Protein AF-0000000087549338 (afdb_homodimer)

Sequence (470 aa):
MPHFSLYVLKGLWGPNPLKIGIMLEALGADYEVKFVEFGSSDKETGVKGADYLNLCENGRTPTLVDHKRNDFVIWESGAILDYLCSAYDSENKFHGKTPEERAIVMQWLFFQVTGHSPVQGNLYFAKMYWKTAYGEDPTQVTLNRFKNELDRVFHVYEHRLQRQASLNGEDKAFLALDRPTIADYSALGWLGMLPDVAGKLEIDMQKYGILNKYIERMRNLPEAQAATRRVASGHMPHFSLYVLKGLWGPNPLKIGIMLEALGADYEVKFVEFGSSDKETGVKGADYLNLCENGRTPTLVDHKRNDFVIWESGAILDYLCSAYDSENKFHGKTPEERAIVMQWLFFQVTGHSPVQGNLYFAKMYWKTAYGEDPTQVTLNRFKNELDRVFHVYEHRLQRQASLNGEDKAFLALDRPTIADYSALGWLGMLPDVAGKLEIDMQKYGILNKYIERMRNLPEAQAATRRVASGH

Organism: Malassezia restricta (strain ATCC 96810 / NBRC 103918 / CBS 7877) (NCBI:txid425264)

Structure (mmCIF, N/CA/C/O backbone):
data_AF-0000000087549338-model_v1
#
loop_
_entity.id
_entity.type
_entity.pdbx_description
1 polymer 'Glutathione S-transferase 2'
#
loop_
_atom_site.group_PDB
_atom_site.id
_atom_site.type_symbol
_atom_site.label_atom_id
_atom_site.label_alt_id
_atom_site.label_comp_id
_atom_site.label_asym_id
_atom_site.label_entity_id
_atom_site.label_seq_id
_atom_site.pdbx_PDB_ins_code
_atom_site.Cartn_x
_atom_site.Cartn_y
_atom_site.Cartn_z
_atom_site.occupancy
_atom_site.B_iso_or_equiv
_atom_site.auth_seq_id
_atom_site.auth_comp_id
_atom_site.auth_asym_id
_atom_site.auth_atom_id
_atom_site.pdbx_PDB_model_num
ATOM 1 N N . MET A 1 1 ? 2.111 -2.176 -33.094 1 89.19 1 MET A N 1
ATOM 2 C CA . MET A 1 1 ? 1.679 -1.506 -31.859 1 89.19 1 MET A CA 1
ATOM 3 C C . MET A 1 1 ? 2.473 -2.004 -30.656 1 89.19 1 MET A C 1
ATOM 5 O O . MET A 1 1 ? 2.746 -3.201 -30.547 1 89.19 1 MET A O 1
ATOM 9 N N . PRO A 1 2 ? 2.908 -1.072 -29.906 1 96.25 2 PRO A N 1
ATOM 10 C CA . PRO A 1 2 ? 3.662 -1.532 -28.734 1 96.25 2 PRO A CA 1
ATOM 11 C C . PRO A 1 2 ? 2.85 -2.461 -27.844 1 96.25 2 PRO A C 1
ATOM 13 O O . PRO A 1 2 ? 1.617 -2.402 -27.844 1 96.25 2 PRO A O 1
ATOM 16 N N . HIS A 1 3 ? 3.539 -3.334 -27.234 1 98.25 3 HIS A N 1
ATOM 17 C CA . HIS A 1 3 ? 2.891 -4.289 -26.344 1 98.25 3 HIS A CA 1
ATOM 18 C C . HIS A 1 3 ? 2.141 -3.58 -25.234 1 98.25 3 HIS A C 1
ATOM 20 O O . HIS A 1 3 ? 1.028 -3.977 -24.875 1 98.25 3 HIS A O 1
ATOM 26 N N . PHE A 1 4 ? 2.795 -2.545 -24.641 1 98.69 4 PHE A N 1
ATOM 27 C CA . PHE A 1 4 ? 2.184 -1.841 -23.531 1 98.69 4 PHE A CA 1
ATOM 28 C C . PHE A 1 4 ? 2.111 -0.344 -23.797 1 98.69 4 PHE A C 1
ATOM 30 O O . PHE A 1 4 ? 2.984 0.212 -24.469 1 98.69 4 PHE A O 1
ATOM 37 N N . SER A 1 5 ? 1.046 0.329 -23.297 1 98.25 5 SER A N 1
ATOM 38 C CA . SER A 1 5 ? 1.002 1.774 -23.094 1 98.25 5 SER A CA 1
ATOM 39 C C . SER A 1 5 ? 1.07 2.131 -21.609 1 98.25 5 SER A C 1
ATOM 41 O O . SER A 1 5 ? 0.285 1.623 -20.812 1 98.25 5 SER A O 1
ATOM 43 N N . LEU A 1 6 ? 2.053 2.896 -21.25 1 97.31 6 LEU A N 1
ATOM 44 C CA . LEU A 1 6 ? 2.217 3.381 -19.875 1 97.31 6 LEU A CA 1
ATOM 45 C C . LEU A 1 6 ? 1.853 4.859 -19.781 1 97.31 6 LEU A C 1
ATOM 47 O O . LEU A 1 6 ? 2.541 5.711 -20.344 1 97.31 6 LEU A O 1
ATOM 51 N N . TYR A 1 7 ? 0.786 5.176 -19.047 1 95.44 7 TYR A N 1
ATOM 52 C CA . TYR A 1 7 ? 0.34 6.555 -18.891 1 95.44 7 TYR A CA 1
ATOM 53 C C . TYR A 1 7 ? 1.049 7.219 -17.703 1 95.44 7 TYR A C 1
ATOM 55 O O . TYR A 1 7 ? 1.057 6.684 -16.594 1 95.44 7 TYR A O 1
ATOM 63 N N . VAL A 1 8 ? 1.672 8.352 -17.984 1 94.25 8 V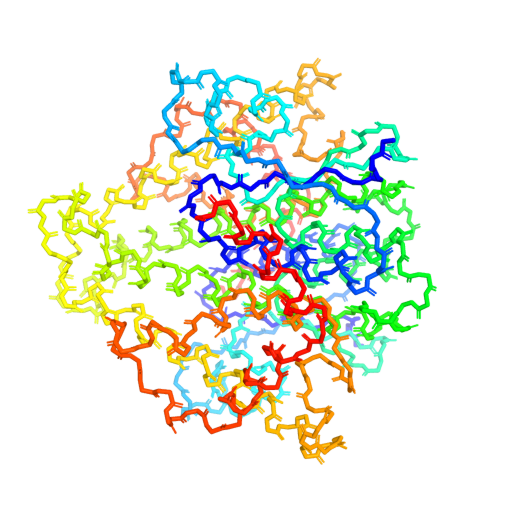AL A N 1
ATOM 64 C CA . VAL A 1 8 ? 2.41 9.141 -17.016 1 94.25 8 VAL A CA 1
ATOM 65 C C . VAL A 1 8 ? 1.973 10.602 -17.094 1 94.25 8 VAL A C 1
ATOM 67 O O . VAL A 1 8 ? 1.414 11.039 -18.094 1 94.25 8 VAL A O 1
ATOM 70 N N . LEU A 1 9 ? 2.156 11.32 -16 1 90.88 9 LEU A N 1
ATOM 71 C CA . LEU A 1 9 ? 1.829 12.742 -16.031 1 90.88 9 LEU A CA 1
ATOM 72 C C . LEU A 1 9 ? 2.84 13.508 -16.891 1 90.88 9 LEU A C 1
ATOM 74 O O . LEU A 1 9 ? 4.043 13.258 -16.797 1 90.88 9 LEU A O 1
ATOM 78 N N . LYS A 1 10 ? 2.275 14.414 -17.594 1 86.19 10 LYS A N 1
ATOM 79 C CA . LYS A 1 10 ? 3.131 15.258 -18.422 1 86.19 10 LYS A CA 1
ATOM 80 C C . LYS A 1 10 ? 3.924 16.234 -17.562 1 86.19 10 LYS A C 1
ATOM 82 O O . LYS A 1 10 ? 3.361 16.906 -16.688 1 86.19 10 LYS A O 1
ATOM 87 N N . GLY A 1 11 ? 5.195 16.328 -17.875 1 74.19 11 GLY A N 1
ATOM 88 C CA . GLY A 1 11 ? 6.043 17.344 -17.266 1 74.19 11 GLY A CA 1
ATOM 89 C C . GLY A 1 11 ? 6.41 17.031 -15.836 1 74.19 11 GLY A C 1
ATOM 90 O O . GLY A 1 11 ? 7.102 17.812 -15.18 1 74.19 11 GLY A O 1
ATOM 91 N N . LEU A 1 12 ? 5.859 16.094 -15.375 1 66.25 12 LEU A N 1
ATOM 92 C CA . LEU A 1 12 ? 6.164 15.758 -13.984 1 66.25 12 LEU A CA 1
ATOM 93 C C . LEU A 1 12 ? 6.727 14.344 -13.891 1 66.25 12 LEU A C 1
ATOM 95 O O . LEU A 1 12 ? 6.148 13.398 -14.438 1 66.25 12 LEU A O 1
ATOM 99 N N . TRP A 1 13 ? 7.965 14.43 -13.547 1 65.81 13 TRP A N 1
ATOM 100 C CA . TRP A 1 13 ? 8.594 13.164 -13.203 1 65.81 13 TRP A CA 1
ATOM 101 C C . TRP A 1 13 ? 7.926 12.539 -11.984 1 65.81 13 TRP A C 1
ATOM 103 O O . TRP A 1 13 ? 7.758 13.195 -10.953 1 65.81 13 TRP A O 1
ATOM 113 N N . GLY A 1 14 ? 7.305 11.266 -12.117 1 84.75 14 GLY A N 1
ATOM 114 C CA . GLY A 1 14 ? 6.68 10.711 -10.93 1 84.75 14 GLY A CA 1
ATOM 115 C C . GLY A 1 14 ? 7.312 9.414 -10.469 1 84.75 14 GLY A C 1
ATOM 116 O O . GLY A 1 14 ? 7.648 8.555 -11.281 1 84.75 14 GLY A O 1
ATOM 117 N N . PRO A 1 15 ? 7.57 9.383 -9.156 1 93.5 15 PRO A N 1
ATOM 118 C CA . PRO A 1 15 ? 8.203 8.195 -8.578 1 93.5 15 PRO A CA 1
ATOM 119 C C . PRO A 1 15 ? 7.43 6.914 -8.883 1 93.5 15 PRO A C 1
ATOM 121 O O . PRO A 1 15 ? 8.039 5.852 -9.047 1 93.5 15 PRO A O 1
ATOM 124 N N . ASN A 1 16 ? 6.129 7.023 -9.047 1 96.5 16 ASN A N 1
ATOM 125 C CA . ASN A 1 16 ? 5.324 5.816 -9.18 1 96.5 16 ASN A CA 1
ATOM 126 C C . ASN A 1 16 ? 5.348 5.277 -10.609 1 96.5 16 ASN A C 1
ATOM 128 O O . ASN A 1 16 ? 5.551 4.078 -10.82 1 96.5 16 ASN A O 1
ATOM 132 N N . PRO A 1 17 ? 5.238 6.109 -11.672 1 96.44 17 PRO A N 1
ATOM 133 C CA . PRO A 1 17 ? 5.363 5.59 -13.039 1 96.44 17 PRO A CA 1
ATOM 134 C C . PRO A 1 17 ? 6.758 5.035 -13.328 1 96.44 17 PRO A C 1
ATOM 136 O O . PRO A 1 17 ? 6.898 4.086 -14.102 1 96.44 17 PRO A O 1
ATOM 139 N N . LEU A 1 18 ? 7.758 5.621 -12.688 1 96.25 18 LEU A N 1
ATOM 140 C CA . LEU A 1 18 ? 9.125 5.156 -12.898 1 96.25 18 LEU A CA 1
ATOM 141 C C . LEU A 1 18 ? 9.266 3.693 -12.484 1 96.25 18 LEU A C 1
ATOM 143 O O . LEU A 1 18 ? 9.961 2.922 -13.156 1 96.25 18 LEU A O 1
ATOM 147 N N . LYS A 1 19 ? 8.602 3.248 -11.383 1 97.75 19 LYS A N 1
ATOM 148 C CA . LYS A 1 19 ? 8.602 1.852 -10.953 1 97.75 19 LYS A CA 1
ATOM 149 C C . LYS A 1 19 ? 8.242 0.92 -12.109 1 97.75 19 LYS A C 1
ATOM 151 O O . LYS A 1 19 ? 8.867 -0.123 -12.297 1 97.75 19 LYS A O 1
ATOM 156 N N . ILE A 1 20 ? 7.223 1.349 -12.844 1 98.38 20 ILE A N 1
ATOM 157 C CA . ILE A 1 20 ? 6.672 0.504 -13.898 1 98.38 20 ILE A CA 1
ATOM 158 C C . ILE A 1 20 ? 7.617 0.493 -15.102 1 98.38 20 ILE A C 1
ATOM 160 O O . ILE A 1 20 ? 7.855 -0.558 -15.695 1 98.38 20 ILE A O 1
ATOM 164 N N . GLY A 1 21 ? 8.156 1.697 -15.391 1 97.69 21 GLY A N 1
ATOM 165 C CA . GLY A 1 21 ? 9.141 1.754 -16.453 1 97.69 21 GLY A CA 1
ATOM 166 C C . GLY A 1 21 ? 10.32 0.827 -16.234 1 97.69 21 GLY A C 1
ATOM 167 O O . GLY A 1 21 ? 10.75 0.122 -17.141 1 97.69 21 GLY A O 1
ATOM 168 N N . ILE A 1 22 ? 10.852 0.806 -15.031 1 98.19 22 ILE A N 1
ATOM 169 C CA . ILE A 1 22 ? 11.992 -0.039 -14.68 1 98.19 22 ILE A CA 1
ATOM 170 C C . ILE A 1 22 ? 11.633 -1.507 -14.898 1 98.19 22 ILE A C 1
ATOM 172 O O . ILE A 1 22 ? 12.406 -2.266 -15.484 1 98.19 22 ILE A O 1
ATOM 176 N N . MET A 1 23 ? 10.469 -1.93 -14.43 1 98.62 23 MET A N 1
ATOM 177 C CA . MET A 1 23 ? 10.023 -3.314 -14.578 1 98.62 23 MET A CA 1
ATOM 178 C C . MET A 1 23 ? 9.883 -3.686 -16.047 1 98.62 23 MET A C 1
ATOM 180 O O . MET A 1 23 ? 10.289 -4.773 -16.469 1 98.62 23 MET A O 1
ATOM 184 N N . LEU A 1 24 ? 9.289 -2.768 -16.844 1 98.62 24 LEU A N 1
ATOM 185 C CA . LEU A 1 24 ? 9.109 -3.025 -18.266 1 98.62 24 LEU A CA 1
ATOM 186 C C . LEU A 1 24 ? 10.461 -3.162 -18.969 1 98.62 24 LEU A C 1
ATOM 188 O O . LEU A 1 24 ? 10.641 -4.043 -19.812 1 98.62 24 LEU A O 1
ATOM 192 N N . GLU A 1 25 ? 11.391 -2.293 -18.609 1 98.44 25 GLU A N 1
ATOM 193 C CA . GLU A 1 25 ? 12.742 -2.398 -19.156 1 98.44 25 GLU A CA 1
ATOM 194 C C . GLU A 1 25 ? 13.391 -3.717 -18.75 1 98.44 25 GLU A C 1
ATOM 196 O O . GLU A 1 25 ? 14.031 -4.375 -19.578 1 98.44 25 GLU A O 1
ATOM 201 N N . ALA A 1 26 ? 13.25 -4.078 -17.531 1 98.44 26 ALA A N 1
ATOM 202 C CA . ALA A 1 26 ? 13.844 -5.312 -17.031 1 98.44 26 ALA A CA 1
ATOM 203 C C . ALA A 1 26 ? 13.289 -6.531 -17.75 1 98.44 26 ALA A C 1
ATOM 205 O O . ALA A 1 26 ? 13.992 -7.523 -17.953 1 98.44 26 ALA A O 1
ATOM 206 N N . LEU A 1 27 ? 12.039 -6.484 -18.141 1 98 27 LEU A N 1
ATOM 207 C CA . LEU A 1 27 ? 11.383 -7.582 -18.844 1 98 27 LEU A CA 1
ATOM 208 C C . LEU A 1 27 ? 11.758 -7.574 -20.328 1 98 27 LEU A C 1
ATOM 210 O O . LEU A 1 27 ? 11.453 -8.523 -21.047 1 98 27 LEU A O 1
ATOM 214 N N . GLY A 1 28 ? 12.375 -6.523 -20.75 1 97.56 28 GLY A N 1
ATOM 215 C CA . GLY A 1 28 ? 12.617 -6.371 -22.188 1 97.56 28 GLY A CA 1
ATOM 216 C C . GLY A 1 28 ? 11.344 -6.156 -22.984 1 97.56 28 GLY A C 1
ATOM 217 O O . GLY A 1 28 ? 11.25 -6.578 -24.141 1 97.56 28 GLY A O 1
ATOM 218 N N . ALA A 1 29 ? 10.406 -5.48 -22.391 1 97.94 29 ALA A N 1
ATOM 219 C CA . ALA A 1 29 ? 9.086 -5.324 -23 1 97.94 29 ALA A CA 1
ATOM 220 C C . ALA A 1 29 ? 9.078 -4.152 -23.984 1 97.94 29 ALA A C 1
ATOM 222 O O . ALA A 1 29 ? 9.789 -3.166 -23.797 1 97.94 29 ALA A O 1
ATOM 223 N N . ASP A 1 30 ? 8.281 -4.309 -24.969 1 98.12 30 ASP A N 1
ATOM 224 C CA . ASP A 1 30 ? 7.973 -3.211 -25.875 1 98.12 30 ASP A CA 1
ATOM 225 C C . ASP A 1 30 ? 6.836 -2.35 -25.344 1 98.12 30 ASP A C 1
ATOM 227 O O . ASP A 1 30 ? 5.707 -2.824 -25.188 1 98.12 30 ASP A O 1
ATOM 231 N N . TYR A 1 31 ? 7.203 -1.054 -25.031 1 98.06 31 TYR A N 1
ATOM 232 C CA . TYR A 1 31 ? 6.156 -0.208 -24.469 1 98.06 31 TYR A CA 1
ATOM 233 C C . TYR A 1 31 ? 6.297 1.229 -24.953 1 98.06 31 TYR A C 1
ATOM 235 O O . TYR A 1 31 ? 7.395 1.67 -25.297 1 98.06 31 TYR A O 1
ATOM 243 N N . GLU A 1 32 ? 5.188 1.916 -25 1 97.12 32 GLU A N 1
ATOM 244 C CA . GLU A 1 32 ? 5.152 3.352 -25.266 1 97.12 32 GLU A CA 1
ATOM 245 C C . GLU A 1 32 ? 4.723 4.129 -24.016 1 97.12 32 GLU A C 1
ATOM 247 O O . GLU A 1 32 ? 3.916 3.641 -23.219 1 97.12 32 GLU A O 1
ATOM 252 N N . VAL A 1 33 ? 5.266 5.32 -23.875 1 95.5 33 VAL A N 1
ATOM 253 C CA . VAL A 1 33 ? 4.867 6.215 -22.797 1 95.5 33 VAL A CA 1
ATOM 254 C C . VAL A 1 33 ? 3.863 7.242 -23.312 1 95.5 33 VAL A C 1
ATOM 256 O O . VAL A 1 33 ? 4.109 7.91 -24.328 1 95.5 33 VAL A O 1
ATOM 259 N N . LYS A 1 34 ? 2.725 7.281 -22.656 1 93.38 34 LYS A N 1
ATOM 260 C CA . LYS A 1 34 ? 1.693 8.266 -22.984 1 93.38 34 LYS A CA 1
ATOM 261 C C . LYS A 1 34 ? 1.596 9.328 -21.891 1 93.38 34 LYS A C 1
ATOM 263 O O . LYS A 1 34 ? 1.382 9 -20.719 1 93.38 34 LYS A O 1
ATOM 268 N N . PHE A 1 35 ? 1.703 10.547 -22.281 1 91.25 35 PHE A N 1
ATOM 269 C CA . PHE A 1 35 ? 1.699 11.656 -21.328 1 91.25 35 PHE A CA 1
ATOM 270 C C . PHE A 1 35 ? 0.301 12.242 -21.203 1 91.25 35 PHE A C 1
ATOM 272 O O . PHE A 1 35 ? -0.346 12.562 -22.203 1 91.25 35 PHE A O 1
ATOM 279 N N . VAL A 1 36 ? -0.168 12.273 -19.938 1 90.19 36 VAL A N 1
ATOM 280 C CA . VAL A 1 36 ? -1.463 12.875 -19.641 1 90.19 36 VAL A CA 1
ATOM 281 C C . VAL A 1 36 ? -1.26 14.195 -18.906 1 90.19 36 VAL A C 1
ATOM 283 O O . VAL A 1 36 ? -0.384 14.305 -18.047 1 90.19 36 VAL A O 1
ATOM 286 N N . GLU A 1 37 ? -2.004 15.188 -19.266 1 86.12 37 GLU A N 1
ATOM 287 C CA . GLU A 1 37 ? -1.852 16.5 -18.656 1 86.12 37 GLU A CA 1
ATOM 288 C C . GLU A 1 37 ? -2.34 16.5 -17.203 1 86.12 37 GLU A C 1
ATOM 290 O O . GLU A 1 37 ? -3.289 15.797 -16.875 1 86.12 37 GLU A O 1
ATOM 295 N N . PHE A 1 38 ? -1.477 17.391 -16.562 1 79.88 38 PHE A N 1
ATOM 296 C CA . PHE A 1 38 ? -1.959 17.641 -15.203 1 79.88 38 PHE A CA 1
ATOM 297 C C . PHE A 1 38 ? -3.164 18.578 -15.227 1 79.88 38 PHE A C 1
ATOM 299 O O . PHE A 1 38 ? -3.258 19.453 -16.078 1 79.88 38 PHE A O 1
ATOM 306 N N . GLY A 1 39 ? -4.055 18.375 -14.352 1 70.38 39 GLY A N 1
ATOM 307 C CA . GLY A 1 39 ? -5.043 19.438 -14.312 1 70.38 39 GLY A CA 1
ATOM 308 C C . GLY A 1 39 ? -6.445 18.938 -14.023 1 70.38 39 GLY A C 1
ATOM 309 O O . GLY A 1 39 ? -6.645 17.75 -13.758 1 70.38 39 GLY A O 1
ATOM 310 N N . SER A 1 40 ? -7.434 19.875 -14.227 1 67.25 40 SER A N 1
ATOM 311 C CA . SER A 1 40 ? -8.805 19.812 -13.727 1 67.25 40 SER A CA 1
ATOM 312 C C . SER A 1 40 ? -9.711 19.031 -14.672 1 67.25 40 SER A C 1
ATOM 314 O O . SER A 1 40 ? -9.359 18.812 -15.836 1 67.25 40 SER A O 1
ATOM 316 N N . SER A 1 41 ? -10.711 18.641 -14.117 1 69.25 41 SER A N 1
ATOM 317 C CA . SER A 1 41 ? -11.758 17.828 -14.734 1 69.25 41 SER A CA 1
ATOM 318 C C . SER A 1 41 ? -12.258 18.453 -16.031 1 69.25 41 SER A C 1
ATOM 320 O O . SER A 1 41 ? -12.852 17.781 -16.859 1 69.25 41 SER A O 1
ATOM 322 N N . ASP A 1 42 ? -11.875 19.641 -16.141 1 68 42 ASP A N 1
ATOM 323 C CA . ASP A 1 42 ? -12.43 20.328 -17.297 1 68 42 ASP A CA 1
ATOM 324 C C . ASP A 1 42 ? -11.547 20.125 -18.531 1 68 42 ASP A C 1
ATOM 326 O O . ASP A 1 42 ? -11.914 20.531 -19.641 1 68 42 ASP A O 1
ATOM 330 N N . LYS A 1 43 ? -10.555 19.531 -18.203 1 69.19 43 LYS A N 1
ATOM 331 C CA . LYS A 1 43 ? -9.68 19.25 -19.328 1 69.19 43 LYS A CA 1
ATOM 332 C C . LYS A 1 43 ? -9.883 17.828 -19.844 1 69.19 43 LYS A C 1
ATOM 334 O O . LYS A 1 43 ? -9.656 16.859 -19.125 1 69.19 43 LYS A O 1
ATOM 339 N N . GLU A 1 44 ? -10.375 17.797 -21.047 1 72.31 44 GLU A N 1
ATOM 340 C CA . GLU A 1 44 ? -10.633 16.5 -21.656 1 72.31 44 GLU A CA 1
ATOM 341 C C . GLU A 1 44 ? -9.391 15.609 -21.625 1 72.31 44 GLU A C 1
ATOM 343 O O . GLU A 1 44 ? -9.477 14.406 -21.391 1 72.31 44 GLU A O 1
ATOM 348 N N . THR A 1 45 ? -8.305 16.297 -21.719 1 75.31 45 THR A N 1
ATOM 349 C CA . THR A 1 45 ? -7.059 15.531 -21.828 1 75.31 45 THR A CA 1
ATOM 350 C C . THR A 1 45 ? -6.395 15.406 -20.453 1 75.31 45 THR A C 1
ATOM 352 O O . THR A 1 45 ? -5.309 14.828 -20.344 1 75.31 45 THR A O 1
ATOM 355 N N . GLY A 1 46 ? -7.02 15.812 -19.516 1 85.88 46 GLY A N 1
ATOM 356 C CA . GLY A 1 46 ? -6.434 15.844 -18.188 1 85.88 46 GLY A CA 1
ATOM 357 C C . GLY A 1 46 ? -6.66 14.562 -17.406 1 85.88 46 GLY A C 1
ATOM 358 O O . GLY A 1 46 ? -7.562 13.781 -17.719 1 85.88 46 GLY A O 1
ATOM 359 N N . VAL A 1 47 ? -5.809 14.398 -16.422 1 89.44 47 VAL A N 1
ATOM 360 C CA . VAL A 1 47 ? -5.832 13.195 -15.586 1 89.44 47 VAL A CA 1
ATOM 361 C C . VAL A 1 47 ? -7.168 13.102 -14.852 1 89.44 47 VAL A C 1
ATOM 363 O O . VAL A 1 47 ? -7.543 12.031 -14.375 1 89.44 47 VAL A O 1
ATOM 366 N N . LYS A 1 48 ? -7.945 14.148 -14.844 1 90.75 48 LYS A N 1
ATOM 367 C CA . LYS A 1 48 ? -9.266 14.156 -14.219 1 90.75 48 LYS A CA 1
ATOM 368 C C . LYS A 1 48 ? -10.367 14.273 -15.273 1 90.75 48 LYS A C 1
ATOM 370 O O . LYS A 1 48 ? -11.547 14.367 -14.93 1 90.75 48 LYS A O 1
ATOM 375 N N . GLY A 1 49 ? -9.984 14.273 -16.5 1 89.75 49 GLY A N 1
ATOM 376 C CA . GLY A 1 49 ? -10.945 14.289 -17.578 1 89.75 49 GLY A CA 1
ATOM 377 C C . GLY A 1 49 ? -11.633 12.953 -17.781 1 89.75 49 GLY A C 1
ATOM 378 O O . GLY A 1 49 ? -11.141 11.922 -17.344 1 89.75 49 GLY A O 1
ATOM 379 N N . ALA A 1 50 ? -12.734 12.961 -18.531 1 88.5 50 ALA A N 1
ATOM 380 C CA . ALA A 1 50 ? -13.578 11.781 -18.703 1 88.5 50 ALA A CA 1
ATOM 381 C C . ALA A 1 50 ? -12.828 10.672 -19.422 1 88.5 50 ALA A C 1
ATOM 383 O O . ALA A 1 50 ? -12.969 9.492 -19.078 1 88.5 50 ALA A O 1
ATOM 384 N N . ASP A 1 51 ? -12.047 11 -20.391 1 89.5 51 ASP A N 1
ATOM 385 C CA . ASP A 1 51 ? -11.328 9.984 -21.172 1 89.5 51 ASP A CA 1
ATOM 386 C C . ASP A 1 51 ? -10.367 9.195 -20.297 1 89.5 51 ASP A C 1
ATOM 388 O O . ASP A 1 51 ? -10.344 7.965 -20.344 1 89.5 51 ASP A O 1
ATOM 392 N N . TYR A 1 52 ? -9.633 9.93 -19.469 1 93.19 52 TYR A N 1
ATOM 393 C CA . TYR A 1 52 ? -8.68 9.234 -18.625 1 93.19 52 TYR A CA 1
ATOM 394 C C . TYR A 1 52 ? -9.383 8.516 -17.484 1 93.19 52 TYR A C 1
ATOM 396 O O . TYR A 1 52 ? -8.992 7.414 -17.094 1 93.19 52 TYR A O 1
ATOM 404 N N . LEU A 1 53 ? -10.438 9.102 -17 1 92.88 53 LEU A N 1
ATOM 405 C CA . LEU A 1 53 ? -11.164 8.492 -15.883 1 92.88 53 LEU A CA 1
ATOM 406 C C . LEU A 1 53 ? -11.859 7.211 -16.328 1 92.88 53 LEU A C 1
ATOM 408 O O . LEU A 1 53 ? -12.109 6.32 -15.508 1 92.88 53 LEU A O 1
ATOM 412 N N . ASN A 1 54 ? -12.117 7.074 -17.594 1 91.38 54 ASN A N 1
ATOM 413 C CA . ASN A 1 54 ? -12.648 5.824 -18.125 1 91.38 54 ASN A CA 1
ATOM 414 C C . ASN A 1 54 ? -11.594 4.727 -18.141 1 91.38 54 ASN A C 1
ATOM 416 O O . ASN A 1 54 ? -11.922 3.537 -18.125 1 91.38 54 ASN A O 1
ATOM 420 N N . LEU A 1 55 ? -10.367 5.156 -18.141 1 93.62 55 LEU A N 1
ATOM 421 C CA . LEU A 1 55 ? -9.242 4.23 -18.109 1 93.62 55 LEU A CA 1
ATOM 422 C C . LEU A 1 55 ? -8.852 3.912 -16.672 1 93.62 55 LEU A C 1
ATOM 424 O O . LEU A 1 55 ? -8.602 2.754 -16.328 1 93.62 55 LEU A O 1
ATOM 428 N N . CYS A 1 56 ? -8.836 4.93 -15.859 1 96.06 56 CYS A N 1
ATOM 429 C CA . CYS A 1 56 ? -8.438 4.832 -14.461 1 96.06 56 CYS A CA 1
ATOM 430 C C . CYS A 1 56 ? -9.391 5.609 -13.562 1 96.06 56 CYS A C 1
ATOM 432 O O . CYS A 1 56 ? -9.258 6.824 -13.406 1 96.06 56 CYS A O 1
ATOM 434 N N . GLU A 1 57 ? -10.18 4.895 -12.836 1 95.06 57 GLU A N 1
ATOM 435 C CA . GLU A 1 57 ? -11.227 5.484 -12.008 1 95.06 57 GLU A CA 1
ATOM 436 C C . GLU A 1 57 ? -10.633 6.324 -10.883 1 95.06 57 GLU A C 1
ATOM 438 O O . GLU A 1 57 ? -11.289 7.219 -10.352 1 95.06 57 GLU A O 1
ATOM 443 N N . ASN A 1 58 ? -9.398 6.047 -10.539 1 95.75 58 ASN A N 1
ATOM 444 C CA . ASN A 1 58 ? -8.719 6.785 -9.477 1 95.75 58 ASN A CA 1
ATOM 445 C C . ASN A 1 58 ? -8.25 8.156 -9.953 1 95.75 58 ASN A C 1
ATOM 447 O O . ASN A 1 58 ? -8.031 9.062 -9.148 1 95.75 58 ASN A 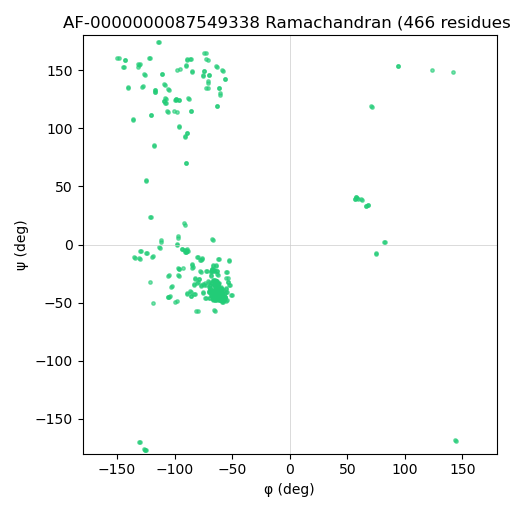O 1
ATOM 451 N N . GLY A 1 59 ? -8.055 8.297 -11.289 1 94.44 59 GLY A N 1
ATOM 452 C CA . GLY A 1 59 ? -7.617 9.562 -11.875 1 94.44 59 GLY A CA 1
ATOM 453 C C . GLY A 1 59 ? -6.207 9.953 -11.461 1 94.44 59 GLY A C 1
ATOM 454 O O . GLY A 1 59 ? -5.93 11.133 -11.234 1 94.44 59 GLY A O 1
ATOM 455 N N . ARG A 1 60 ? -5.379 8.953 -11.266 1 94.25 60 ARG A N 1
ATOM 456 C CA . ARG A 1 60 ? -3.961 9.148 -10.984 1 94.25 60 ARG A CA 1
ATOM 457 C C . ARG A 1 60 ? -3.096 8.25 -11.867 1 94.25 60 ARG A C 1
ATOM 459 O O . ARG A 1 60 ? -3.576 7.258 -12.406 1 94.25 60 ARG A O 1
ATOM 466 N N . THR A 1 61 ? -1.896 8.625 -12.148 1 94.69 61 THR A N 1
ATOM 467 C CA . THR A 1 61 ? -0.932 7.785 -12.852 1 94.69 61 THR A CA 1
ATOM 468 C C . THR A 1 61 ? -0.028 7.051 -11.867 1 94.69 61 THR A C 1
ATOM 470 O O . THR A 1 61 ? 0.159 7.496 -10.734 1 94.69 61 THR A O 1
ATOM 473 N N . PRO A 1 62 ? 0.452 5.875 -12.242 1 97 62 PRO A N 1
ATOM 474 C CA . PRO A 1 62 ? 0.499 5.262 -13.57 1 97 62 PRO A CA 1
ATOM 475 C C . PRO A 1 62 ? -0.741 4.426 -13.883 1 97 62 PRO A C 1
ATOM 477 O O . PRO A 1 62 ? -1.43 3.973 -12.961 1 97 62 PRO A O 1
ATOM 480 N N . THR A 1 63 ? -1.037 4.301 -15.117 1 97.75 63 THR A N 1
ATOM 481 C CA . THR A 1 63 ? -1.959 3.322 -15.68 1 97.75 63 THR A CA 1
ATOM 482 C C . THR A 1 63 ? -1.294 2.543 -16.812 1 97.75 63 THR A C 1
ATOM 484 O O . THR A 1 63 ? -0.576 3.121 -17.625 1 97.75 63 THR A O 1
ATOM 487 N N . LEU A 1 64 ? -1.46 1.261 -16.859 1 98.62 64 LEU A N 1
ATOM 488 C CA . LEU A 1 64 ? -0.886 0.402 -17.891 1 98.62 64 LEU A CA 1
ATOM 489 C C . LEU A 1 64 ? -1.981 -0.272 -18.703 1 98.62 64 LEU A C 1
ATOM 491 O O . LEU A 1 64 ? -2.957 -0.778 -18.141 1 98.62 64 LEU A O 1
ATOM 495 N N . VAL A 1 65 ? -1.863 -0.218 -20 1 98.62 65 VAL A N 1
ATOM 496 C CA . VAL A 1 65 ? -2.721 -0.982 -20.906 1 98.62 65 VAL A CA 1
ATOM 497 C C . VAL A 1 65 ? -1.913 -2.098 -21.562 1 98.62 65 VAL A C 1
ATOM 499 O O . VAL A 1 65 ? -0.86 -1.845 -22.156 1 98.62 65 VAL A O 1
ATOM 502 N N . ASP A 1 66 ? -2.334 -3.297 -21.422 1 98.62 66 ASP A N 1
ATOM 503 C CA . ASP A 1 66 ? -1.729 -4.473 -22.031 1 98.62 66 ASP A CA 1
ATOM 504 C C . ASP A 1 66 ? -2.449 -4.848 -23.328 1 98.62 66 ASP A C 1
ATOM 506 O O . ASP A 1 66 ? -3.48 -5.523 -23.297 1 98.62 66 ASP A O 1
ATOM 510 N N . HIS A 1 67 ? -1.844 -4.504 -24.438 1 98.44 67 HIS A N 1
ATOM 511 C CA . HIS A 1 67 ? -2.506 -4.656 -25.734 1 98.44 67 HIS A CA 1
ATOM 512 C C . HIS A 1 67 ? -2.486 -6.109 -26.203 1 98.44 67 HIS A C 1
ATOM 514 O O . HIS A 1 67 ? -3.223 -6.48 -27.109 1 98.44 67 HIS A O 1
ATOM 520 N N . LYS A 1 68 ? -1.695 -6.949 -25.594 1 97.75 68 LYS A N 1
ATOM 521 C CA . LYS A 1 68 ? -1.643 -8.359 -25.969 1 97.75 68 LYS A CA 1
ATOM 522 C C . LYS A 1 68 ? -2.639 -9.18 -25.156 1 97.75 68 LYS A C 1
ATOM 524 O O . LYS A 1 68 ? -2.805 -10.375 -25.406 1 97.75 68 LYS A O 1
ATOM 529 N N . ARG A 1 69 ? -3.27 -8.625 -24.219 1 96.94 69 ARG A N 1
ATOM 530 C CA . ARG A 1 69 ? -4.309 -9.273 -23.438 1 96.94 69 ARG A CA 1
ATOM 531 C C . ARG A 1 69 ? -5.609 -8.477 -23.469 1 96.94 69 ARG A C 1
ATOM 533 O O . ARG A 1 69 ? -6.152 -8.117 -22.422 1 96.94 69 ARG A O 1
ATOM 540 N N . ASN A 1 70 ? -6.102 -8.211 -24.719 1 97.06 70 ASN A N 1
ATOM 541 C CA . ASN A 1 70 ? -7.375 -7.555 -25 1 97.06 70 ASN A CA 1
ATOM 542 C C . ASN A 1 70 ? -7.438 -6.164 -24.375 1 97.06 70 ASN A C 1
ATOM 544 O O . ASN A 1 70 ? -8.398 -5.832 -23.688 1 97.06 70 ASN A O 1
ATOM 548 N N . ASP A 1 71 ? -6.363 -5.438 -24.422 1 98.12 71 ASP A N 1
ATOM 549 C CA . ASP A 1 71 ? -6.27 -4.078 -23.906 1 98.12 71 ASP A CA 1
ATOM 550 C C . ASP A 1 71 ? -6.637 -4.027 -22.422 1 98.12 71 ASP A C 1
ATOM 552 O O . ASP A 1 71 ? -7.348 -3.119 -21.984 1 98.12 71 ASP A O 1
ATOM 556 N N . PHE A 1 72 ? -6.137 -5.055 -21.734 1 98.19 72 PHE A N 1
ATOM 557 C CA . PHE A 1 72 ? -6.375 -5.086 -20.297 1 98.19 72 PHE A CA 1
ATOM 558 C C . PHE A 1 72 ? -5.766 -3.861 -19.625 1 98.19 72 PHE A C 1
ATOM 560 O O . PHE A 1 72 ? -4.602 -3.533 -19.859 1 98.19 72 PHE A O 1
ATOM 567 N N . VAL A 1 73 ? -6.578 -3.141 -18.797 1 98.62 73 VAL A N 1
ATOM 568 C CA . VAL A 1 73 ? -6.148 -1.93 -18.109 1 98.62 73 VAL A CA 1
ATOM 569 C C . VAL A 1 73 ? -5.895 -2.234 -16.625 1 98.62 73 VAL A C 1
ATOM 571 O O . VAL A 1 73 ? -6.711 -2.891 -15.977 1 98.62 73 VAL A O 1
ATOM 574 N N . ILE A 1 74 ? -4.785 -1.769 -16.141 1 98.62 74 ILE A N 1
ATOM 575 C CA . ILE A 1 74 ? -4.48 -1.92 -14.727 1 98.62 74 ILE A CA 1
ATOM 576 C C . ILE A 1 74 ? -3.818 -0.646 -14.203 1 98.62 74 ILE A C 1
ATOM 578 O O . ILE A 1 74 ? -2.99 -0.042 -14.883 1 98.62 74 ILE A O 1
ATOM 582 N N . TRP A 1 75 ? -4.305 -0.226 -13.016 1 98.19 75 TRP A N 1
ATOM 583 C CA . TRP A 1 75 ? -3.682 0.903 -12.336 1 98.19 75 TRP A CA 1
ATOM 584 C C . TRP A 1 75 ? -3.295 0.53 -10.906 1 98.19 75 TRP A C 1
ATOM 586 O O . TRP A 1 75 ? -3.402 -0.633 -10.516 1 98.19 75 TRP A O 1
ATOM 596 N N . GLU A 1 76 ? -2.773 1.543 -10.133 1 98.38 76 GLU A N 1
ATOM 597 C CA . GLU A 1 76 ? -2.029 1.311 -8.898 1 98.38 76 GLU A CA 1
ATOM 598 C C . GLU A 1 76 ? -0.66 0.702 -9.188 1 98.38 76 GLU A C 1
ATOM 600 O O . GLU A 1 76 ? -0.566 -0.435 -9.656 1 98.38 76 GLU A O 1
ATOM 605 N N . SER A 1 77 ? 0.391 1.379 -8.82 1 98.44 77 SER A N 1
ATOM 606 C CA . SER A 1 77 ? 1.737 0.991 -9.227 1 98.44 77 SER A CA 1
ATOM 607 C C . SER A 1 77 ? 2.111 -0.379 -8.672 1 98.44 77 SER A C 1
ATOM 609 O O . SER A 1 77 ? 2.699 -1.202 -9.383 1 98.44 77 SER A O 1
ATOM 611 N N . GLY A 1 78 ? 1.754 -0.677 -7.375 1 98.75 78 GLY A N 1
ATOM 612 C CA . GLY A 1 78 ? 2.037 -1.988 -6.812 1 98.75 78 GLY A CA 1
ATOM 613 C C . GLY A 1 78 ? 1.312 -3.113 -7.531 1 98.75 78 GLY A C 1
ATOM 614 O O . GLY A 1 78 ? 1.893 -4.172 -7.777 1 98.75 78 GLY A O 1
ATOM 615 N N . ALA A 1 79 ? 0.067 -2.883 -7.887 1 98.81 79 ALA A N 1
ATOM 616 C CA . ALA A 1 79 ? -0.729 -3.875 -8.602 1 98.81 79 ALA A CA 1
ATOM 617 C C . ALA A 1 79 ? -0.167 -4.125 -10 1 98.81 79 ALA A C 1
ATOM 619 O O . ALA A 1 79 ? -0.144 -5.266 -10.469 1 98.81 79 ALA A O 1
ATOM 620 N N . ILE A 1 80 ? 0.275 -3.057 -10.664 1 98.81 80 ILE A N 1
ATOM 621 C CA . ILE A 1 80 ? 0.855 -3.186 -11.992 1 98.81 80 ILE A CA 1
ATOM 622 C C . ILE A 1 80 ? 2.107 -4.059 -11.93 1 98.81 80 ILE A C 1
ATOM 624 O O . ILE A 1 80 ? 2.285 -4.961 -12.75 1 98.81 80 ILE A O 1
ATOM 628 N N . LEU A 1 81 ? 2.953 -3.789 -10.945 1 98.81 81 LEU A N 1
ATOM 629 C CA . LEU A 1 81 ? 4.168 -4.582 -10.781 1 98.81 81 LEU A CA 1
ATOM 630 C C . LEU A 1 81 ? 3.832 -6.051 -10.539 1 98.81 81 LEU A C 1
ATOM 632 O O . LEU A 1 81 ? 4.422 -6.938 -11.156 1 98.81 81 LEU A O 1
ATOM 636 N N . ASP A 1 82 ? 2.9 -6.277 -9.625 1 98.44 82 ASP A N 1
ATOM 637 C CA . ASP A 1 82 ? 2.471 -7.641 -9.328 1 98.44 82 ASP A CA 1
ATOM 638 C C . ASP A 1 82 ? 1.921 -8.328 -10.578 1 98.44 82 ASP A C 1
ATOM 640 O O . ASP A 1 82 ? 2.242 -9.484 -10.852 1 98.44 82 ASP A O 1
ATOM 644 N N . TYR A 1 83 ? 1.15 -7.648 -11.398 1 98.44 83 TYR A N 1
ATOM 645 C CA . TYR A 1 83 ? 0.547 -8.164 -12.625 1 98.44 83 TYR A CA 1
ATOM 646 C C . TYR A 1 83 ? 1.616 -8.523 -13.648 1 98.44 83 TYR A C 1
ATOM 648 O O . TYR A 1 83 ? 1.601 -9.617 -14.211 1 98.44 83 TYR A O 1
ATOM 656 N N . LEU A 1 84 ? 2.553 -7.648 -13.859 1 98.56 84 LEU A N 1
ATOM 657 C CA . LEU A 1 84 ? 3.604 -7.867 -14.852 1 98.56 84 LEU A CA 1
ATOM 658 C C . LEU A 1 84 ? 4.441 -9.086 -14.492 1 98.56 84 LEU A C 1
ATOM 660 O O . LEU A 1 84 ? 4.812 -9.867 -15.367 1 98.56 84 LEU A O 1
ATOM 664 N N . CYS A 1 85 ? 4.699 -9.219 -13.211 1 97.12 85 CYS A N 1
ATOM 665 C CA . CYS A 1 85 ? 5.441 -10.398 -12.773 1 97.12 85 CYS A CA 1
ATOM 666 C C . CYS A 1 85 ? 4.629 -11.664 -12.992 1 97.12 85 CYS A C 1
ATOM 668 O O . CYS A 1 85 ? 5.133 -12.641 -13.555 1 97.12 85 CYS A O 1
ATOM 670 N N . SER A 1 86 ? 3.402 -11.594 -12.578 1 94.69 86 SER A N 1
ATOM 671 C CA . SER A 1 86 ? 2.547 -12.773 -12.656 1 94.69 86 SER A CA 1
ATOM 672 C C . SER A 1 86 ? 2.316 -13.195 -14.102 1 94.69 86 SER A C 1
ATOM 674 O O . SER A 1 86 ? 2.264 -14.391 -14.398 1 94.69 86 SER A O 1
ATOM 676 N N . ALA A 1 87 ? 2.285 -12.305 -14.984 1 95.81 87 ALA A N 1
ATOM 677 C CA . ALA A 1 87 ? 1.886 -12.602 -16.359 1 95.81 87 ALA A CA 1
ATOM 678 C C . ALA A 1 87 ? 3.105 -12.828 -17.25 1 95.81 87 ALA A C 1
ATOM 680 O O . ALA A 1 87 ? 3.041 -13.594 -18.219 1 95.81 87 ALA A O 1
ATOM 681 N N . TYR A 1 88 ? 4.246 -12.219 -16.859 1 97.12 88 TYR A N 1
ATOM 682 C CA . TYR A 1 88 ? 5.266 -12.156 -17.906 1 97.12 88 TYR A CA 1
ATOM 683 C C . TYR A 1 88 ? 6.633 -12.539 -17.344 1 97.12 88 TYR A C 1
ATOM 685 O O . TYR A 1 88 ? 7.586 -12.727 -18.109 1 97.12 88 TYR A O 1
ATOM 693 N N . ASP A 1 89 ? 6.754 -12.641 -16.047 1 96.19 89 ASP A N 1
ATOM 694 C CA . ASP A 1 89 ? 8.016 -13.07 -15.445 1 96.19 89 ASP A CA 1
ATOM 695 C C . ASP A 1 89 ? 8.055 -14.586 -15.289 1 96.19 89 ASP A C 1
ATOM 697 O O . ASP A 1 89 ? 8.102 -15.102 -14.172 1 96.19 89 ASP A O 1
ATOM 701 N N . SER A 1 90 ? 8.156 -15.312 -16.328 1 93.75 90 SER A N 1
ATOM 702 C CA . SER A 1 90 ? 7.996 -16.766 -16.375 1 93.75 90 SER A CA 1
ATOM 703 C C . SER A 1 90 ? 9.055 -17.469 -15.547 1 93.75 90 SER A C 1
ATOM 705 O O . SER A 1 90 ? 8.828 -18.578 -15.055 1 93.75 90 SER A O 1
ATOM 707 N N . GLU A 1 91 ? 10.141 -16.844 -15.305 1 94.88 91 GLU A N 1
ATOM 708 C CA . GLU A 1 91 ? 11.219 -17.469 -14.539 1 94.88 91 GLU A CA 1
ATOM 709 C C . GLU A 1 91 ? 11.172 -17.031 -13.078 1 94.88 91 GLU A C 1
ATOM 711 O O . GLU A 1 91 ? 12.039 -17.422 -12.281 1 94.88 91 GLU A O 1
ATOM 716 N N . ASN A 1 92 ? 10.211 -16.203 -12.758 1 94.88 92 ASN A N 1
ATOM 717 C CA . ASN A 1 92 ? 10.031 -15.695 -11.406 1 94.88 92 ASN A CA 1
ATOM 718 C C . ASN A 1 92 ? 11.289 -14.992 -10.906 1 94.88 92 ASN A C 1
ATOM 720 O O . ASN A 1 92 ? 11.68 -15.164 -9.75 1 94.88 92 ASN A O 1
ATOM 724 N N . LYS A 1 93 ? 11.875 -14.289 -11.789 1 96.31 93 LYS A N 1
ATOM 725 C CA . LYS A 1 93 ? 13.109 -13.562 -11.484 1 96.31 93 LYS A CA 1
ATOM 726 C C . LYS A 1 93 ? 12.828 -12.375 -10.562 1 96.31 93 LYS A C 1
ATOM 728 O O . LYS A 1 93 ? 13.633 -12.062 -9.68 1 96.31 93 LYS A O 1
ATOM 733 N N . PHE A 1 94 ? 11.648 -11.781 -10.68 1 98 94 PHE A N 1
ATOM 734 C CA . PHE A 1 94 ? 11.406 -10.508 -10.023 1 98 94 PHE A CA 1
ATOM 735 C C . PHE A 1 94 ? 10.359 -10.656 -8.922 1 98 94 PHE A C 1
ATOM 737 O O . PHE A 1 94 ? 10.023 -9.688 -8.242 1 98 94 PHE A O 1
ATOM 744 N N . HIS A 1 95 ? 9.742 -11.758 -8.656 1 94.44 95 HIS A N 1
ATOM 745 C CA . HIS A 1 95 ? 8.633 -11.969 -7.73 1 94.44 95 HIS A CA 1
ATOM 746 C C . HIS A 1 95 ? 8.992 -13 -6.668 1 94.44 95 HIS A C 1
ATOM 748 O O . HIS A 1 95 ? 8.477 -12.953 -5.551 1 94.44 95 HIS A O 1
ATOM 754 N N . GLY A 1 96 ? 9.797 -14.008 -6.902 1 94.31 96 GLY A N 1
ATOM 755 C CA . GLY A 1 96 ? 10.172 -15.125 -6.051 1 94.31 96 GLY A CA 1
ATOM 756 C C . GLY A 1 96 ? 9.891 -16.469 -6.676 1 94.31 96 GLY A C 1
ATOM 757 O O . GLY A 1 96 ? 8.898 -16.641 -7.398 1 94.31 96 GLY A O 1
ATOM 758 N N . LYS A 1 97 ? 10.664 -17.469 -6.336 1 94.75 97 LYS A N 1
ATOM 759 C CA . LYS A 1 97 ? 10.594 -18.797 -6.953 1 94.75 97 LYS A CA 1
ATOM 760 C C . LYS A 1 97 ? 9.742 -19.75 -6.113 1 94.75 97 LYS A C 1
ATOM 762 O O . LYS A 1 97 ? 9.336 -20.812 -6.59 1 94.75 97 LYS A O 1
ATOM 767 N N . THR A 1 98 ? 9.578 -19.406 -4.863 1 94.19 98 THR A N 1
ATOM 768 C CA . THR A 1 98 ? 8.734 -20.172 -3.945 1 94.19 98 THR A CA 1
ATOM 769 C C . THR A 1 98 ? 7.637 -19.281 -3.357 1 94.19 98 THR A C 1
ATOM 771 O O . THR A 1 98 ? 7.723 -18.062 -3.422 1 94.19 98 THR A O 1
ATOM 774 N N . PRO A 1 99 ? 6.625 -19.906 -2.863 1 93.19 99 PRO A N 1
ATOM 775 C CA . PRO A 1 99 ? 5.578 -19.109 -2.213 1 93.19 99 PRO A CA 1
ATOM 776 C C . PRO A 1 99 ? 6.125 -18.219 -1.106 1 93.19 99 PRO A C 1
ATOM 778 O O . PRO A 1 99 ? 5.664 -17.078 -0.945 1 93.19 99 PRO A O 1
ATOM 781 N N . GLU A 1 100 ? 7.055 -18.719 -0.381 1 95.56 100 GLU A N 1
ATOM 782 C CA . GLU A 1 100 ? 7.645 -17.938 0.706 1 95.56 100 GLU A CA 1
ATOM 783 C C . GLU A 1 100 ? 8.445 -16.766 0.169 1 95.56 100 GLU A C 1
ATOM 785 O O . GLU A 1 100 ? 8.367 -15.656 0.701 1 95.56 100 GLU A O 1
ATOM 790 N N . GLU A 1 101 ? 9.25 -17.031 -0.889 1 97.25 101 GLU A N 1
ATOM 791 C CA . GLU A 1 101 ? 9.984 -15.938 -1.513 1 97.25 101 GLU A CA 1
ATOM 792 C C . GLU A 1 101 ? 9.039 -14.859 -2.025 1 97.25 101 GLU A C 1
ATOM 794 O O . GLU A 1 101 ? 9.273 -13.664 -1.81 1 97.25 101 GLU A O 1
ATOM 799 N N . ARG A 1 102 ? 7.992 -15.32 -2.686 1 97.44 102 ARG A N 1
ATOM 800 C CA . ARG A 1 102 ? 7.008 -14.383 -3.209 1 97.44 102 ARG A CA 1
ATOM 801 C C . ARG A 1 102 ? 6.387 -13.555 -2.086 1 97.44 102 ARG A C 1
ATOM 803 O O . ARG A 1 102 ? 6.219 -12.344 -2.219 1 97.44 102 ARG A O 1
ATOM 810 N N . ALA A 1 103 ? 6.109 -14.203 -0.992 1 98.25 103 ALA A N 1
ATOM 811 C CA . ALA A 1 103 ? 5.516 -13.523 0.153 1 98.25 103 ALA A CA 1
ATOM 812 C C . ALA A 1 103 ? 6.453 -12.445 0.701 1 98.25 103 ALA A C 1
ATOM 814 O O . ALA A 1 103 ? 6.016 -11.344 1.036 1 98.25 103 ALA A O 1
ATOM 815 N N . ILE A 1 104 ? 7.715 -12.758 0.75 1 98.5 104 ILE A N 1
ATOM 816 C CA . ILE A 1 104 ? 8.695 -11.812 1.28 1 98.5 104 ILE A CA 1
ATOM 817 C C . ILE A 1 104 ? 8.852 -10.633 0.322 1 98.5 104 ILE A C 1
ATOM 819 O O . ILE A 1 104 ? 8.961 -9.484 0.755 1 98.5 104 ILE A O 1
ATOM 823 N N . VAL A 1 105 ? 8.836 -10.914 -0.964 1 98.81 105 VAL A N 1
ATOM 824 C CA . VAL A 1 105 ? 8.898 -9.852 -1.962 1 98.81 105 VAL A CA 1
ATOM 825 C C . VAL A 1 105 ? 7.688 -8.93 -1.815 1 98.81 105 VAL A C 1
ATOM 827 O O . VAL A 1 105 ? 7.832 -7.707 -1.77 1 98.81 105 VAL A O 1
ATOM 830 N N . MET A 1 106 ? 6.527 -9.523 -1.677 1 98.75 106 MET A N 1
ATOM 831 C CA . MET A 1 106 ? 5.297 -8.75 -1.541 1 98.75 106 MET A CA 1
ATOM 832 C C . MET A 1 106 ? 5.289 -7.961 -0.233 1 98.75 106 MET A C 1
ATOM 834 O O . MET A 1 106 ? 4.793 -6.836 -0.183 1 98.75 106 MET A O 1
ATOM 838 N N . GLN A 1 107 ? 5.859 -8.531 0.777 1 98.88 107 GLN A N 1
ATOM 839 C CA . GLN A 1 107 ? 5.969 -7.859 2.066 1 98.88 107 GLN A CA 1
ATOM 840 C C . GLN A 1 107 ? 6.734 -6.543 1.937 1 98.88 107 GLN A C 1
ATOM 842 O O . GLN A 1 107 ? 6.27 -5.5 2.398 1 98.88 107 GLN A O 1
ATOM 847 N N . TRP A 1 108 ? 7.773 -6.555 1.286 1 98.94 108 TRP A N 1
ATOM 848 C CA . TRP A 1 108 ? 8.602 -5.363 1.16 1 98.94 108 TRP A CA 1
ATOM 849 C C . TRP A 1 108 ? 8.023 -4.402 0.126 1 98.94 108 TRP A C 1
ATOM 851 O O . TRP A 1 108 ? 8.18 -3.186 0.241 1 98.94 108 TRP A O 1
ATOM 861 N N . LEU A 1 109 ? 7.316 -4.961 -0.909 1 98.94 109 LEU A N 1
ATOM 862 C CA . LEU A 1 109 ? 6.57 -4.098 -1.817 1 98.94 109 LEU A CA 1
ATOM 863 C C . LEU A 1 109 ? 5.492 -3.318 -1.067 1 98.94 109 LEU A C 1
ATOM 865 O O . LEU A 1 109 ? 5.375 -2.102 -1.225 1 98.94 109 LEU A O 1
ATOM 869 N N . PHE A 1 110 ? 4.758 -4.008 -0.231 1 98.94 110 PHE A N 1
ATOM 870 C CA . PHE A 1 110 ? 3.701 -3.354 0.534 1 98.94 110 PHE A CA 1
ATOM 871 C C . PHE A 1 110 ? 4.289 -2.365 1.533 1 98.94 110 PHE A C 1
ATOM 873 O O . PHE A 1 110 ? 3.76 -1.268 1.715 1 98.94 110 PHE A O 1
ATOM 880 N N . PHE A 1 111 ? 5.445 -2.719 2.205 1 98.88 111 PHE A N 1
ATOM 881 C CA . PHE A 1 111 ? 6.113 -1.782 3.102 1 98.88 111 PHE A CA 1
ATOM 882 C C . PHE A 1 111 ? 6.426 -0.473 2.385 1 98.88 111 PHE A C 1
ATOM 884 O O . PHE A 1 111 ? 6.23 0.608 2.943 1 98.88 111 PHE A O 1
ATOM 891 N N . GLN A 1 112 ? 6.855 -0.653 1.181 1 98.81 112 GLN A N 1
ATOM 892 C CA . GLN A 1 112 ? 7.23 0.507 0.378 1 98.81 112 GLN A CA 1
ATOM 893 C C . GLN A 1 112 ? 6.012 1.367 0.056 1 98.81 112 GLN A C 1
ATOM 895 O O . GLN A 1 112 ? 6.047 2.588 0.218 1 98.81 112 GLN A O 1
ATOM 900 N N . VAL A 1 113 ? 4.906 0.781 -0.386 1 98.44 113 VAL A N 1
ATOM 901 C CA . VAL A 1 113 ? 3.814 1.572 -0.948 1 98.44 113 VAL A CA 1
ATOM 902 C C . VAL A 1 113 ? 2.916 2.084 0.175 1 98.44 113 VAL A C 1
ATOM 904 O O . VAL A 1 113 ? 2.15 3.031 -0.018 1 98.44 113 VAL A O 1
ATOM 907 N N . THR A 1 114 ? 2.973 1.447 1.355 1 97.81 114 THR A N 1
ATOM 908 C CA . THR A 1 114 ? 2.068 1.855 2.426 1 97.81 114 THR A CA 1
ATOM 909 C C . THR A 1 114 ? 2.801 2.709 3.455 1 97.81 114 THR A C 1
ATOM 911 O O . THR A 1 114 ? 2.203 3.59 4.078 1 97.81 114 THR A O 1
ATOM 914 N N . GLY A 1 115 ? 4.027 2.41 3.703 1 96.56 115 GLY A N 1
ATOM 915 C CA . GLY A 1 115 ? 4.809 3.057 4.746 1 96.56 115 GLY A CA 1
ATOM 916 C C . GLY A 1 115 ? 5.734 4.133 4.215 1 96.56 115 GLY A C 1
ATOM 917 O O . GLY A 1 115 ? 5.656 5.289 4.637 1 96.56 115 GLY A O 1
ATOM 918 N N . HIS A 1 116 ? 6.469 3.824 3.234 1 98.31 116 HIS A N 1
ATOM 919 C CA . HIS A 1 116 ? 7.52 4.699 2.725 1 98.31 116 HIS A CA 1
ATOM 920 C C . HIS A 1 116 ? 6.941 5.797 1.838 1 98.31 116 HIS A C 1
ATOM 922 O O . HIS A 1 116 ? 7.02 6.98 2.176 1 98.31 116 HIS A O 1
ATOM 928 N N . SER A 1 117 ? 6.242 5.457 0.799 1 97.44 117 SER A N 1
ATOM 929 C CA . SER A 1 117 ? 5.855 6.387 -0.257 1 97.44 117 SER A CA 1
ATOM 930 C C . SER A 1 117 ? 4.941 7.484 0.278 1 97.44 117 SER A C 1
ATOM 932 O O . SER A 1 117 ? 5.16 8.664 0.014 1 97.44 117 SER A O 1
ATOM 934 N N . PRO A 1 118 ? 3.906 7.16 1.058 1 96.75 118 PRO A N 1
ATOM 935 C CA . PRO A 1 118 ? 3.021 8.227 1.518 1 96.75 118 PRO A CA 1
ATOM 936 C C . PRO A 1 118 ? 3.734 9.242 2.412 1 96.75 118 PRO A C 1
ATOM 938 O O . PRO A 1 118 ? 3.467 10.445 2.326 1 96.75 118 PRO A O 1
ATOM 941 N N . VAL A 1 119 ? 4.668 8.797 3.223 1 97.19 119 VAL A N 1
ATOM 942 C CA . VAL A 1 119 ? 5.348 9.688 4.168 1 97.19 119 VAL A CA 1
ATOM 943 C C . VAL A 1 119 ? 6.309 10.602 3.416 1 97.19 119 VAL A C 1
ATOM 945 O O . VAL A 1 119 ? 6.34 11.812 3.66 1 97.19 119 VAL A O 1
ATOM 948 N N . GLN A 1 120 ? 7.059 10.031 2.541 1 97.25 120 GLN A N 1
ATOM 949 C CA . GLN A 1 120 ? 7.965 10.852 1.744 1 97.25 120 GLN A CA 1
ATOM 950 C C . GLN A 1 120 ? 7.195 11.812 0.845 1 97.25 120 GLN A C 1
ATOM 952 O O . GLN A 1 120 ? 7.625 12.945 0.626 1 97.25 120 GLN A O 1
ATOM 957 N N . GLY A 1 121 ? 6.066 11.328 0.29 1 95.81 121 GLY A N 1
ATOM 958 C CA . GLY A 1 121 ? 5.207 12.195 -0.506 1 95.81 121 GLY A CA 1
ATOM 959 C C . GLY A 1 121 ? 4.68 13.391 0.267 1 95.81 121 GLY A C 1
ATOM 960 O O . GLY A 1 121 ? 4.68 14.508 -0.24 1 95.81 121 GLY A O 1
ATOM 961 N N . ASN A 1 122 ? 4.223 13.172 1.482 1 96.38 122 ASN A N 1
ATOM 962 C CA . ASN A 1 122 ? 3.705 14.25 2.316 1 96.38 122 ASN A CA 1
ATOM 963 C C . ASN A 1 122 ? 4.801 15.242 2.697 1 96.38 122 ASN A C 1
ATOM 965 O O . ASN A 1 122 ? 4.57 16.453 2.713 1 96.38 122 ASN A O 1
ATOM 969 N N . LEU A 1 123 ? 5.988 14.703 3.025 1 97.25 123 LEU A N 1
ATOM 970 C CA . LEU A 1 123 ? 7.094 15.602 3.352 1 97.25 123 LEU A CA 1
ATOM 971 C C . LEU A 1 123 ? 7.473 16.453 2.148 1 97.25 123 LEU A C 1
ATOM 973 O O . LEU A 1 123 ? 7.664 17.672 2.281 1 97.25 123 LEU A O 1
ATOM 977 N N . TYR A 1 124 ? 7.562 15.805 1.014 1 96.25 124 TYR A N 1
ATOM 978 C CA . TYR A 1 124 ? 7.895 16.516 -0.214 1 96.25 124 TYR A CA 1
ATOM 979 C C . TYR A 1 124 ? 6.871 17.609 -0.502 1 96.25 124 TYR A C 1
ATOM 981 O O . TYR A 1 124 ? 7.238 18.75 -0.789 1 96.25 124 TYR A O 1
ATOM 989 N N . PHE A 1 125 ? 5.625 17.328 -0.406 1 95.12 125 PHE A N 1
ATOM 990 C CA . PHE A 1 125 ? 4.566 18.297 -0.63 1 95.12 125 PHE A CA 1
ATOM 991 C C . PHE A 1 125 ? 4.672 19.453 0.363 1 95.12 125 PHE A C 1
ATOM 993 O O . PHE A 1 125 ? 4.559 20.609 -0.017 1 95.12 125 PHE A O 1
ATOM 1000 N N . ALA A 1 126 ? 4.863 19.094 1.603 1 96.62 126 ALA A N 1
ATOM 1001 C CA . ALA A 1 126 ? 4.941 20.109 2.65 1 96.62 126 ALA A CA 1
ATOM 1002 C C . ALA A 1 126 ? 6.07 21.094 2.371 1 96.62 126 ALA A C 1
ATOM 1004 O O . ALA A 1 126 ? 5.898 22.297 2.533 1 96.62 126 ALA A O 1
ATOM 1005 N N . LYS A 1 127 ? 7.125 20.578 1.89 1 96.62 127 LYS A N 1
ATOM 1006 C CA . LYS A 1 127 ? 8.312 21.406 1.695 1 96.62 127 LYS A CA 1
ATOM 1007 C C . LYS A 1 127 ? 8.234 22.172 0.379 1 96.62 127 LYS A C 1
ATOM 1009 O O . LYS A 1 127 ? 8.648 23.344 0.308 1 96.62 127 LYS A O 1
ATOM 1014 N N . MET A 1 128 ? 7.625 21.562 -0.639 1 94.06 128 MET A N 1
ATOM 1015 C CA . MET A 1 128 ? 7.793 22.094 -1.984 1 94.06 128 MET A CA 1
ATOM 1016 C C . MET A 1 128 ? 6.527 22.812 -2.441 1 94.06 128 MET A C 1
ATOM 1018 O O . MET A 1 128 ? 6.594 23.734 -3.26 1 94.06 128 MET A O 1
ATOM 1022 N N . TYR A 1 129 ? 5.383 22.406 -1.896 1 94.5 129 TYR A N 1
ATOM 1023 C CA . TYR A 1 129 ? 4.168 22.859 -2.562 1 94.5 129 TYR A CA 1
ATOM 1024 C C . TYR A 1 129 ? 3.189 23.469 -1.56 1 94.5 129 TYR A C 1
ATOM 1026 O O . TYR A 1 129 ? 2.209 24.109 -1.947 1 94.5 129 TYR A O 1
ATOM 1034 N N . TRP A 1 130 ? 3.391 23.312 -0.288 1 96.06 130 TRP A N 1
ATOM 1035 C CA . TRP A 1 130 ? 2.434 23.719 0.737 1 96.06 130 TRP A CA 1
ATOM 1036 C C . TRP A 1 130 ? 2.129 25.203 0.64 1 96.06 130 TRP A C 1
ATOM 1038 O O . TRP A 1 130 ? 0.962 25.609 0.614 1 96.06 130 TRP A O 1
ATOM 1048 N N . LYS A 1 131 ? 3.111 26.078 0.573 1 96.5 131 LYS A N 1
ATOM 1049 C CA . LYS A 1 131 ? 2.926 27.531 0.529 1 96.5 131 LYS A CA 1
ATOM 1050 C C . LYS A 1 131 ? 2.148 27.953 -0.716 1 96.5 131 LYS A C 1
ATOM 1052 O O . LYS A 1 131 ? 1.255 28.797 -0.641 1 96.5 131 LYS A O 1
ATOM 1057 N N . THR A 1 132 ? 2.51 27.375 -1.814 1 95.62 132 THR A N 1
ATOM 1058 C CA . THR A 1 132 ? 1.816 27.688 -3.059 1 95.62 132 THR A CA 1
ATOM 1059 C C . THR A 1 132 ? 0.36 27.234 -2.994 1 95.62 132 THR A C 1
ATOM 1061 O O . THR A 1 132 ? -0.538 27.953 -3.439 1 95.62 132 THR A O 1
ATOM 1064 N N . ALA A 1 133 ? 0.091 26.125 -2.352 1 94.25 133 ALA A N 1
ATOM 1065 C CA . ALA A 1 133 ? -1.238 25.516 -2.338 1 94.25 133 ALA A CA 1
ATOM 1066 C C . ALA A 1 133 ? -2.146 26.219 -1.324 1 94.25 133 ALA A C 1
ATOM 1068 O O . ALA A 1 133 ? -3.35 26.344 -1.553 1 94.25 133 ALA A O 1
ATOM 1069 N N . TYR A 1 134 ? -1.52 26.688 -0.252 1 96 134 TYR A N 1
ATOM 1070 C CA . TYR A 1 134 ? -2.395 27.078 0.844 1 96 134 TYR A CA 1
ATOM 1071 C C . TYR A 1 134 ? -2.135 28.531 1.249 1 96 134 TYR A C 1
ATOM 1073 O O . TYR A 1 134 ? -2.838 29.078 2.1 1 96 134 TYR A O 1
ATOM 1081 N N . GLY A 1 135 ? -1.153 29.109 0.7 1 96.62 135 GLY A N 1
ATOM 1082 C CA . GLY A 1 135 ? -0.872 30.516 0.951 1 96.62 135 GLY A CA 1
ATOM 1083 C C . GLY A 1 135 ? -0.111 30.75 2.242 1 96.62 135 GLY A C 1
ATOM 1084 O O . GLY A 1 135 ? 0.085 31.891 2.654 1 96.62 135 GLY A O 1
ATOM 1085 N N . GLU A 1 136 ? 0.212 29.672 2.902 1 96.06 136 GLU A N 1
ATOM 1086 C CA . GLU A 1 136 ? 1.012 29.75 4.121 1 96.06 136 GLU A CA 1
ATOM 1087 C C . GLU A 1 136 ? 1.985 28.578 4.219 1 96.06 136 GLU A C 1
ATOM 1089 O O . GLU A 1 136 ? 1.81 27.562 3.549 1 96.06 136 GLU A O 1
ATOM 1094 N N . ASP A 1 137 ? 3.016 28.844 5.055 1 96.12 137 ASP A N 1
ATOM 1095 C CA . ASP A 1 137 ? 3.99 27.781 5.27 1 96.12 137 ASP A CA 1
ATOM 1096 C C . ASP A 1 137 ? 3.42 26.688 6.172 1 96.12 137 ASP A C 1
ATOM 1098 O O . ASP A 1 137 ? 2.555 26.953 7.008 1 96.12 137 ASP A O 1
ATOM 1102 N N . PRO A 1 138 ? 3.879 25.406 5.961 1 95.88 138 PRO A N 1
ATOM 1103 C CA . PRO A 1 138 ? 3.514 24.391 6.949 1 95.88 138 PRO A CA 1
ATOM 1104 C C . PRO A 1 138 ? 4.102 24.672 8.328 1 95.88 138 PRO A C 1
ATOM 1106 O O . PRO A 1 138 ? 5.133 25.344 8.445 1 95.88 138 PRO A O 1
ATOM 1109 N N . THR A 1 139 ? 3.438 24.188 9.328 1 96.56 139 THR A N 1
ATOM 1110 C CA . THR A 1 139 ? 3.982 24.344 10.672 1 96.56 139 THR A CA 1
ATOM 1111 C C . THR A 1 139 ? 5.188 23.422 10.867 1 96.56 139 THR A C 1
ATOM 1113 O O . THR A 1 139 ? 5.344 22.422 10.156 1 96.56 139 THR A O 1
ATOM 1116 N N . GLN A 1 140 ? 5.973 23.797 11.852 1 96.06 140 GLN A N 1
ATOM 1117 C CA . GLN A 1 140 ? 7.113 22.953 12.188 1 96.06 140 GLN A CA 1
ATOM 1118 C C . GLN A 1 140 ? 6.66 21.562 12.656 1 96.06 140 GLN A C 1
ATOM 1120 O O . GLN A 1 140 ? 7.328 20.562 12.391 1 96.06 140 GLN A O 1
ATOM 1125 N N . VAL A 1 141 ? 5.555 21.5 13.312 1 96.44 141 VAL A N 1
ATOM 1126 C CA . VAL A 1 141 ? 5.023 20.234 13.805 1 96.44 141 VAL A CA 1
ATOM 1127 C C . VAL A 1 141 ? 4.656 19.328 12.633 1 96.44 141 VAL A C 1
ATOM 1129 O O . VAL A 1 141 ? 4.953 18.141 12.648 1 96.44 141 VAL A O 1
ATOM 1132 N N . THR A 1 142 ? 4.062 19.953 11.609 1 95.56 142 THR A N 1
ATOM 1133 C CA . THR A 1 142 ? 3.701 19.203 10.414 1 95.56 142 THR A CA 1
ATOM 1134 C C . THR A 1 142 ? 4.945 18.625 9.742 1 95.56 142 THR A C 1
ATOM 1136 O O . THR A 1 142 ? 4.984 17.438 9.391 1 95.56 142 THR A O 1
ATOM 1139 N N . LEU A 1 143 ? 5.93 19.406 9.633 1 96.75 143 LEU A N 1
ATOM 1140 C CA . LEU A 1 143 ? 7.176 18.953 9.016 1 96.75 143 LEU A CA 1
ATOM 1141 C C . LEU A 1 143 ? 7.824 17.859 9.844 1 96.75 143 LEU A C 1
ATOM 1143 O O . LEU A 1 143 ? 8.242 16.828 9.312 1 96.75 143 LEU A O 1
ATOM 1147 N N . ASN A 1 144 ? 7.863 18.047 11.133 1 96.06 144 ASN A N 1
ATOM 1148 C CA . ASN A 1 144 ? 8.516 17.094 12.023 1 96.06 144 ASN A CA 1
ATOM 1149 C C . ASN A 1 144 ? 7.812 15.742 12.008 1 96.06 144 ASN A C 1
ATOM 1151 O O . ASN A 1 144 ? 8.461 14.703 12.117 1 96.06 144 ASN A O 1
ATOM 1155 N N . ARG A 1 145 ? 6.539 15.766 11.961 1 95.12 145 ARG A N 1
ATOM 1156 C CA . ARG A 1 145 ? 5.801 14.516 11.914 1 95.12 145 ARG A CA 1
ATOM 1157 C C . ARG A 1 145 ? 6.266 13.641 10.75 1 95.12 145 ARG A C 1
ATOM 1159 O O . ARG A 1 145 ? 6.582 12.469 10.938 1 95.12 145 ARG A O 1
ATOM 1166 N N . PHE A 1 146 ? 6.363 14.242 9.562 1 96.81 146 PHE A N 1
ATOM 1167 C CA . PHE A 1 146 ? 6.703 13.461 8.383 1 96.81 146 PHE A CA 1
ATOM 1168 C C . PHE A 1 146 ? 8.195 13.148 8.344 1 96.81 146 PHE A C 1
ATOM 1170 O O . PHE A 1 146 ? 8.602 12.062 7.938 1 96.81 146 PHE A O 1
ATOM 1177 N N . LYS A 1 147 ? 8.969 14.078 8.805 1 97.38 147 LYS A N 1
ATOM 1178 C CA . LYS A 1 147 ? 10.406 13.844 8.859 1 97.38 147 LYS A CA 1
ATOM 1179 C C . LYS A 1 147 ? 10.742 12.695 9.805 1 97.38 147 LYS A C 1
ATOM 1181 O O . LYS A 1 147 ? 11.547 11.828 9.477 1 97.38 147 LYS A O 1
ATOM 1186 N N . ASN A 1 148 ? 10.133 12.719 10.961 1 96.75 148 ASN A N 1
ATOM 1187 C CA . ASN A 1 148 ? 10.391 11.68 11.953 1 96.75 148 ASN A CA 1
ATOM 1188 C C . ASN A 1 148 ? 9.93 10.312 11.469 1 96.75 148 ASN A C 1
ATOM 1190 O O . ASN A 1 148 ? 10.625 9.312 11.664 1 96.75 148 ASN A O 1
ATOM 1194 N N . GLU A 1 149 ? 8.789 10.297 10.891 1 96.75 149 GLU A N 1
ATOM 1195 C CA . GLU A 1 149 ? 8.305 9.016 10.375 1 96.75 149 GLU A CA 1
ATOM 1196 C C . GLU A 1 149 ? 9.18 8.523 9.227 1 96.75 149 GLU A C 1
ATOM 1198 O O . GLU A 1 149 ? 9.438 7.324 9.109 1 96.75 149 GLU A O 1
ATOM 1203 N N . LEU A 1 150 ? 9.586 9.414 8.375 1 98.06 150 LEU A N 1
ATOM 1204 C CA . LEU A 1 150 ? 10.461 9.008 7.277 1 98.06 150 LEU A CA 1
ATOM 1205 C C . LEU A 1 150 ? 11.797 8.492 7.805 1 98.06 150 LEU A C 1
ATOM 1207 O O . LEU A 1 150 ? 12.336 7.512 7.285 1 98.06 150 LEU A O 1
ATOM 1211 N N . ASP A 1 151 ? 12.289 9.188 8.82 1 97.94 151 ASP A N 1
ATOM 1212 C CA . ASP A 1 151 ? 13.492 8.711 9.484 1 97.94 151 ASP A CA 1
ATOM 1213 C C . ASP A 1 151 ? 13.312 7.281 9.992 1 97.94 151 ASP A C 1
ATOM 1215 O O . ASP A 1 151 ? 14.195 6.438 9.812 1 97.94 151 ASP A O 1
ATOM 1219 N N . ARG A 1 152 ? 12.219 6.988 10.617 1 96.5 152 ARG A N 1
ATOM 1220 C CA . ARG A 1 152 ? 11.914 5.648 11.102 1 96.5 152 ARG A CA 1
ATOM 1221 C C . ARG A 1 152 ? 11.906 4.641 9.953 1 96.5 152 ARG A C 1
ATOM 1223 O O . ARG A 1 152 ? 12.5 3.566 10.062 1 96.5 152 ARG A O 1
ATOM 1230 N N . VAL A 1 153 ? 11.312 4.977 8.875 1 98.25 153 VAL A N 1
ATOM 1231 C CA . VAL A 1 153 ? 11.211 4.113 7.703 1 98.25 153 VAL A CA 1
ATOM 1232 C C . VAL A 1 153 ? 12.609 3.842 7.145 1 98.25 153 VAL A C 1
ATOM 1234 O O . VAL A 1 153 ? 12.938 2.701 6.809 1 98.25 153 VAL A O 1
ATOM 1237 N N . PHE A 1 154 ? 13.422 4.875 7.039 1 98.5 154 PHE A N 1
ATOM 1238 C CA . PHE A 1 154 ? 14.773 4.719 6.508 1 98.5 154 PHE A CA 1
ATOM 1239 C C . PHE A 1 154 ? 15.609 3.826 7.414 1 98.5 154 PHE A C 1
ATOM 1241 O O . PHE A 1 154 ? 16.469 3.076 6.934 1 98.5 154 PHE A O 1
ATOM 1248 N N . HIS A 1 155 ? 15.328 3.855 8.688 1 97.88 155 HIS A N 1
ATOM 1249 C CA . HIS A 1 155 ? 16.031 2.963 9.594 1 97.88 155 HIS A CA 1
ATOM 1250 C C . HIS A 1 155 ? 15.625 1.511 9.375 1 97.88 155 HIS A C 1
ATOM 1252 O O . HIS A 1 155 ? 16.453 0.602 9.5 1 97.88 155 HIS A O 1
ATOM 1258 N N . VAL A 1 156 ? 14.398 1.296 9.094 1 98.25 156 VAL A N 1
ATOM 1259 C CA . VAL A 1 156 ? 13.961 -0.057 8.766 1 98.25 156 VAL A CA 1
ATOM 1260 C C . VAL A 1 156 ? 14.703 -0.553 7.527 1 98.25 156 VAL A C 1
ATOM 1262 O O . VAL A 1 156 ? 15.227 -1.669 7.516 1 98.25 156 VAL A O 1
ATOM 1265 N N . TYR A 1 157 ? 14.766 0.303 6.469 1 98.69 157 TYR A N 1
ATOM 1266 C CA . TYR A 1 157 ? 15.508 -0.054 5.266 1 98.69 157 TYR A CA 1
ATOM 1267 C C . TYR A 1 157 ? 16.969 -0.333 5.582 1 98.69 157 TYR A C 1
ATOM 1269 O O . TYR A 1 157 ? 17.531 -1.321 5.113 1 98.69 157 TYR A O 1
ATOM 1277 N N . GLU A 1 158 ? 17.531 0.58 6.359 1 98.44 158 GLU A N 1
ATOM 1278 C CA . GLU A 1 158 ? 18.953 0.466 6.719 1 98.44 158 GLU A CA 1
ATOM 1279 C C . GLU A 1 158 ? 19.234 -0.869 7.398 1 98.44 158 GLU A C 1
ATOM 1281 O O . GLU A 1 158 ? 20.172 -1.574 7.02 1 98.44 158 GLU A O 1
ATOM 1286 N N . HIS A 1 159 ? 18.438 -1.225 8.352 1 97.5 159 HIS A N 1
ATOM 1287 C CA . HIS A 1 159 ? 18.625 -2.463 9.102 1 97.5 159 HIS A CA 1
ATOM 1288 C C . HIS A 1 159 ? 18.391 -3.682 8.219 1 97.5 159 HIS A C 1
ATOM 1290 O O . HIS A 1 159 ? 19.141 -4.66 8.289 1 97.5 159 HIS A O 1
ATOM 1296 N N . ARG A 1 160 ? 17.391 -3.623 7.391 1 98.44 160 ARG A N 1
ATOM 1297 C CA . ARG A 1 160 ? 17.109 -4.707 6.461 1 98.44 160 ARG A CA 1
ATOM 1298 C C . ARG A 1 160 ? 18.297 -4.961 5.531 1 98.44 160 ARG A C 1
ATOM 1300 O O . ARG A 1 160 ? 18.703 -6.109 5.352 1 98.44 160 ARG A O 1
ATOM 1307 N N . LEU A 1 161 ? 18.797 -3.938 4.977 1 98.62 161 LEU A N 1
ATOM 1308 C CA . LEU A 1 161 ? 19.875 -4.051 4.004 1 98.62 161 LEU A CA 1
ATOM 1309 C C . LEU A 1 161 ? 21.172 -4.512 4.68 1 98.62 161 LEU A C 1
ATOM 1311 O O . LEU A 1 161 ? 21.969 -5.23 4.078 1 98.62 161 LEU A O 1
ATOM 1315 N N . GLN A 1 162 ? 21.359 -4.051 5.938 1 98.12 162 GLN A N 1
ATOM 1316 C CA . GLN A 1 162 ? 22.5 -4.551 6.703 1 98.12 162 GLN A CA 1
ATOM 1317 C C . GLN A 1 162 ? 22.422 -6.062 6.887 1 98.12 162 GLN A C 1
ATOM 1319 O O . GLN A 1 162 ? 23.406 -6.766 6.711 1 98.12 162 GLN A O 1
ATOM 1324 N N . ARG A 1 163 ? 21.281 -6.52 7.207 1 97.25 163 ARG A N 1
ATOM 1325 C CA . ARG A 1 163 ? 21.094 -7.957 7.379 1 97.25 163 ARG A CA 1
ATOM 1326 C C . ARG A 1 163 ? 21.312 -8.703 6.07 1 97.25 163 ARG A C 1
ATOM 1328 O O . ARG A 1 163 ? 21.969 -9.742 6.047 1 97.25 163 ARG A O 1
ATOM 1335 N N . GLN A 1 164 ? 20.766 -8.18 5.004 1 98.06 164 GLN A N 1
ATOM 1336 C CA . GLN A 1 164 ? 20.938 -8.781 3.684 1 98.06 164 GLN A CA 1
ATOM 1337 C C . GLN A 1 164 ? 22.406 -8.805 3.271 1 98.06 164 GLN A C 1
ATOM 1339 O O . GLN A 1 164 ? 22.859 -9.781 2.668 1 98.06 164 GLN A O 1
ATOM 1344 N N . ALA A 1 165 ? 23.094 -7.742 3.588 1 98.12 165 ALA A N 1
ATOM 1345 C CA . ALA A 1 165 ? 24.516 -7.664 3.27 1 98.12 165 ALA A CA 1
ATOM 1346 C C . ALA A 1 165 ? 25.312 -8.711 4.043 1 98.12 165 ALA A C 1
ATOM 1348 O O . ALA A 1 165 ? 26.234 -9.32 3.506 1 98.12 165 ALA A O 1
ATOM 1349 N N . SER A 1 166 ? 24.938 -8.891 5.25 1 97.94 166 SER A N 1
ATOM 1350 C CA . SER A 1 166 ? 25.609 -9.883 6.086 1 97.94 166 SER A CA 1
ATOM 1351 C C . SER A 1 166 ? 25.359 -11.297 5.57 1 97.94 166 SER A C 1
ATOM 1353 O O . SER A 1 166 ? 26.234 -12.164 5.668 1 97.94 166 SER A O 1
ATOM 1355 N N . LEU A 1 167 ? 24.266 -11.555 5 1 97 167 LEU A N 1
ATOM 1356 C CA . LEU A 1 167 ? 23.875 -12.891 4.551 1 97 167 LEU A CA 1
ATOM 1357 C C . LEU A 1 167 ? 24.406 -13.164 3.15 1 97 167 LEU A C 1
ATOM 1359 O O . LEU A 1 167 ? 24.875 -14.273 2.865 1 97 167 LEU A O 1
ATOM 1363 N N . ASN A 1 168 ? 24.359 -12.164 2.291 1 96.94 168 ASN A N 1
ATOM 1364 C CA . ASN A 1 168 ? 24.562 -12.414 0.869 1 96.94 168 ASN A CA 1
ATOM 1365 C C . ASN A 1 168 ? 25.766 -11.641 0.326 1 96.94 168 ASN A C 1
ATOM 1367 O O . ASN A 1 168 ? 26.203 -11.875 -0.801 1 96.94 168 ASN A O 1
ATOM 1371 N N . GLY A 1 169 ? 26.344 -10.703 1.076 1 96.44 169 GLY A N 1
ATOM 1372 C CA . GLY A 1 169 ? 27.312 -9.742 0.573 1 96.44 169 GLY A CA 1
ATOM 1373 C C . GLY A 1 169 ? 26.672 -8.43 0.145 1 96.44 169 GLY A C 1
ATOM 1374 O O . GLY A 1 169 ? 25.516 -8.391 -0.258 1 96.44 169 GLY A O 1
ATOM 1375 N N . GLU A 1 170 ? 27.375 -7.375 0.171 1 93.38 170 GLU A N 1
ATOM 1376 C CA . GLU A 1 170 ? 26.859 -6.031 -0.084 1 93.38 170 GLU A CA 1
ATOM 1377 C C . GLU A 1 170 ? 26.312 -5.91 -1.504 1 93.38 170 GLU A C 1
ATOM 1379 O O . GLU A 1 170 ? 25.312 -5.227 -1.732 1 93.38 170 GLU A O 1
ATOM 1384 N N . ASP A 1 171 ? 26.969 -6.609 -2.406 1 94 171 ASP A N 1
ATOM 1385 C CA . ASP A 1 171 ? 26.594 -6.488 -3.811 1 94 171 ASP A CA 1
ATOM 1386 C C . ASP A 1 171 ? 25.312 -7.258 -4.102 1 94 171 ASP A C 1
ATOM 1388 O O . ASP A 1 171 ? 24.703 -7.078 -5.156 1 94 171 ASP A O 1
ATOM 1392 N N . LYS A 1 172 ? 24.906 -8.086 -3.178 1 96.44 172 LYS A N 1
ATOM 1393 C CA . LYS A 1 172 ? 23.688 -8.875 -3.328 1 96.44 172 LYS A CA 1
ATOM 1394 C C . LYS A 1 172 ? 22.688 -8.578 -2.207 1 96.44 172 LYS A C 1
ATOM 1396 O O . LYS A 1 172 ? 21.875 -9.43 -1.845 1 96.44 172 LYS A O 1
ATOM 1401 N N . ALA A 1 173 ? 22.844 -7.336 -1.599 1 97.5 173 ALA A N 1
ATOM 1402 C CA . ALA A 1 173 ? 21.938 -6.891 -0.539 1 97.5 173 ALA A CA 1
ATOM 1403 C C . ALA A 1 173 ? 20.75 -6.113 -1.113 1 97.5 173 ALA A C 1
ATOM 1405 O O . ALA A 1 173 ? 20.859 -4.906 -1.352 1 97.5 173 ALA A O 1
ATOM 1406 N N . PHE A 1 174 ? 19.703 -6.871 -1.345 1 98.56 174 PHE A N 1
ATOM 1407 C CA . PHE A 1 174 ? 18.453 -6.281 -1.793 1 98.56 174 PHE A CA 1
ATOM 1408 C C . PHE A 1 174 ? 17.359 -6.449 -0.737 1 98.56 174 PHE A C 1
ATOM 1410 O O . PHE A 1 174 ? 17.594 -7.07 0.303 1 98.56 174 PHE A O 1
ATOM 1417 N N . LEU A 1 175 ? 16.25 -5.895 -0.934 1 98.69 175 LEU A N 1
ATOM 1418 C CA . LEU A 1 175 ? 15.258 -5.773 0.129 1 98.69 175 LEU A CA 1
ATOM 1419 C C . LEU A 1 175 ? 14.672 -7.133 0.482 1 98.69 175 LEU A C 1
ATOM 1421 O O . LEU A 1 175 ? 14.555 -7.477 1.661 1 98.69 175 LEU A O 1
ATOM 1425 N N . ALA A 1 176 ? 14.305 -7.895 -0.566 1 98.5 176 ALA A N 1
ATOM 1426 C CA . ALA A 1 176 ? 13.562 -9.117 -0.286 1 98.5 176 ALA A CA 1
ATOM 1427 C C . ALA A 1 176 ? 14.445 -10.352 -0.469 1 98.5 176 ALA A C 1
ATOM 1429 O O . ALA A 1 176 ? 14.375 -11.297 0.316 1 98.5 176 ALA A O 1
ATOM 1430 N N . LEU A 1 177 ? 15.195 -10.359 -1.556 1 97.88 177 LEU A N 1
ATOM 1431 C CA . LEU A 1 177 ? 15.984 -11.516 -1.949 1 97.88 177 LEU A CA 1
ATOM 1432 C C . LEU A 1 177 ? 17.422 -11.117 -2.266 1 97.88 177 LEU A C 1
ATOM 1434 O O . LEU A 1 177 ? 17.859 -10.016 -1.911 1 97.88 177 LEU A O 1
ATOM 1438 N N . ASP A 1 178 ? 18.203 -12.047 -2.836 1 97.56 178 ASP A N 1
ATOM 1439 C CA . ASP A 1 178 ? 19.609 -11.789 -3.139 1 97.56 178 ASP A CA 1
ATOM 1440 C C . ASP A 1 178 ? 19.781 -11.234 -4.551 1 97.56 178 ASP A C 1
ATOM 1442 O O . ASP A 1 178 ? 20.844 -11.352 -5.152 1 97.56 178 ASP A O 1
ATOM 1446 N N . ARG A 1 179 ? 18.688 -10.766 -5.102 1 96.81 179 ARG A N 1
ATOM 1447 C CA . ARG A 1 179 ? 18.594 -10.148 -6.422 1 96.81 179 ARG A CA 1
ATOM 1448 C C . ARG A 1 179 ? 17.5 -9.086 -6.461 1 96.81 179 ARG A C 1
ATOM 1450 O O . ARG A 1 179 ? 16.609 -9.086 -5.617 1 96.81 179 ARG A O 1
ATOM 1457 N N . PRO A 1 180 ? 17.594 -8.195 -7.453 1 97.81 180 PRO A N 1
ATOM 1458 C CA . PRO A 1 180 ? 16.516 -7.211 -7.543 1 97.81 180 PRO A CA 1
ATOM 1459 C C . PRO A 1 180 ? 15.148 -7.855 -7.781 1 97.81 180 PRO A C 1
ATOM 1461 O O . PRO A 1 180 ? 15.031 -8.805 -8.562 1 97.81 180 PRO A O 1
ATOM 1464 N N . THR A 1 181 ? 14.195 -7.418 -7.082 1 98.69 181 THR A N 1
ATOM 1465 C CA . THR A 1 181 ? 12.805 -7.809 -7.277 1 98.69 181 THR A CA 1
ATOM 1466 C C . THR A 1 181 ? 11.914 -6.582 -7.465 1 98.69 181 THR A C 1
ATOM 1468 O O . THR A 1 181 ? 12.406 -5.449 -7.445 1 98.69 181 THR A O 1
ATOM 1471 N N . ILE A 1 182 ? 10.664 -6.758 -7.59 1 98.81 182 ILE A N 1
ATOM 1472 C CA . ILE A 1 182 ? 9.727 -5.648 -7.758 1 98.81 182 ILE A CA 1
ATOM 1473 C C . ILE A 1 182 ? 9.68 -4.82 -6.473 1 98.81 182 ILE A C 1
ATOM 1475 O O . ILE A 1 182 ? 9.289 -3.65 -6.496 1 98.81 182 ILE A O 1
ATOM 1479 N N . ALA A 1 183 ? 10.047 -5.414 -5.352 1 98.88 183 ALA A N 1
ATOM 1480 C CA . ALA A 1 183 ? 10.164 -4.621 -4.129 1 98.88 183 ALA A CA 1
ATOM 1481 C C . ALA A 1 183 ? 11.242 -3.551 -4.266 1 98.88 183 ALA A C 1
ATOM 1483 O O . ALA A 1 183 ? 11.047 -2.408 -3.844 1 98.88 183 ALA A O 1
ATOM 1484 N N . ASP A 1 184 ? 12.352 -3.924 -4.867 1 98.88 184 ASP A N 1
ATOM 1485 C CA . ASP A 1 184 ? 13.453 -2.986 -5.055 1 98.88 184 ASP A CA 1
ATOM 1486 C C . ASP A 1 184 ? 13.102 -1.921 -6.09 1 98.88 184 ASP A C 1
ATOM 1488 O O . ASP A 1 184 ? 13.422 -0.744 -5.91 1 98.88 184 ASP A O 1
ATOM 1492 N N . TYR A 1 185 ? 12.445 -2.357 -7.16 1 98.69 185 TYR A N 1
ATOM 1493 C CA . TYR A 1 185 ? 12.039 -1.409 -8.195 1 98.69 185 TYR A CA 1
ATOM 1494 C C . TYR A 1 185 ? 11.039 -0.397 -7.641 1 98.69 185 TYR A C 1
ATOM 1496 O O . TYR A 1 185 ? 11.109 0.79 -7.973 1 98.69 185 TYR A O 1
ATOM 1504 N N . SER A 1 186 ? 10.141 -0.874 -6.855 1 98.81 186 SER A N 1
ATOM 1505 C CA . SER A 1 186 ? 9.188 0.019 -6.211 1 98.81 186 SER A CA 1
ATOM 1506 C C . SER A 1 186 ? 9.891 1.032 -5.316 1 98.81 186 SER A C 1
ATOM 1508 O O . SER A 1 186 ? 9.586 2.227 -5.363 1 98.81 186 SER A O 1
ATOM 1510 N N . ALA A 1 187 ? 10.812 0.559 -4.52 1 98.75 187 ALA A N 1
ATOM 1511 C CA . ALA A 1 187 ? 11.539 1.441 -3.604 1 98.75 187 ALA A CA 1
ATOM 1512 C C . ALA A 1 187 ? 12.359 2.475 -4.371 1 98.75 187 ALA A C 1
ATOM 1514 O O . ALA A 1 187 ? 12.438 3.635 -3.965 1 98.75 187 ALA A O 1
ATOM 1515 N N . LEU A 1 188 ? 12.914 2.066 -5.438 1 98.06 188 LEU A N 1
ATOM 1516 C CA . LEU A 1 188 ? 13.781 2.93 -6.227 1 98.06 188 LEU A CA 1
ATOM 1517 C C . LEU A 1 188 ? 13.008 4.117 -6.785 1 98.06 188 LEU A C 1
ATOM 1519 O O . LEU A 1 188 ? 13.562 5.207 -6.941 1 98.06 188 LEU A O 1
ATOM 1523 N N . GLY A 1 189 ? 11.719 3.951 -7.086 1 96.38 189 GLY A N 1
ATOM 1524 C CA . GLY A 1 189 ? 10.914 5.066 -7.551 1 96.38 189 GLY A CA 1
ATOM 1525 C C . GLY A 1 189 ? 10.984 6.277 -6.645 1 96.38 189 GLY A C 1
ATOM 1526 O O . GLY A 1 189 ? 11.023 7.414 -7.117 1 96.38 189 GLY A O 1
ATOM 1527 N N . TRP A 1 190 ? 11.086 6.039 -5.375 1 97.19 190 TRP A N 1
ATOM 1528 C CA . TRP A 1 190 ? 11.086 7.105 -4.383 1 97.19 190 TRP A CA 1
ATOM 1529 C C . TRP A 1 190 ? 12.492 7.348 -3.846 1 97.19 190 TRP A C 1
ATOM 1531 O O . TRP A 1 190 ? 12.938 8.492 -3.748 1 97.19 190 TRP A O 1
ATOM 1541 N N . LEU A 1 191 ? 13.195 6.285 -3.535 1 98 191 LEU A N 1
ATOM 1542 C CA . LEU A 1 191 ? 14.555 6.402 -3.018 1 98 191 LEU A CA 1
ATOM 1543 C C . LEU A 1 191 ? 15.477 7.039 -4.051 1 98 191 LEU A C 1
ATOM 1545 O O . LEU A 1 191 ? 16.391 7.797 -3.695 1 98 191 LEU A O 1
ATOM 1549 N N . GLY A 1 192 ? 15.242 6.727 -5.289 1 95.5 192 GLY A N 1
ATOM 1550 C CA . GLY A 1 192 ? 16.109 7.188 -6.355 1 95.5 192 GLY A CA 1
ATOM 1551 C C . GLY A 1 192 ? 16.109 8.695 -6.516 1 95.5 192 GLY A C 1
ATOM 1552 O O . GLY A 1 192 ? 17.031 9.258 -7.109 1 95.5 192 GLY A O 1
ATOM 1553 N N . MET A 1 193 ? 15.148 9.344 -5.996 1 93.31 193 MET A N 1
ATOM 1554 C CA . MET A 1 193 ? 15.07 10.797 -6.125 1 93.31 193 MET A CA 1
ATOM 1555 C C . MET A 1 193 ? 15.891 11.484 -5.035 1 93.31 193 MET A C 1
ATOM 1557 O O . MET A 1 193 ? 16.156 12.68 -5.121 1 93.31 193 MET A O 1
ATOM 1561 N N . LEU A 1 194 ? 16.25 10.797 -3.992 1 95.88 194 LEU A N 1
ATOM 1562 C CA . LEU A 1 194 ? 16.766 11.406 -2.773 1 95.88 194 LEU A CA 1
ATOM 1563 C C . LEU A 1 194 ? 18.094 12.102 -3.041 1 95.88 194 LEU A C 1
ATOM 1565 O O . LEU A 1 194 ? 18.312 13.219 -2.564 1 95.88 194 LEU A O 1
ATOM 1569 N N . PRO A 1 195 ? 18.984 11.523 -3.807 1 94.44 195 PRO A N 1
ATOM 1570 C CA . PRO A 1 195 ? 20.234 12.234 -4.07 1 94.44 195 PRO A CA 1
ATOM 1571 C C . PRO A 1 195 ? 20.016 13.633 -4.648 1 94.44 195 PRO A C 1
ATOM 1573 O O . PRO A 1 195 ? 20.812 14.539 -4.422 1 94.44 195 PRO A O 1
ATOM 1576 N N . ASP A 1 196 ? 18.891 13.844 -5.258 1 92.62 196 ASP A N 1
ATOM 1577 C CA . ASP A 1 196 ? 18.609 15.109 -5.934 1 92.62 196 ASP A CA 1
ATOM 1578 C C . ASP A 1 196 ? 17.812 16.047 -5.035 1 92.62 196 ASP A C 1
ATOM 1580 O O . ASP A 1 196 ? 17.844 17.266 -5.215 1 92.62 196 ASP A O 1
ATOM 1584 N N . VAL A 1 197 ? 17.141 15.484 -4.027 1 94.25 197 VAL A N 1
ATOM 1585 C CA . VAL A 1 197 ? 16.172 16.359 -3.361 1 94.25 197 VAL A CA 1
ATOM 1586 C C . VAL A 1 197 ? 16.391 16.312 -1.852 1 94.25 197 VAL A C 1
ATOM 1588 O O . VAL A 1 197 ? 15.734 17.031 -1.102 1 94.25 197 VAL A O 1
ATOM 1591 N N . ALA A 1 198 ? 17.25 15.492 -1.345 1 94.94 198 ALA A N 1
ATOM 1592 C CA . ALA A 1 198 ? 17.422 15.305 0.093 1 94.94 198 ALA A CA 1
ATOM 1593 C C . ALA A 1 198 ? 17.766 16.625 0.774 1 94.94 198 ALA A C 1
ATOM 1595 O O . ALA A 1 198 ? 17.312 16.891 1.894 1 94.94 198 ALA A O 1
ATOM 1596 N N . GLY A 1 199 ? 18.609 17.453 0.154 1 95 199 GLY A N 1
ATOM 1597 C CA . GLY A 1 199 ? 18.938 18.766 0.704 1 95 199 GLY A CA 1
ATOM 1598 C C . GLY A 1 199 ? 17.703 19.641 0.894 1 95 199 GLY A C 1
ATOM 1599 O O . GLY A 1 199 ? 17.531 20.266 1.949 1 95 199 GLY A O 1
ATOM 1600 N N . LYS A 1 200 ? 16.812 19.703 -0.065 1 94.56 200 LYS A N 1
ATOM 1601 C CA . LYS A 1 200 ? 15.578 20.5 -0.004 1 94.56 200 LYS A CA 1
ATOM 1602 C C . LYS A 1 200 ? 14.641 19.969 1.079 1 94.56 200 LYS A C 1
ATOM 1604 O O . LYS A 1 200 ? 13.906 20.734 1.698 1 94.56 200 LYS A O 1
ATOM 1609 N N . LEU A 1 201 ? 14.719 18.656 1.307 1 95.38 201 LEU A N 1
ATOM 1610 C CA . LEU A 1 201 ? 13.859 18.016 2.299 1 95.38 201 LEU A CA 1
ATOM 1611 C C . LEU A 1 201 ? 14.523 18.016 3.672 1 95.38 201 LEU A C 1
ATOM 1613 O O . LEU A 1 201 ? 13.922 17.578 4.656 1 95.38 201 LEU A O 1
ATOM 1617 N N . GLU A 1 202 ? 15.75 18.453 3.68 1 95.44 202 GLU A N 1
ATOM 1618 C CA . GLU A 1 202 ? 16.516 18.5 4.918 1 95.44 202 GLU A CA 1
ATOM 1619 C C . GLU A 1 202 ? 16.719 17.109 5.496 1 95.44 202 GLU A C 1
ATOM 1621 O O . GLU A 1 202 ? 16.531 16.891 6.695 1 95.44 202 GLU A O 1
ATOM 1626 N N . ILE A 1 203 ? 16.938 16.188 4.637 1 95.88 203 ILE A N 1
ATOM 1627 C CA . ILE A 1 203 ? 17.266 14.828 5.023 1 95.88 203 ILE A CA 1
ATOM 1628 C C . ILE A 1 203 ? 18.781 14.617 4.945 1 95.88 203 ILE A C 1
ATOM 1630 O O . ILE A 1 203 ? 19.391 14.859 3.906 1 95.88 203 ILE A O 1
ATOM 1634 N N . ASP A 1 204 ? 19.375 14.172 6.023 1 95.25 204 ASP A N 1
ATOM 1635 C CA . ASP A 1 204 ? 20.797 13.836 6.055 1 95.25 204 ASP A CA 1
ATOM 1636 C C . ASP A 1 204 ? 21.016 12.375 5.656 1 95.25 204 ASP A C 1
ATOM 1638 O O . ASP A 1 204 ? 21.016 11.484 6.512 1 95.25 204 ASP A O 1
ATOM 1642 N N . MET A 1 205 ? 21.312 12.172 4.438 1 95.44 205 MET A N 1
ATOM 1643 C CA . MET A 1 205 ? 21.453 10.82 3.893 1 95.44 205 MET A CA 1
ATOM 1644 C C . MET A 1 205 ? 22.656 10.109 4.504 1 95.44 205 MET A C 1
ATOM 1646 O O . MET A 1 205 ? 22.75 8.883 4.426 1 95.44 205 MET A O 1
ATOM 1650 N N . GLN A 1 206 ? 23.578 10.781 5.098 1 94.38 206 GLN A N 1
ATOM 1651 C CA . GLN A 1 206 ? 24.781 10.188 5.688 1 94.38 206 GLN A CA 1
ATOM 1652 C C . GLN A 1 206 ? 24.422 9.336 6.902 1 94.38 206 GLN A C 1
ATOM 1654 O O . GLN A 1 206 ? 25.219 8.484 7.32 1 94.38 206 GLN A O 1
ATOM 1659 N N . LYS A 1 207 ? 23.312 9.609 7.43 1 96 207 LYS A N 1
ATOM 1660 C CA . LYS A 1 207 ? 22.828 8.844 8.57 1 96 207 LYS A CA 1
ATOM 1661 C C . LYS A 1 207 ? 22.547 7.395 8.188 1 96 207 LYS A C 1
ATOM 1663 O O . LYS A 1 207 ? 22.5 6.516 9.047 1 96 207 LYS A O 1
ATOM 1668 N N . TYR A 1 208 ? 22.328 7.18 6.871 1 97.19 208 TYR A N 1
ATOM 1669 C CA . TYR A 1 208 ? 21.953 5.867 6.359 1 97.19 208 TYR A CA 1
ATOM 1670 C C . TYR A 1 208 ? 23.016 5.34 5.395 1 97.19 208 TYR A C 1
ATOM 1672 O O . TYR A 1 208 ? 22.828 5.41 4.176 1 97.19 208 TYR A O 1
ATOM 1680 N N . GLY A 1 209 ? 24.031 4.711 5.941 1 96.38 209 GLY A N 1
ATOM 1681 C CA . GLY A 1 209 ? 25.203 4.328 5.168 1 96.38 209 GLY A CA 1
ATOM 1682 C C . GLY A 1 209 ? 24.906 3.289 4.105 1 96.38 209 GLY A C 1
ATOM 1683 O O . GLY A 1 209 ? 25.031 3.561 2.908 1 96.38 209 GLY A O 1
ATOM 1684 N N . ILE A 1 210 ? 24.375 2.199 4.496 1 97.75 210 ILE A N 1
ATOM 1685 C CA . ILE A 1 210 ? 24.172 1.103 3.557 1 97.75 210 ILE A CA 1
ATOM 1686 C C . ILE A 1 210 ? 23 1.438 2.621 1 97.75 210 ILE A C 1
ATOM 1688 O O . ILE A 1 210 ? 23.016 1.062 1.446 1 97.75 210 ILE A O 1
ATOM 1692 N N . LEU A 1 211 ? 22.016 2.139 3.113 1 98.19 211 LEU A N 1
ATOM 1693 C CA . LEU A 1 211 ? 20.891 2.559 2.275 1 98.19 211 LEU A CA 1
ATOM 1694 C C . LEU A 1 211 ? 21.375 3.453 1.137 1 98.19 211 LEU A C 1
ATOM 1696 O O . LEU A 1 211 ? 20.922 3.309 -0.003 1 98.19 211 LEU A O 1
ATOM 1700 N N . ASN A 1 212 ? 22.25 4.359 1.519 1 97.19 212 ASN A N 1
ATOM 1701 C CA . ASN A 1 212 ? 22.781 5.254 0.497 1 97.19 212 ASN A CA 1
ATOM 1702 C C . ASN A 1 212 ? 23.531 4.484 -0.585 1 97.19 212 ASN A C 1
ATOM 1704 O O . ASN A 1 212 ? 23.391 4.77 -1.774 1 97.19 212 ASN A O 1
ATOM 1708 N N . LYS A 1 213 ? 24.344 3.52 -0.227 1 97.19 213 LYS A N 1
ATOM 1709 C CA . LYS A 1 213 ? 25.047 2.678 -1.186 1 97.19 213 LYS A CA 1
ATOM 1710 C C . LYS A 1 213 ? 24.078 1.883 -2.049 1 97.19 213 LYS A C 1
ATOM 1712 O O . LYS A 1 213 ? 24.281 1.735 -3.254 1 97.19 213 LYS A O 1
ATOM 1717 N N . TYR A 1 214 ? 23.094 1.411 -1.439 1 98.44 214 TYR A N 1
ATOM 1718 C CA . TYR A 1 214 ? 22.047 0.67 -2.123 1 98.44 214 TYR A CA 1
ATOM 1719 C C . TYR A 1 214 ? 21.375 1.536 -3.178 1 98.44 214 TYR A C 1
ATOM 1721 O O . TYR A 1 214 ? 21.172 1.104 -4.316 1 98.44 214 TYR A O 1
ATOM 1729 N N . ILE A 1 215 ? 21 2.768 -2.8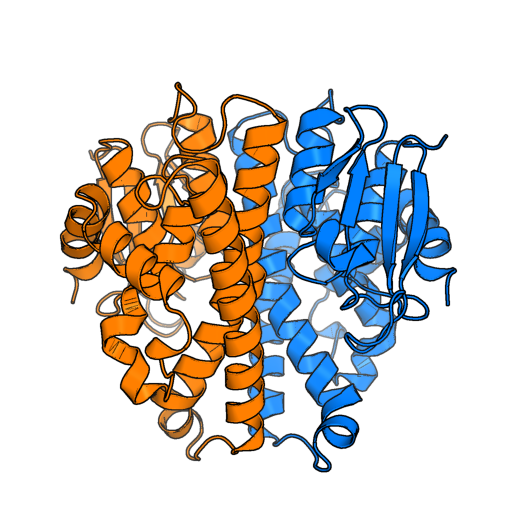12 1 98.12 215 ILE A N 1
ATOM 1730 C CA . ILE A 1 215 ? 20.344 3.689 -3.732 1 98.12 215 ILE A CA 1
ATOM 1731 C C . ILE A 1 215 ? 21.234 3.938 -4.945 1 98.12 215 ILE A C 1
ATOM 1733 O O . ILE A 1 215 ? 20.766 3.896 -6.086 1 98.12 215 ILE A O 1
ATOM 1737 N N . GLU A 1 216 ? 22.453 4.145 -4.695 1 97.19 216 GLU A N 1
ATOM 1738 C CA . GLU A 1 216 ? 23.406 4.383 -5.781 1 97.19 216 GLU A CA 1
ATOM 1739 C C . GLU A 1 216 ? 23.484 3.174 -6.707 1 97.19 216 GLU A C 1
ATOM 1741 O O . GLU A 1 216 ? 23.469 3.322 -7.934 1 97.19 216 GLU A O 1
ATOM 1746 N N . ARG A 1 217 ? 23.609 2.02 -6.137 1 97.69 217 ARG A N 1
ATOM 1747 C CA . ARG A 1 217 ? 23.672 0.797 -6.934 1 97.69 217 ARG A CA 1
ATOM 1748 C C . ARG A 1 217 ? 22.406 0.625 -7.77 1 97.69 217 ARG A C 1
ATOM 1750 O O . ARG A 1 217 ? 22.484 0.33 -8.961 1 97.69 217 ARG A O 1
ATOM 1757 N N . MET A 1 218 ? 21.312 0.841 -7.172 1 98.19 218 MET A N 1
ATOM 1758 C CA . MET A 1 218 ? 20.047 0.645 -7.848 1 98.19 218 MET A CA 1
ATOM 1759 C C . MET A 1 218 ? 19.859 1.654 -8.977 1 98.19 218 MET A C 1
ATOM 1761 O O . MET A 1 218 ? 19.328 1.317 -10.039 1 98.19 218 MET A O 1
ATOM 1765 N N . ARG A 1 219 ? 20.25 2.863 -8.758 1 97.31 219 ARG A N 1
ATOM 1766 C CA . ARG A 1 219 ? 20.125 3.91 -9.766 1 97.31 219 ARG A CA 1
ATOM 1767 C C . ARG A 1 219 ? 20.953 3.578 -11 1 97.31 219 ARG A C 1
ATOM 1769 O O . ARG A 1 219 ? 20.656 4.051 -12.102 1 97.31 219 ARG A O 1
ATOM 1776 N N . ASN A 1 220 ? 21.953 2.826 -10.82 1 97.44 220 ASN A N 1
ATOM 1777 C CA . ASN A 1 220 ? 22.891 2.564 -11.906 1 97.44 220 ASN A CA 1
ATOM 1778 C C . ASN A 1 220 ? 22.531 1.295 -12.672 1 97.44 220 ASN A C 1
ATOM 1780 O O . ASN A 1 220 ? 23.188 0.947 -13.656 1 97.44 220 ASN A O 1
ATOM 1784 N N . LEU A 1 221 ? 21.531 0.59 -12.234 1 97.62 221 LEU A N 1
ATOM 1785 C CA . LEU A 1 221 ? 21.062 -0.543 -13.023 1 97.62 221 LEU A CA 1
ATOM 1786 C C . LEU A 1 221 ? 20.688 -0.104 -14.438 1 97.62 221 LEU A C 1
ATOM 1788 O O . LEU A 1 221 ? 20.109 0.966 -14.625 1 97.62 221 LEU A O 1
ATOM 1792 N N . PRO A 1 222 ? 21 -0.977 -15.445 1 98.06 222 PRO A N 1
ATOM 1793 C CA . PRO A 1 222 ? 20.688 -0.608 -16.828 1 98.06 222 PRO A CA 1
ATOM 1794 C C . PRO A 1 222 ? 19.203 -0.338 -17.047 1 98.06 222 PRO A C 1
ATOM 1796 O O . PRO A 1 222 ? 18.844 0.625 -17.719 1 98.06 222 PRO A O 1
ATOM 1799 N N . GLU A 1 223 ? 18.375 -1.125 -16.5 1 98.12 223 GLU A N 1
ATOM 1800 C CA . GLU A 1 223 ? 16.938 -0.952 -16.672 1 98.12 223 GLU A CA 1
ATOM 1801 C C . GLU A 1 223 ? 16.453 0.319 -15.984 1 98.12 223 GLU A C 1
ATOM 1803 O O . GLU A 1 223 ? 15.508 0.962 -16.453 1 98.12 223 GLU A O 1
ATOM 1808 N N . ALA A 1 224 ? 17.078 0.697 -14.844 1 97.44 224 ALA A N 1
ATOM 1809 C CA . ALA A 1 224 ? 16.703 1.934 -14.156 1 97.44 224 ALA A CA 1
ATOM 1810 C C . ALA A 1 224 ? 17.094 3.156 -14.992 1 97.44 224 ALA A C 1
ATOM 1812 O O . ALA A 1 224 ? 16.297 4.09 -15.133 1 97.44 224 ALA A O 1
ATOM 1813 N N . GLN A 1 225 ? 18.234 3.117 -15.547 1 97.25 225 GLN A N 1
ATOM 1814 C CA . GLN A 1 225 ? 18.688 4.219 -16.391 1 97.25 225 GLN A CA 1
ATOM 1815 C C . GLN A 1 225 ? 17.844 4.348 -17.641 1 97.25 225 GLN A C 1
ATOM 1817 O O . GLN A 1 225 ? 17.453 5.453 -18.031 1 97.25 225 GLN A O 1
ATOM 1822 N N . ALA A 1 226 ? 17.578 3.209 -18.25 1 97 226 ALA A N 1
ATOM 1823 C CA . ALA A 1 226 ? 16.766 3.215 -19.453 1 97 226 ALA A CA 1
ATOM 1824 C C . ALA A 1 226 ? 15.367 3.768 -19.172 1 97 226 ALA A C 1
ATOM 1826 O O . ALA A 1 226 ? 14.852 4.586 -19.938 1 97 226 ALA A O 1
ATOM 1827 N N . ALA A 1 227 ? 14.805 3.371 -18.062 1 96.19 227 ALA A N 1
ATOM 1828 C CA . ALA A 1 227 ? 13.461 3.822 -17.688 1 96.19 227 ALA A CA 1
ATOM 1829 C C . ALA A 1 227 ? 13.453 5.32 -17.406 1 96.19 227 ALA A C 1
ATOM 1831 O O . ALA A 1 227 ? 12.508 6.023 -17.781 1 96.19 227 ALA A O 1
ATOM 1832 N N . THR A 1 228 ? 14.469 5.785 -16.703 1 93.88 228 THR A N 1
ATOM 1833 C CA . THR A 1 228 ? 14.562 7.199 -16.359 1 93.88 228 THR A CA 1
ATOM 1834 C C . THR A 1 228 ? 14.609 8.055 -17.625 1 93.88 228 THR A C 1
ATOM 1836 O O . THR A 1 228 ? 13.953 9.094 -17.688 1 93.88 228 THR A O 1
ATOM 1839 N N . ARG A 1 229 ? 15.242 7.613 -18.625 1 92.12 229 ARG A N 1
ATOM 1840 C CA . ARG A 1 229 ? 15.336 8.344 -19.875 1 92.12 229 ARG A CA 1
ATOM 1841 C C . ARG A 1 229 ? 13.984 8.367 -20.594 1 92.12 229 ARG A C 1
ATOM 1843 O O . ARG A 1 229 ? 13.602 9.391 -21.156 1 92.12 229 ARG A O 1
ATOM 1850 N N . ARG A 1 230 ? 13.305 7.305 -20.484 1 92 230 ARG A N 1
ATOM 1851 C CA . ARG A 1 230 ? 12.078 7.152 -21.266 1 92 230 ARG A CA 1
ATOM 1852 C C . ARG A 1 230 ? 10.883 7.766 -20.547 1 92 230 ARG A C 1
ATOM 1854 O O . ARG A 1 230 ? 10.07 8.453 -21.172 1 92 230 ARG A O 1
ATOM 1861 N N . VAL A 1 231 ? 10.781 7.504 -19.266 1 90.25 231 VAL A N 1
ATOM 1862 C CA . VAL A 1 231 ? 9.602 7.898 -18.484 1 90.25 231 VAL A CA 1
ATOM 1863 C C . VAL A 1 231 ? 9.727 9.359 -18.062 1 90.25 231 VAL A C 1
ATOM 1865 O O . VAL A 1 231 ? 8.727 10.062 -17.938 1 90.25 231 VAL A O 1
ATOM 1868 N N . ALA A 1 232 ? 11.008 9.82 -17.906 1 75.38 232 ALA A N 1
ATOM 1869 C CA . ALA A 1 232 ? 11.227 11.203 -17.469 1 75.38 232 ALA A CA 1
ATOM 1870 C C . ALA A 1 232 ? 11.367 12.133 -18.672 1 75.38 232 ALA A C 1
ATOM 1872 O O . ALA A 1 232 ? 11.516 13.344 -18.516 1 75.38 232 ALA A O 1
ATOM 1873 N N . SER A 1 233 ? 11.375 11.586 -19.859 1 66.69 233 SER A N 1
ATOM 1874 C CA . SER A 1 233 ? 11.672 12.352 -21.062 1 66.69 233 SER A CA 1
ATOM 1875 C C . SER A 1 233 ? 10.562 13.352 -21.359 1 66.69 233 SER A C 1
ATOM 1877 O O . SER A 1 233 ? 10.758 14.297 -22.125 1 66.69 233 SER A O 1
ATOM 1879 N N . GLY A 1 234 ? 9.391 13.031 -20.922 1 59.16 234 GLY A N 1
ATOM 1880 C CA . GLY A 1 234 ? 8.352 14.016 -21.203 1 59.16 234 GLY A CA 1
ATOM 1881 C C . GLY A 1 234 ? 8.555 15.32 -20.469 1 59.16 234 GLY A C 1
ATOM 1882 O O . GLY A 1 234 ? 7.633 16.141 -20.391 1 59.16 234 GLY A O 1
ATOM 1883 N N . HIS A 1 235 ? 9.734 15.406 -19.719 1 52.09 235 HIS A N 1
ATOM 1884 C CA . HIS A 1 235 ? 10.062 16.641 -19.031 1 52.09 235 HIS A CA 1
ATOM 1885 C C . HIS A 1 235 ? 10.891 17.578 -19.906 1 52.09 235 HIS A C 1
ATOM 1887 O O . HIS A 1 235 ? 11.633 17.109 -20.766 1 52.09 235 HIS A O 1
ATOM 1893 N N . MET B 1 1 ? -1.66 -26.922 18.688 1 89.5 1 MET B N 1
ATOM 1894 C CA . MET B 1 1 ? -1.241 -25.547 18.438 1 89.5 1 MET B CA 1
ATOM 1895 C C . MET B 1 1 ? -2.039 -24.938 17.281 1 89.5 1 MET B C 1
ATOM 1897 O O . MET B 1 1 ? -2.299 -25.609 16.281 1 89.5 1 MET B O 1
ATOM 1901 N N . PRO B 1 2 ? -2.479 -23.766 17.531 1 96.38 2 PRO B N 1
ATOM 1902 C CA . PRO B 1 2 ? -3.236 -23.172 16.438 1 96.38 2 PRO B CA 1
ATOM 1903 C C . PRO B 1 2 ? -2.422 -23.047 15.148 1 96.38 2 PRO B C 1
ATOM 1905 O O . PRO B 1 2 ? -1.189 -23 15.195 1 96.38 2 PRO B O 1
ATOM 1908 N N . HIS B 1 3 ? -3.109 -23.125 14.086 1 98.31 3 HIS B N 1
ATOM 1909 C CA . HIS B 1 3 ? -2.457 -23.031 12.781 1 98.31 3 HIS B CA 1
ATOM 1910 C C . HIS B 1 3 ? -1.721 -21.703 12.633 1 98.31 3 HIS B C 1
ATOM 1912 O O . HIS B 1 3 ? -0.609 -21.656 12.102 1 98.31 3 HIS B O 1
ATOM 1918 N N . PHE B 1 4 ? -2.391 -20.609 13.078 1 98.69 4 PHE B N 1
ATOM 1919 C CA . PHE B 1 4 ? -1.795 -19.297 12.922 1 98.69 4 PHE B CA 1
ATOM 1920 C C . PHE B 1 4 ? -1.736 -18.562 14.258 1 98.69 4 PHE B C 1
ATOM 1922 O O . PHE B 1 4 ? -2.613 -18.75 15.109 1 98.69 4 PHE B O 1
ATOM 1929 N N . SER B 1 5 ? -0.686 -17.734 14.461 1 98.19 5 SER B N 1
ATOM 1930 C CA . SER B 1 5 ? -0.657 -16.672 15.461 1 98.19 5 SER B CA 1
ATOM 1931 C C . SER B 1 5 ? -0.735 -15.297 14.812 1 98.19 5 SER B C 1
ATOM 1933 O O . SER B 1 5 ? 0.051 -14.977 13.914 1 98.19 5 SER B O 1
ATOM 1935 N N . LEU B 1 6 ? -1.729 -14.547 15.18 1 97.25 6 LEU B N 1
ATOM 1936 C CA . LEU B 1 6 ? -1.905 -13.18 14.695 1 97.25 6 LEU B CA 1
ATOM 1937 C C . LEU B 1 6 ? -1.557 -12.172 15.789 1 97.25 6 LEU B C 1
ATOM 1939 O O . LEU B 1 6 ? -2.252 -12.078 16.797 1 97.25 6 LEU B O 1
ATOM 1943 N N . TYR B 1 7 ? -0.501 -11.391 15.578 1 95.38 7 TYR B N 1
ATOM 1944 C CA . TYR B 1 7 ? -0.071 -10.391 16.547 1 95.38 7 TYR B CA 1
ATOM 1945 C C . TYR B 1 7 ? -0.796 -9.07 16.328 1 95.38 7 TYR B C 1
ATOM 1947 O O . TYR B 1 7 ? -0.806 -8.539 15.219 1 95.38 7 TYR B O 1
ATOM 1955 N N . VAL B 1 8 ? -1.424 -8.586 17.391 1 94.12 8 VAL B N 1
ATOM 1956 C CA . VAL B 1 8 ? -2.186 -7.34 17.391 1 94.12 8 VAL B CA 1
ATOM 1957 C C . VAL B 1 8 ? -1.762 -6.477 18.578 1 94.12 8 VAL B C 1
ATOM 1959 O O . VAL B 1 8 ? -1.207 -6.98 19.562 1 94.12 8 VAL B O 1
ATOM 1962 N N . LEU B 1 9 ? -1.949 -5.176 18.438 1 90.81 9 LEU B N 1
ATOM 1963 C CA . LEU B 1 9 ? -1.641 -4.309 19.562 1 90.81 9 LEU B CA 1
ATOM 1964 C C . LEU B 1 9 ? -2.658 -4.492 20.688 1 90.81 9 LEU B C 1
ATOM 1966 O O . LEU B 1 9 ? -3.859 -4.594 20.422 1 90.81 9 LEU B O 1
ATOM 1970 N N . LYS B 1 10 ? -2.096 -4.488 21.844 1 85.94 10 LYS B N 1
ATOM 1971 C CA . LYS B 1 10 ? -2.957 -4.609 23.016 1 85.94 10 LYS B CA 1
ATOM 1972 C C . LYS B 1 10 ? -3.768 -3.334 23.234 1 85.94 10 LYS B C 1
ATOM 1974 O O . LYS B 1 10 ? -3.219 -2.23 23.203 1 85.94 10 LYS B O 1
ATOM 1979 N N . GLY B 1 11 ? -5.047 -3.543 23.5 1 74 11 GLY B N 1
ATOM 1980 C CA . GLY B 1 11 ? -5.91 -2.441 23.906 1 74 11 GLY B CA 1
ATOM 1981 C C . GLY B 1 11 ? -6.285 -1.532 22.75 1 74 11 GLY B C 1
ATOM 1982 O O . GLY B 1 11 ? -7 -0.545 22.938 1 74 11 GLY B O 1
ATOM 1983 N N . LEU B 1 12 ? -5.723 -1.748 21.734 1 66 12 LEU B N 1
ATOM 1984 C CA . LEU B 1 12 ? -6.031 -0.896 20.594 1 66 12 LEU B CA 1
ATOM 1985 C C . LEU B 1 12 ? -6.574 -1.72 19.422 1 66 12 LEU B C 1
ATOM 1987 O O . LEU B 1 12 ? -5.988 -2.74 19.062 1 66 12 LEU B O 1
ATOM 1991 N N . TRP B 1 13 ? -7.82 -1.423 19.266 1 65.69 13 TRP B N 1
ATOM 1992 C CA . TRP B 1 13 ? -8.422 -1.965 18.047 1 65.69 13 TRP B CA 1
ATOM 1993 C C . TRP B 1 13 ? -7.766 -1.381 16.812 1 65.69 13 TRP B C 1
ATOM 1995 O O . TRP B 1 13 ? -7.621 -0.162 16.688 1 65.69 13 TRP B O 1
ATOM 2005 N N . GLY B 1 14 ? -7.105 -2.262 15.906 1 84.44 14 GLY B N 1
ATOM 2006 C CA . GLY B 1 14 ? -6.492 -1.658 14.734 1 84.44 14 GLY B CA 1
ATOM 2007 C C . GLY B 1 14 ? -7.109 -2.127 13.43 1 84.44 14 GLY B C 1
ATOM 2008 O O . GLY B 1 14 ? -7.43 -3.307 13.273 1 84.44 14 GLY B O 1
ATOM 2009 N N . PRO B 1 15 ? -7.379 -1.118 12.586 1 93.62 15 PRO B N 1
ATOM 2010 C CA . PRO B 1 15 ? -7.996 -1.422 11.297 1 93.62 15 PRO B CA 1
ATOM 2011 C C . PRO B 1 15 ? -7.215 -2.463 10.5 1 93.62 15 PRO B C 1
ATOM 2013 O O . PRO B 1 15 ? -7.809 -3.275 9.789 1 93.62 15 PRO B O 1
ATOM 2016 N N . ASN B 1 16 ? -5.906 -2.512 10.703 1 96.5 16 ASN B N 1
ATOM 2017 C CA . ASN B 1 16 ? -5.086 -3.367 9.852 1 96.5 16 ASN B CA 1
ATOM 2018 C C . ASN B 1 16 ? -5.098 -4.812 10.336 1 96.5 16 ASN B C 1
ATOM 2020 O O . ASN B 1 16 ? -5.273 -5.738 9.539 1 96.5 16 ASN B O 1
ATOM 2024 N N . PRO B 1 17 ? -4.992 -5.113 11.648 1 96.38 17 PRO B N 1
ATOM 2025 C CA . PRO B 1 17 ? -5.113 -6.5 12.102 1 96.38 17 PRO B CA 1
ATOM 2026 C C . PRO B 1 17 ? -6.5 -7.086 11.844 1 96.38 17 PRO B C 1
ATOM 2028 O O . PRO B 1 17 ? -6.629 -8.289 11.594 1 96.38 17 PRO B O 1
ATOM 2031 N N . LEU B 1 18 ? -7.508 -6.23 11.898 1 96.25 18 LEU B N 1
ATOM 2032 C CA . LEU B 1 18 ? -8.867 -6.699 11.656 1 96.25 18 LEU B CA 1
ATOM 2033 C C . LEU B 1 18 ? -9 -7.297 10.258 1 96.25 18 LEU B C 1
ATOM 2035 O O . LEU B 1 18 ? -9.68 -8.305 10.07 1 96.25 18 LEU B O 1
ATOM 2039 N N . LYS B 1 19 ? -8.328 -6.719 9.219 1 97.75 19 LYS B N 1
ATOM 2040 C CA . LYS B 1 19 ? -8.32 -7.258 7.867 1 97.75 19 LYS B CA 1
ATOM 2041 C C . LYS B 1 19 ? -7.941 -8.734 7.867 1 97.75 19 LYS B C 1
ATOM 2043 O O . LYS B 1 19 ? -8.562 -9.539 7.168 1 97.75 19 LYS B O 1
ATOM 2048 N N . ILE B 1 20 ? -6.926 -9.031 8.672 1 98.38 20 ILE B N 1
ATOM 2049 C CA . ILE B 1 20 ? -6.363 -10.375 8.68 1 98.38 20 ILE B CA 1
ATOM 2050 C C . ILE B 1 20 ? -7.305 -11.32 9.414 1 98.38 20 ILE B C 1
ATOM 2052 O O . ILE B 1 20 ? -7.531 -12.453 8.977 1 98.38 20 ILE B O 1
ATOM 2056 N N . GLY B 1 21 ? -7.852 -10.805 10.539 1 97.62 21 GLY B N 1
ATOM 2057 C CA . GLY B 1 21 ? -8.836 -11.609 11.242 1 97.62 21 GLY B CA 1
ATOM 2058 C C . GLY B 1 21 ? -10.008 -12.023 10.375 1 97.62 21 GLY B C 1
ATOM 2059 O O . GLY B 1 21 ? -10.422 -13.18 10.398 1 97.62 21 GLY B O 1
ATOM 2060 N N . ILE B 1 22 ? -10.547 -11.109 9.602 1 98.12 22 ILE B N 1
ATOM 2061 C CA . ILE B 1 22 ? -11.672 -11.383 8.719 1 98.12 22 ILE B CA 1
ATOM 2062 C C . ILE B 1 22 ? -11.297 -12.469 7.715 1 98.12 22 ILE B C 1
ATOM 2064 O O . ILE B 1 22 ? -12.062 -13.406 7.488 1 98.12 22 ILE B O 1
ATOM 2068 N N . MET B 1 23 ? -10.133 -12.359 7.094 1 98.62 23 MET B N 1
ATOM 2069 C CA . MET B 1 23 ? -9.672 -13.336 6.113 1 98.62 23 MET B CA 1
ATOM 2070 C C . MET B 1 23 ? -9.523 -14.719 6.75 1 98.62 23 MET B C 1
ATOM 2072 O O . MET B 1 23 ? -9.914 -15.727 6.16 1 98.62 23 MET B O 1
ATOM 2076 N N . LEU B 1 24 ? -8.938 -14.75 7.973 1 98.62 24 LEU B N 1
ATOM 2077 C CA . LEU B 1 24 ? -8.75 -16.016 8.664 1 98.62 24 LEU B CA 1
ATOM 2078 C C . LEU B 1 24 ? -10.094 -16.656 8.992 1 98.62 24 LEU B C 1
ATOM 2080 O O . LEU B 1 24 ? -10.258 -17.875 8.844 1 98.62 24 LEU B O 1
ATOM 2084 N N . GLU B 1 25 ? -11.031 -15.844 9.438 1 98.44 25 GLU B N 1
ATOM 2085 C CA . GLU B 1 25 ? -12.375 -16.344 9.695 1 98.44 25 GLU B CA 1
ATOM 2086 C C . GLU B 1 25 ? -13.023 -16.875 8.414 1 98.44 25 GLU B C 1
ATOM 2088 O O . GLU B 1 25 ? -13.648 -17.938 8.414 1 98.44 25 GLU B O 1
ATOM 2093 N N . ALA B 1 26 ? -12.883 -16.156 7.359 1 98.44 26 ALA B N 1
ATOM 2094 C CA . ALA B 1 26 ? -13.469 -16.531 6.078 1 98.44 26 ALA B CA 1
ATOM 2095 C C . ALA B 1 26 ? -12.891 -17.859 5.586 1 98.44 26 ALA B C 1
ATOM 2097 O O . ALA B 1 26 ? -13.586 -18.641 4.938 1 98.44 26 ALA B O 1
ATOM 2098 N N . LEU B 1 27 ? -11.641 -18.125 5.879 1 97.94 27 LEU B N 1
ATOM 2099 C CA . LEU B 1 27 ? -10.977 -19.359 5.473 1 97.94 27 LEU B CA 1
ATOM 2100 C C . LEU B 1 27 ? -11.336 -20.516 6.406 1 97.94 27 LEU B C 1
ATOM 2102 O O . LEU B 1 27 ? -11.023 -21.672 6.125 1 97.94 27 LEU B O 1
ATOM 2106 N N . GLY B 1 28 ? -11.969 -20.188 7.496 1 97.56 28 GLY B N 1
ATOM 2107 C CA . GLY B 1 28 ? -12.203 -21.203 8.508 1 97.56 28 GLY B CA 1
ATOM 2108 C C . GLY B 1 28 ? -10.93 -21.672 9.188 1 97.56 28 GLY B C 1
ATOM 2109 O O . GLY B 1 28 ? -10.82 -22.844 9.586 1 97.56 28 GLY B O 1
ATOM 2110 N N . ALA B 1 29 ? -10 -20.781 9.344 1 97.94 29 ALA B N 1
ATOM 2111 C CA . ALA B 1 29 ? -8.68 -21.156 9.859 1 97.94 29 ALA B CA 1
ATOM 2112 C C . ALA B 1 29 ? -8.672 -21.172 11.383 1 97.94 29 ALA B C 1
ATOM 2114 O O . ALA B 1 29 ? -9.398 -20.422 12.031 1 97.94 29 ALA B O 1
ATOM 2115 N N . ASP B 1 30 ? -7.859 -22.031 11.875 1 98.12 30 ASP B N 1
ATOM 2116 C CA . ASP B 1 30 ? -7.555 -22.047 13.305 1 98.12 30 ASP B CA 1
ATOM 2117 C C . ASP B 1 30 ? -6.43 -21.078 13.641 1 98.12 30 ASP B C 1
ATOM 2119 O O . ASP B 1 30 ? -5.297 -21.234 13.18 1 98.12 30 ASP B O 1
ATOM 2123 N N . TYR B 1 31 ? -6.812 -20.016 14.461 1 98.06 31 TYR B N 1
ATOM 2124 C CA . TYR B 1 31 ? -5.781 -19.047 14.766 1 98.06 31 TYR B CA 1
ATOM 2125 C C . TYR B 1 31 ? -5.93 -18.516 16.188 1 98.06 31 TYR B C 1
ATOM 2127 O O . TYR B 1 31 ? -7.031 -18.516 16.75 1 98.06 31 TYR B O 1
ATOM 2135 N N . GLU B 1 32 ? -4.832 -18.109 16.75 1 97.12 32 GLU B N 1
ATOM 2136 C CA . GLU B 1 32 ? -4.809 -17.422 18.031 1 97.12 32 GLU B CA 1
ATOM 2137 C C . GLU B 1 32 ? -4.395 -15.961 17.859 1 97.12 32 GLU B C 1
ATOM 2139 O O . GLU B 1 32 ? -3.59 -15.633 16.984 1 97.12 32 GLU B O 1
ATOM 2144 N N . VAL B 1 33 ? -4.945 -15.102 18.703 1 95.44 33 VAL B N 1
ATOM 2145 C CA . VAL 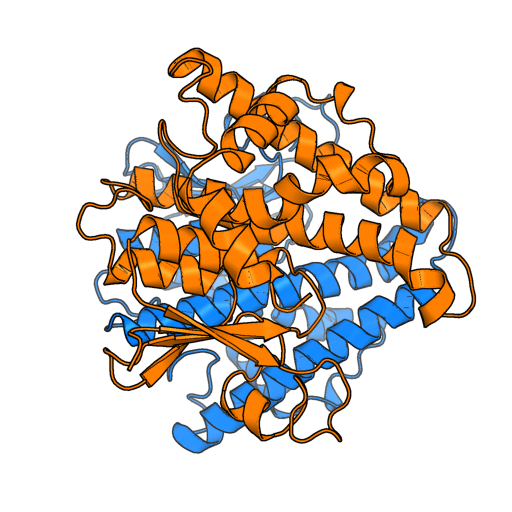B 1 33 ? -4.566 -13.695 18.719 1 95.44 33 VAL B CA 1
ATOM 2146 C C . VAL B 1 33 ? -3.574 -13.438 19.844 1 95.44 33 VAL B C 1
ATOM 2148 O O . VAL B 1 33 ? -3.83 -13.805 21 1 95.44 33 VAL B O 1
ATOM 2151 N N . LYS B 1 34 ? -2.443 -12.898 19.484 1 93.25 34 LYS B N 1
ATOM 2152 C CA . LYS B 1 34 ? -1.424 -12.516 20.453 1 93.25 34 LYS B CA 1
ATOM 2153 C C . LYS B 1 34 ? -1.34 -11 20.594 1 93.25 34 LYS B C 1
ATOM 2155 O O . LYS B 1 34 ? -1.121 -10.289 19.594 1 93.25 34 LYS B O 1
ATOM 2160 N N . PHE B 1 35 ? -1.462 -10.547 21.781 1 91.19 35 PHE B N 1
ATOM 2161 C CA . PHE B 1 35 ? -1.473 -9.109 22.047 1 91.19 35 PHE B CA 1
ATOM 2162 C C . PHE B 1 35 ? -0.082 -8.617 22.438 1 91.19 35 PHE B C 1
ATOM 2164 O O . PHE B 1 35 ? 0.568 -9.203 23.312 1 91.19 35 PHE B O 1
ATOM 2171 N N . VAL B 1 36 ? 0.379 -7.613 21.672 1 90.12 36 VAL B N 1
ATOM 2172 C CA . VAL B 1 36 ? 1.665 -6.988 21.969 1 90.12 36 VAL B CA 1
ATOM 2173 C C . VAL B 1 36 ? 1.445 -5.586 22.516 1 90.12 36 VAL B C 1
ATOM 2175 O O . VAL B 1 36 ? 0.565 -4.855 22.062 1 90.12 36 VAL B O 1
ATOM 2178 N N . GLU B 1 37 ? 2.178 -5.238 23.516 1 86.12 37 GLU B N 1
ATOM 2179 C CA . GLU B 1 37 ? 2.008 -3.934 24.156 1 86.12 37 GLU B CA 1
ATOM 2180 C C . GLU B 1 37 ? 2.49 -2.811 23.234 1 86.12 37 GLU B C 1
ATOM 2182 O O . GLU B 1 37 ? 3.445 -2.988 22.484 1 86.12 37 GLU B O 1
ATOM 2187 N N . PHE B 1 38 ? 1.633 -1.752 23.5 1 80.06 38 PHE B N 1
ATOM 2188 C CA . PHE B 1 38 ? 2.107 -0.539 22.844 1 80.06 38 PHE B CA 1
ATOM 2189 C C . PHE B 1 38 ? 3.305 0.044 23.594 1 80.06 38 PHE B C 1
ATOM 2191 O O . PHE B 1 38 ? 3.398 -0.071 24.812 1 80.06 38 PHE B O 1
ATOM 2198 N N . GLY B 1 39 ? 4.195 0.602 22.891 1 70.19 39 GLY B N 1
ATOM 2199 C CA . GLY B 1 39 ? 5.176 1.307 23.703 1 70.19 39 GLY B CA 1
ATOM 2200 C C . GLY B 1 39 ? 6.578 1.235 23.125 1 70.19 39 GLY B C 1
ATOM 2201 O O . GLY B 1 39 ? 6.789 0.696 22.047 1 70.19 39 GLY B O 1
ATOM 2202 N N . SER B 1 40 ? 7.547 1.679 23.984 1 67.19 40 SER B N 1
ATOM 2203 C CA . SER B 1 40 ? 8.922 2.039 23.641 1 67.19 40 SER B CA 1
ATOM 2204 C C . SER B 1 40 ? 9.828 0.814 23.641 1 67.19 40 SER B C 1
ATOM 2206 O O . SER B 1 40 ? 9.469 -0.234 24.172 1 67.19 40 SER B O 1
ATOM 2208 N N . SER B 1 41 ? 10.859 1.019 22.984 1 68.88 41 SER B N 1
ATOM 2209 C CA . SER B 1 41 ? 11.914 0.03 22.766 1 68.88 41 SER B CA 1
ATOM 2210 C C . SER B 1 41 ? 12.406 -0.557 24.078 1 68.88 41 SER B C 1
ATOM 2212 O O . SER B 1 41 ? 13.016 -1.631 24.094 1 68.88 41 SER B O 1
ATOM 2214 N N . ASP B 1 42 ? 12.016 0.103 25.047 1 66.69 42 ASP B N 1
ATOM 2215 C CA . ASP B 1 42 ? 12.562 -0.354 26.328 1 66.69 42 ASP B CA 1
ATOM 2216 C C . ASP B 1 42 ? 11.672 -1.432 26.953 1 66.69 42 ASP B C 1
ATOM 2218 O O . ASP B 1 42 ? 12.023 -2.016 27.969 1 66.69 42 ASP B O 1
ATOM 2222 N N . LYS B 1 43 ? 10.688 -1.598 26.266 1 68.06 43 LYS B N 1
ATOM 2223 C CA . LYS B 1 43 ? 9.82 -2.658 26.766 1 68.06 43 LYS B CA 1
ATOM 2224 C C . LYS B 1 43 ? 10.031 -3.953 25.984 1 68.06 43 LYS B C 1
ATOM 2226 O O . LYS B 1 43 ? 9.82 -3.994 24.781 1 68.06 43 LYS B O 1
ATOM 2231 N N . GLU B 1 44 ? 10.516 -4.902 26.719 1 71.81 44 GLU B N 1
ATOM 2232 C CA . GLU B 1 44 ? 10.789 -6.195 26.094 1 71.81 44 GLU B CA 1
ATOM 2233 C C . GLU B 1 44 ? 9.555 -6.734 25.375 1 71.81 44 GLU B C 1
ATOM 2235 O O . GLU B 1 44 ? 9.664 -7.324 24.297 1 71.81 44 GLU B O 1
ATOM 2240 N N . THR B 1 45 ? 8.461 -6.379 25.953 1 74.12 45 THR B N 1
ATOM 2241 C CA . THR B 1 45 ? 7.227 -6.941 25.422 1 74.12 45 THR B CA 1
ATOM 2242 C C . THR B 1 45 ? 6.562 -5.965 24.453 1 74.12 45 THR B C 1
ATOM 2244 O O . THR B 1 45 ? 5.488 -6.246 23.922 1 74.12 45 THR B O 1
ATOM 2247 N N . GLY B 1 46 ? 7.18 -4.969 24.188 1 85.81 46 GLY B N 1
ATOM 2248 C CA . GLY B 1 46 ? 6.59 -3.924 23.359 1 85.81 46 GLY B CA 1
ATOM 2249 C C . GLY B 1 46 ? 6.836 -4.121 21.875 1 85.81 46 GLY B C 1
ATOM 2250 O O . GLY B 1 46 ? 7.75 -4.848 21.484 1 85.81 46 GLY B O 1
ATOM 2251 N N . VAL B 1 47 ? 5.98 -3.473 21.125 1 89.31 47 VAL B N 1
ATOM 2252 C CA . VAL B 1 47 ? 6.016 -3.578 19.672 1 89.31 47 VAL B CA 1
ATOM 2253 C C . VAL B 1 47 ? 7.355 -3.064 19.156 1 89.31 47 VAL B C 1
ATOM 2255 O O . VAL B 1 47 ? 7.738 -3.355 18.016 1 89.31 47 VAL B O 1
ATOM 2258 N N . LYS B 1 48 ? 8.133 -2.406 19.969 1 90.75 48 LYS B N 1
ATOM 2259 C CA . LYS B 1 48 ? 9.453 -1.908 19.594 1 90.75 48 LYS B CA 1
ATOM 2260 C C . LYS B 1 48 ? 10.555 -2.65 20.344 1 90.75 48 LYS B C 1
ATOM 2262 O O . LYS B 1 48 ? 11.734 -2.316 20.219 1 90.75 48 LYS B O 1
ATOM 2267 N N . GLY B 1 49 ? 10.164 -3.596 21.125 1 89.56 49 GLY B N 1
ATOM 2268 C CA . GLY B 1 49 ? 11.133 -4.43 21.812 1 89.56 49 GLY B CA 1
ATOM 2269 C C . GLY B 1 49 ? 11.836 -5.414 20.906 1 89.56 49 GLY B C 1
ATOM 2270 O O . GLY B 1 49 ? 11.352 -5.719 19.812 1 89.56 49 GLY B O 1
ATOM 2271 N N . ALA B 1 50 ? 12.938 -5.988 21.375 1 88.31 50 ALA B N 1
ATOM 2272 C CA . ALA B 1 50 ? 13.797 -6.852 20.578 1 88.31 50 ALA B CA 1
ATOM 2273 C C . ALA B 1 50 ? 13.062 -8.117 20.141 1 88.31 50 ALA B C 1
ATOM 2275 O O . ALA B 1 50 ? 13.211 -8.578 19.016 1 88.31 50 ALA B O 1
ATOM 2276 N N . ASP B 1 51 ? 12.289 -8.672 21.016 1 89.38 51 ASP B N 1
ATOM 2277 C CA . ASP B 1 51 ? 11.594 -9.922 20.703 1 89.38 51 ASP B CA 1
ATOM 2278 C C . ASP B 1 51 ? 10.633 -9.734 19.531 1 89.38 51 ASP B C 1
ATOM 2280 O O . ASP B 1 51 ? 10.609 -10.555 18.609 1 89.38 51 ASP B O 1
ATOM 2284 N N . TYR B 1 52 ? 9.883 -8.656 19.594 1 93.19 52 TYR B N 1
ATOM 2285 C CA . TYR B 1 52 ? 8.922 -8.438 18.516 1 93.19 52 TYR B CA 1
ATOM 2286 C C . TYR B 1 52 ? 9.633 -7.98 17.234 1 93.19 52 TYR B C 1
ATOM 2288 O O . TYR B 1 52 ? 9.242 -8.367 16.125 1 93.19 52 TYR B O 1
ATOM 2296 N N . LEU B 1 53 ? 10.672 -7.23 17.391 1 92.81 53 LEU B N 1
ATOM 2297 C CA . LEU B 1 53 ? 11.398 -6.734 16.234 1 92.81 53 LEU B CA 1
ATOM 2298 C C . LEU B 1 53 ? 12.109 -7.875 15.508 1 92.81 53 LEU B C 1
ATOM 2300 O O . LEU B 1 53 ? 12.359 -7.789 14.305 1 92.81 53 LEU B O 1
ATOM 2304 N N . ASN B 1 54 ? 12.375 -8.945 16.203 1 91.38 54 ASN B N 1
ATOM 2305 C CA . ASN B 1 54 ? 12.922 -10.133 15.562 1 91.38 54 ASN B CA 1
ATOM 2306 C C . ASN B 1 54 ? 11.867 -10.844 14.711 1 91.38 54 ASN B C 1
ATOM 2308 O O . ASN B 1 54 ? 12.211 -11.586 13.789 1 91.38 54 ASN B O 1
ATOM 2312 N N . LEU B 1 55 ? 10.648 -10.594 15.039 1 93.62 55 LEU B N 1
ATOM 2313 C CA . LEU B 1 55 ? 9.531 -11.156 14.289 1 93.62 55 LEU B CA 1
ATOM 2314 C C . LEU B 1 55 ? 9.133 -10.234 13.141 1 93.62 55 LEU B C 1
ATOM 2316 O O . LEU B 1 55 ? 8.891 -10.703 12.023 1 93.62 55 LEU B O 1
ATOM 2320 N N . CYS B 1 56 ? 9.109 -8.961 13.43 1 96.06 56 CYS B N 1
ATOM 2321 C CA . CYS B 1 56 ? 8.703 -7.934 12.477 1 96.06 56 CYS B CA 1
ATOM 2322 C C . CYS B 1 56 ? 9.648 -6.742 12.523 1 96.06 56 CYS B C 1
ATOM 2324 O O . CYS B 1 56 ? 9.508 -5.863 13.375 1 96.06 56 CYS B O 1
ATOM 2326 N N . GLU B 1 57 ? 10.445 -6.621 11.508 1 95 57 GLU B N 1
ATOM 2327 C CA . GLU B 1 57 ? 11.477 -5.594 11.445 1 95 57 GLU B CA 1
ATOM 2328 C C . GLU B 1 57 ? 10.867 -4.195 11.398 1 95 57 GLU B C 1
ATOM 2330 O O . GLU B 1 57 ? 11.516 -3.215 11.758 1 95 57 GLU B O 1
ATOM 2335 N N . ASN B 1 58 ? 9.625 -4.113 10.961 1 95.69 58 ASN B N 1
ATOM 2336 C CA . ASN B 1 58 ? 8.938 -2.828 10.867 1 95.69 58 ASN B CA 1
ATOM 2337 C C . ASN B 1 58 ? 8.453 -2.348 12.227 1 95.69 58 ASN B C 1
ATOM 2339 O O . ASN B 1 58 ? 8.219 -1.153 12.422 1 95.69 58 ASN B O 1
ATOM 2343 N N . GLY B 1 59 ? 8.273 -3.295 13.188 1 94.44 59 GLY B N 1
ATOM 2344 C CA . GLY B 1 59 ? 7.836 -2.955 14.531 1 94.44 59 GLY B CA 1
ATOM 2345 C C . GLY B 1 59 ? 6.422 -2.406 14.578 1 94.44 59 GLY B C 1
ATOM 2346 O O . GLY B 1 59 ? 6.133 -1.479 15.336 1 94.44 59 GLY B O 1
ATOM 2347 N N . ARG B 1 60 ? 5.594 -2.896 13.688 1 94.25 60 ARG B N 1
ATOM 2348 C CA . ARG B 1 60 ? 4.172 -2.568 13.656 1 94.25 60 ARG B CA 1
ATOM 2349 C C . ARG B 1 60 ? 3.32 -3.826 13.531 1 94.25 60 ARG B C 1
ATOM 2351 O O . ARG B 1 60 ? 3.822 -4.883 13.141 1 94.25 60 ARG B O 1
ATOM 2358 N N . THR B 1 61 ? 2.113 -3.822 13.953 1 94.62 61 THR B N 1
ATOM 2359 C CA . THR B 1 61 ? 1.16 -4.906 13.742 1 94.62 61 THR B CA 1
ATOM 2360 C C . THR B 1 61 ? 0.256 -4.613 12.555 1 94.62 61 THR B C 1
ATOM 2362 O O . THR B 1 61 ? 0.057 -3.451 12.188 1 94.62 61 THR B O 1
ATOM 2365 N N . PRO B 1 62 ? -0.205 -5.645 11.867 1 96.94 62 PRO B N 1
ATOM 2366 C CA . PRO B 1 62 ? -0.234 -7.062 12.227 1 96.94 62 PRO B CA 1
ATOM 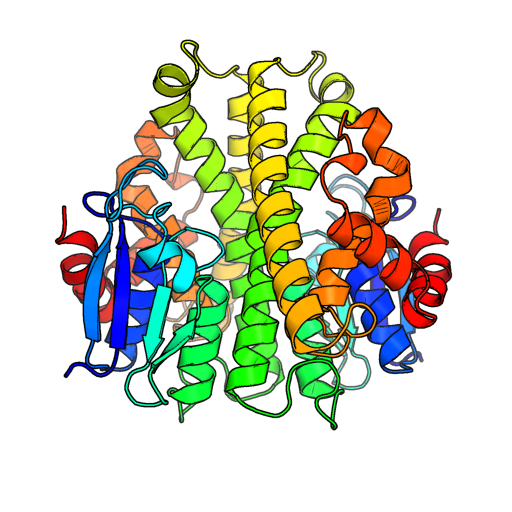2367 C C . PRO B 1 62 ? 1.018 -7.812 11.773 1 96.94 62 PRO B C 1
ATOM 2369 O O . PRO B 1 62 ? 1.706 -7.367 10.852 1 96.94 62 PRO B O 1
ATOM 2372 N N . THR B 1 63 ? 1.317 -8.859 12.438 1 97.75 63 THR B N 1
ATOM 2373 C CA . THR B 1 63 ? 2.25 -9.906 12.031 1 97.75 63 THR B CA 1
ATOM 2374 C C . THR B 1 63 ? 1.598 -11.281 12.133 1 97.75 63 THR B C 1
ATOM 2376 O O . THR B 1 63 ? 0.884 -11.562 13.102 1 97.75 63 THR B O 1
ATOM 2379 N N . LEU B 1 64 ? 1.776 -12.109 11.164 1 98.62 64 LEU B N 1
ATOM 2380 C CA . LEU B 1 64 ? 1.217 -13.461 11.141 1 98.62 64 LEU B CA 1
ATOM 2381 C C . LEU B 1 64 ? 2.324 -14.508 11.133 1 98.62 64 LEU B C 1
ATOM 2383 O O . LEU B 1 64 ? 3.301 -14.383 10.391 1 98.62 64 LEU B O 1
ATOM 2387 N N . VAL B 1 65 ? 2.217 -15.477 11.992 1 98.62 65 VAL B N 1
ATOM 2388 C CA . VAL B 1 65 ? 3.086 -16.656 11.961 1 98.62 65 VAL B CA 1
ATOM 2389 C C . VAL B 1 65 ? 2.295 -17.875 11.508 1 98.62 65 VAL B C 1
ATOM 2391 O O . VAL B 1 65 ? 1.242 -18.188 12.062 1 98.62 65 VAL B O 1
ATOM 2394 N N . ASP B 1 66 ? 2.717 -18.516 10.484 1 98.62 66 ASP B N 1
ATOM 2395 C CA . ASP B 1 66 ? 2.129 -19.75 9.945 1 98.62 66 ASP B CA 1
ATOM 2396 C C . ASP B 1 66 ? 2.859 -20.984 10.469 1 98.62 66 ASP B C 1
ATOM 2398 O O . ASP B 1 66 ? 3.898 -21.359 9.93 1 98.62 66 ASP B O 1
ATOM 2402 N N . HIS B 1 67 ? 2.266 -21.625 11.438 1 98.44 67 HIS B N 1
ATOM 2403 C CA . HIS B 1 67 ? 2.936 -22.719 12.133 1 98.44 67 HIS B CA 1
ATOM 2404 C C . HIS B 1 67 ? 2.936 -24 11.297 1 98.44 67 HIS B C 1
ATOM 2406 O O . HIS B 1 67 ? 3.682 -24.938 11.578 1 98.44 67 HIS B O 1
ATOM 2412 N N . LYS B 1 68 ? 2.148 -24.062 10.258 1 97.69 68 LYS B N 1
ATOM 2413 C CA . LYS B 1 68 ? 2.115 -25.234 9.391 1 97.69 68 LYS B CA 1
ATOM 2414 C C . LYS B 1 68 ? 3.117 -25.109 8.25 1 97.69 68 LYS B C 1
ATOM 2416 O O . LYS B 1 68 ? 3.301 -26.047 7.473 1 97.69 68 LYS B O 1
ATOM 2421 N N . ARG B 1 69 ? 3.74 -24.031 8.102 1 97 69 ARG B N 1
ATOM 2422 C CA . ARG B 1 69 ? 4.781 -23.812 7.105 1 97 69 ARG B CA 1
ATOM 2423 C C . ARG B 1 69 ? 6.074 -23.328 7.758 1 97 69 ARG B C 1
ATOM 2425 O O . ARG B 1 69 ? 6.605 -22.281 7.391 1 97 69 ARG B O 1
ATOM 2432 N N . ASN B 1 70 ? 6.566 -24.125 8.766 1 97.06 70 ASN B N 1
ATOM 2433 C CA . ASN B 1 70 ? 7.836 -23.906 9.453 1 97.06 70 ASN B CA 1
ATOM 2434 C C . ASN B 1 70 ? 7.879 -22.547 10.141 1 97.06 70 ASN B C 1
ATOM 2436 O O . ASN B 1 70 ? 8.836 -21.797 9.969 1 97.06 70 ASN B O 1
ATOM 2440 N N . ASP B 1 71 ? 6.801 -22.141 10.727 1 98.06 71 ASP B N 1
ATOM 2441 C CA . ASP B 1 71 ? 6.688 -20.891 11.453 1 98.06 71 ASP B CA 1
ATOM 2442 C C . ASP B 1 71 ? 7.047 -19.703 10.562 1 98.06 71 ASP B C 1
ATOM 2444 O O . ASP B 1 71 ? 7.746 -18.781 11 1 98.06 71 ASP B O 1
ATOM 2448 N N . PHE B 1 72 ? 6.555 -19.828 9.336 1 98.19 72 PHE B N 1
ATOM 2449 C CA . PHE B 1 72 ? 6.785 -18.719 8.414 1 98.19 72 PHE B CA 1
ATOM 2450 C C . PHE B 1 72 ? 6.156 -17.438 8.938 1 98.19 72 PHE B C 1
ATOM 2452 O O . PHE B 1 72 ? 4.988 -17.422 9.336 1 98.19 72 PHE B O 1
ATOM 2459 N N . VAL B 1 73 ? 6.949 -16.312 8.969 1 98.62 73 VAL B N 1
ATOM 2460 C CA . VAL B 1 73 ? 6.496 -15.023 9.477 1 98.62 73 VAL B CA 1
ATOM 2461 C C . VAL B 1 73 ? 6.242 -14.07 8.312 1 98.62 73 VAL B C 1
ATOM 2463 O O . VAL B 1 73 ? 7.059 -13.969 7.395 1 98.62 73 VAL B O 1
ATOM 2466 N N . ILE B 1 74 ? 5.125 -13.414 8.375 1 98.62 74 ILE B N 1
ATOM 2467 C CA . ILE B 1 74 ? 4.812 -12.414 7.363 1 98.62 74 ILE B CA 1
ATOM 2468 C C . ILE B 1 74 ? 4.137 -11.211 8.023 1 98.62 74 ILE B C 1
ATOM 2470 O O . ILE B 1 74 ? 3.305 -11.375 8.914 1 98.62 74 ILE B O 1
ATOM 2474 N N . TRP B 1 75 ? 4.617 -10.023 7.613 1 98.19 75 TRP B N 1
ATOM 2475 C CA . TRP B 1 75 ? 3.98 -8.789 8.062 1 98.19 75 TRP B CA 1
ATOM 2476 C C . TRP B 1 75 ? 3.596 -7.918 6.871 1 98.19 75 TRP B C 1
ATOM 2478 O O . TRP B 1 75 ? 3.725 -8.336 5.719 1 98.19 75 TRP B O 1
ATOM 2488 N N . GLU B 1 76 ? 3.049 -6.688 7.164 1 98.38 76 GLU B N 1
ATOM 2489 C CA . GLU B 1 76 ? 2.305 -5.879 6.203 1 98.38 76 GLU B CA 1
ATOM 2490 C C . GLU B 1 76 ? 0.941 -6.496 5.902 1 98.38 76 GLU B C 1
ATOM 2492 O O . GLU B 1 76 ? 0.859 -7.574 5.312 1 98.38 76 GLU B O 1
ATOM 2497 N N . SER B 1 77 ? -0.109 -5.797 6.207 1 98.5 77 SER B N 1
ATOM 2498 C CA . SER B 1 77 ? -1.449 -6.371 6.156 1 98.5 77 SER B CA 1
ATOM 2499 C C . SER B 1 77 ? -1.815 -6.801 4.738 1 98.5 77 SER B C 1
ATOM 2501 O O . SER B 1 77 ? -2.396 -7.867 4.535 1 98.5 77 SER B O 1
ATOM 2503 N N . GLY B 1 78 ? -1.468 -5.973 3.689 1 98.75 78 GLY B N 1
ATOM 2504 C CA . GLY B 1 78 ? -1.739 -6.363 2.314 1 98.75 78 GLY B CA 1
ATOM 2505 C C . GLY B 1 78 ? -1.003 -7.617 1.894 1 98.75 78 GLY B C 1
ATOM 2506 O O . GLY B 1 78 ? -1.573 -8.484 1.227 1 98.75 78 GLY B O 1
ATOM 2507 N N . ALA B 1 79 ? 0.246 -7.742 2.301 1 98.81 79 ALA B N 1
ATOM 2508 C CA . ALA B 1 79 ? 1.056 -8.914 1.982 1 98.81 79 ALA B CA 1
ATOM 2509 C C . ALA B 1 79 ? 0.501 -10.164 2.66 1 98.81 79 ALA B C 1
ATOM 2511 O O . ALA B 1 79 ? 0.492 -11.25 2.07 1 98.81 79 ALA B O 1
ATOM 2512 N N . ILE B 1 80 ? 0.052 -10.016 3.906 1 98.81 80 ILE B N 1
ATOM 2513 C CA . ILE B 1 80 ? -0.521 -11.141 4.641 1 98.81 80 ILE B CA 1
ATOM 2514 C C . ILE B 1 80 ? -1.764 -11.648 3.916 1 98.81 80 ILE B C 1
ATOM 2516 O O . ILE B 1 80 ? -1.929 -12.852 3.727 1 98.81 80 ILE B O 1
ATOM 2520 N N . LEU B 1 81 ? -2.617 -10.727 3.496 1 98.88 81 LEU B N 1
ATOM 2521 C CA . LEU B 1 81 ? -3.824 -11.109 2.771 1 98.88 81 LEU B CA 1
ATOM 2522 C C . LEU B 1 81 ? -3.475 -11.836 1.479 1 98.88 81 LEU B C 1
ATOM 2524 O O . LEU B 1 81 ? -4.051 -12.883 1.176 1 98.88 81 LEU B O 1
ATOM 2528 N N . ASP B 1 82 ? -2.541 -11.266 0.735 1 98.44 82 ASP B N 1
ATOM 2529 C CA . ASP B 1 82 ? -2.1 -11.891 -0.509 1 98.44 82 ASP B CA 1
ATOM 2530 C C . ASP B 1 82 ? -1.536 -13.281 -0.254 1 98.44 82 ASP B C 1
ATOM 2532 O O . ASP B 1 82 ? -1.846 -14.227 -0.985 1 98.44 82 ASP B O 1
ATOM 2536 N N . TYR B 1 83 ? -0.774 -13.477 0.784 1 98.44 83 TYR B N 1
ATOM 2537 C CA . TYR B 1 83 ? -0.159 -14.742 1.156 1 98.44 83 TYR B CA 1
ATOM 2538 C C . TYR B 1 83 ? -1.219 -15.781 1.514 1 98.44 83 TYR B C 1
ATOM 2540 O O . TYR B 1 83 ? -1.191 -16.906 1.009 1 98.44 83 TYR B O 1
ATOM 2548 N N . LEU B 1 84 ? -2.162 -15.414 2.326 1 98.56 84 LEU B N 1
ATOM 2549 C CA . LEU B 1 84 ? -3.203 -16.328 2.771 1 98.56 84 LEU B CA 1
ATOM 2550 C C . LEU B 1 84 ? -4.031 -16.828 1.591 1 98.56 84 LEU B C 1
ATOM 2552 O O . LEU B 1 84 ? -4.395 -18 1.533 1 98.56 84 LEU B O 1
ATOM 2556 N N . CYS B 1 85 ? -4.289 -15.914 0.683 1 97.06 85 CYS B N 1
ATOM 2557 C CA . CYS B 1 85 ? -5.027 -16.312 -0.509 1 97.06 85 CYS B CA 1
ATOM 2558 C C . CYS B 1 85 ? -4.199 -17.281 -1.357 1 97.06 85 CYS B C 1
ATOM 2560 O O . CYS B 1 85 ? -4.695 -18.328 -1.769 1 97.06 85 CYS B O 1
ATOM 2562 N N . SER B 1 86 ? -2.984 -16.891 -1.552 1 94.69 86 SER B N 1
ATOM 2563 C CA . SER B 1 86 ? -2.119 -17.688 -2.42 1 94.69 86 SER B CA 1
ATOM 2564 C C . SER B 1 86 ? -1.875 -19.078 -1.843 1 94.69 86 SER B C 1
ATOM 2566 O O . SER B 1 86 ? -1.809 -20.062 -2.584 1 94.69 86 SER B O 1
ATOM 2568 N N . ALA B 1 87 ? -1.847 -19.203 -0.593 1 95.88 87 ALA B N 1
ATOM 2569 C CA . ALA B 1 87 ? -1.438 -20.453 0.047 1 95.88 87 ALA B CA 1
ATOM 2570 C C . ALA B 1 87 ? -2.65 -21.297 0.417 1 95.88 87 ALA B C 1
ATOM 2572 O O . ALA B 1 87 ? -2.572 -22.531 0.428 1 95.88 87 ALA B O 1
ATOM 2573 N N . TYR B 1 88 ? -3.795 -20.625 0.647 1 97.12 88 TYR B N 1
ATOM 2574 C CA . TYR B 1 88 ? -4.812 -21.406 1.343 1 97.12 88 TYR B CA 1
ATOM 2575 C C . TYR B 1 88 ? -6.176 -21.234 0.688 1 97.12 88 TYR B C 1
ATOM 2577 O O . TYR B 1 88 ? -7.125 -21.953 1.017 1 97.12 88 TYR B O 1
ATOM 2585 N N . ASP B 1 89 ? -6.301 -20.281 -0.205 1 96.25 89 ASP B N 1
ATOM 2586 C CA . ASP B 1 89 ? -7.562 -20.109 -0.921 1 96.25 89 ASP B CA 1
ATOM 2587 C C . ASP B 1 89 ? -7.586 -20.938 -2.205 1 96.25 89 ASP B C 1
ATOM 2589 O O . ASP B 1 89 ? -7.637 -20.375 -3.307 1 96.25 89 ASP B O 1
ATOM 2593 N N . SER B 1 90 ? -7.664 -22.188 -2.131 1 93.75 90 SER B N 1
ATOM 2594 C CA . SER B 1 90 ? -7.48 -23.141 -3.227 1 93.75 90 SER B CA 1
ATOM 2595 C C . SER B 1 90 ? -8.539 -22.953 -4.305 1 93.75 90 SER B C 1
ATOM 2597 O O . SER B 1 90 ? -8.305 -23.25 -5.477 1 93.75 90 SER B O 1
ATOM 2599 N N . GLU B 1 91 ? -9.641 -22.391 -3.967 1 94.88 91 GLU B N 1
ATOM 2600 C CA . GLU B 1 91 ? -10.711 -22.203 -4.934 1 94.88 91 GLU B CA 1
ATOM 2601 C C . GLU B 1 91 ? -10.688 -20.781 -5.512 1 94.88 91 GLU B C 1
ATOM 2603 O O . GLU B 1 91 ? -11.555 -20.422 -6.309 1 94.88 91 GLU B O 1
ATOM 2608 N N . ASN B 1 92 ? -9.75 -20 -5.059 1 94.94 92 ASN B N 1
ATOM 2609 C CA . ASN B 1 92 ? -9.586 -18.625 -5.496 1 94.94 92 ASN B CA 1
ATOM 2610 C C . ASN B 1 92 ? -10.859 -17.812 -5.266 1 94.94 92 ASN B C 1
ATOM 2612 O O . ASN B 1 92 ? -11.266 -17.016 -6.125 1 94.94 92 ASN B O 1
ATOM 2616 N N . LYS B 1 93 ? -11.453 -18.078 -4.172 1 96.25 93 LYS B N 1
ATOM 2617 C CA . LYS B 1 93 ? -12.688 -17.391 -3.797 1 96.25 93 LYS B CA 1
ATOM 2618 C C . LYS B 1 93 ? -12.43 -15.93 -3.447 1 96.25 93 LYS B C 1
ATOM 2620 O O . LYS B 1 93 ? -13.242 -15.062 -3.754 1 96.25 93 LYS B O 1
ATOM 2625 N N . PHE B 1 94 ? -11.258 -15.625 -2.893 1 98 94 PHE B N 1
ATOM 2626 C CA . PHE B 1 94 ? -11.023 -14.312 -2.309 1 98 94 PHE B CA 1
ATOM 2627 C C . PHE B 1 94 ? -9.984 -13.539 -3.115 1 98 94 PHE B C 1
ATOM 2629 O O . PHE B 1 94 ? -9.641 -12.406 -2.766 1 98 94 PHE B O 1
ATOM 2636 N N . HIS B 1 95 ? -9.367 -13.977 -4.117 1 94 95 HIS B N 1
ATOM 2637 C CA . HIS B 1 95 ? -8.281 -13.375 -4.891 1 94 95 HIS B CA 1
ATOM 2638 C C . HIS B 1 95 ? -8.695 -13.164 -6.344 1 94 95 HIS B C 1
ATOM 2640 O O . HIS B 1 95 ? -8.508 -12.086 -6.902 1 94 95 HIS B O 1
ATOM 2646 N N . GLY B 1 96 ? -9.234 -14.062 -7.117 1 94.06 96 GLY B N 1
ATOM 2647 C CA . GLY B 1 96 ? -9.633 -14.117 -8.516 1 94.06 96 GLY B CA 1
ATOM 2648 C C . GLY B 1 96 ? -9.352 -15.453 -9.172 1 94.06 96 GLY B C 1
ATOM 2649 O O . GLY B 1 96 ? -8.352 -16.109 -8.852 1 94.06 96 GLY B O 1
ATOM 2650 N N . LYS B 1 97 ? -10.18 -15.805 -10.109 1 94.69 97 LYS B N 1
ATOM 2651 C CA . LYS B 1 97 ? -10.094 -17.109 -10.75 1 94.69 97 LYS B CA 1
ATOM 2652 C C . LYS B 1 97 ? -9.242 -17.047 -12.016 1 94.69 97 LYS B C 1
ATOM 2654 O O . LYS B 1 97 ? -8.828 -18.078 -12.547 1 94.69 97 LYS B O 1
ATOM 2659 N N . THR B 1 98 ? -9.094 -15.867 -12.539 1 94.19 98 THR B N 1
ATOM 2660 C CA . THR B 1 98 ? -8.25 -15.617 -13.703 1 94.19 98 THR B CA 1
ATOM 2661 C C . THR B 1 98 ? -7.168 -14.594 -13.375 1 94.19 98 THR B C 1
ATOM 2663 O O . THR B 1 98 ? -7.266 -13.875 -12.383 1 94.19 98 THR B O 1
ATOM 2666 N N . PRO B 1 99 ? -6.145 -14.586 -14.164 1 93.19 99 PRO B N 1
ATOM 2667 C CA . PRO B 1 99 ? -5.113 -13.57 -13.945 1 93.19 99 PRO B CA 1
ATOM 2668 C C . PRO B 1 99 ? -5.672 -12.148 -13.945 1 93.19 99 PRO B C 1
ATOM 2670 O O . PRO B 1 99 ? -5.227 -11.312 -13.156 1 93.19 99 PRO B O 1
ATOM 2673 N N . GLU B 1 100 ? -6.602 -11.922 -14.789 1 95.62 100 GLU B N 1
ATOM 2674 C CA . GLU B 1 100 ? -7.203 -10.594 -14.867 1 95.62 100 GLU B CA 1
ATOM 2675 C C . GLU B 1 100 ? -8.023 -10.281 -13.617 1 95.62 100 GLU B C 1
ATOM 2677 O O . GLU B 1 100 ? -7.949 -9.164 -13.094 1 95.62 100 GLU B O 1
ATOM 2682 N N . GLU B 1 101 ? -8.805 -11.281 -13.172 1 97.25 101 GLU B N 1
ATOM 2683 C CA . GLU B 1 101 ? -9.555 -11.086 -11.93 1 97.25 101 GLU B CA 1
ATOM 2684 C C . GLU B 1 101 ? -8.617 -10.805 -10.766 1 97.25 101 GLU B C 1
ATOM 2686 O O . GLU B 1 101 ? -8.867 -9.891 -9.969 1 97.25 101 GLU B O 1
ATOM 2691 N N . ARG B 1 102 ? -7.562 -11.594 -10.711 1 97.38 102 ARG B N 1
ATOM 2692 C CA . ARG B 1 102 ? -6.59 -11.398 -9.641 1 97.38 102 ARG B CA 1
ATOM 2693 C C . ARG B 1 102 ? -5.984 -10 -9.703 1 97.38 102 ARG B C 1
ATOM 2695 O O . ARG B 1 102 ? -5.828 -9.336 -8.672 1 97.38 102 ARG B O 1
ATOM 2702 N N . ALA B 1 103 ? -5.703 -9.547 -10.883 1 98.25 103 ALA B N 1
ATOM 2703 C CA . ALA B 1 103 ? -5.121 -8.227 -11.07 1 98.25 103 ALA B CA 1
ATOM 2704 C C . ALA B 1 103 ? -6.074 -7.133 -10.586 1 98.25 103 ALA B C 1
ATOM 2706 O O . ALA B 1 103 ? -5.648 -6.176 -9.93 1 98.25 103 ALA B O 1
ATOM 2707 N N . ILE B 1 104 ? -7.332 -7.297 -10.852 1 98.5 104 ILE B N 1
ATOM 2708 C CA . ILE B 1 104 ? -8.328 -6.305 -10.461 1 98.5 104 ILE B CA 1
ATOM 2709 C C . ILE B 1 104 ? -8.484 -6.312 -8.938 1 98.5 104 ILE B C 1
ATOM 2711 O O . ILE B 1 104 ? -8.617 -5.254 -8.32 1 98.5 104 ILE B O 1
ATOM 2715 N N . VAL B 1 105 ? -8.469 -7.488 -8.352 1 98.81 105 VAL B N 1
ATOM 2716 C CA . VAL B 1 105 ? -8.531 -7.598 -6.898 1 98.81 105 VAL B CA 1
ATOM 2717 C C . VAL B 1 105 ? -7.336 -6.898 -6.27 1 98.81 105 VAL B C 1
ATOM 2719 O O . VAL B 1 105 ? -7.492 -6.094 -5.344 1 98.81 105 VAL B O 1
ATOM 2722 N N . MET B 1 106 ? -6.168 -7.152 -6.809 1 98.75 106 MET B N 1
ATOM 2723 C CA . MET B 1 106 ? -4.945 -6.547 -6.285 1 98.75 106 MET B CA 1
ATOM 2724 C C . MET B 1 106 ? -4.953 -5.039 -6.492 1 98.75 106 MET B C 1
ATOM 2726 O O . MET B 1 106 ? -4.469 -4.285 -5.645 1 98.75 106 MET B O 1
ATOM 2730 N N . GLN B 1 107 ? -5.52 -4.613 -7.574 1 98.88 107 GLN B N 1
ATOM 2731 C CA . GLN B 1 107 ? -5.648 -3.189 -7.859 1 98.88 107 GLN B CA 1
ATOM 2732 C C . GLN B 1 107 ? -6.426 -2.475 -6.758 1 98.88 107 GLN B C 1
ATOM 27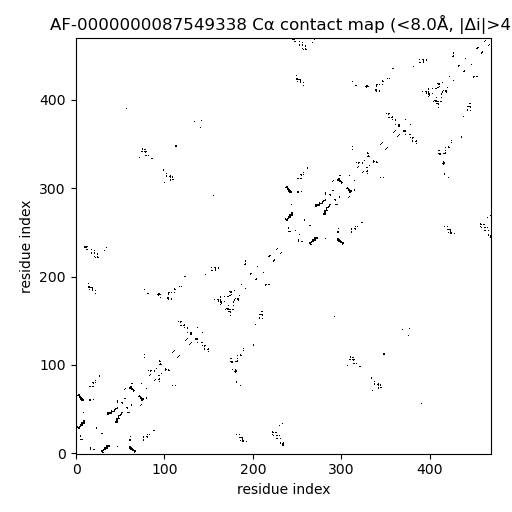34 O O . GLN B 1 107 ? -5.973 -1.454 -6.234 1 98.88 107 GLN B O 1
ATOM 2739 N N . TRP B 1 108 ? -7.465 -3 -6.363 1 98.94 108 TRP B N 1
ATOM 2740 C CA . TRP B 1 108 ? -8.305 -2.357 -5.359 1 98.94 108 TRP B CA 1
ATOM 2741 C C . TRP B 1 108 ? -7.73 -2.557 -3.961 1 98.94 108 TRP B C 1
ATOM 2743 O O . TRP B 1 108 ? -7.902 -1.706 -3.084 1 98.94 108 TRP B O 1
ATOM 2753 N N . LEU B 1 109 ? -7.008 -3.703 -3.74 1 98.94 109 LEU B N 1
ATOM 2754 C CA . LEU B 1 109 ? -6.27 -3.863 -2.494 1 98.94 109 LEU B CA 1
ATOM 2755 C C . LEU B 1 109 ? -5.203 -2.783 -2.354 1 98.94 109 LEU B C 1
ATOM 2757 O O . LEU B 1 109 ? -5.098 -2.141 -1.305 1 98.94 109 LEU B O 1
ATOM 2761 N N . PHE B 1 110 ? -4.469 -2.555 -3.412 1 98.94 110 PHE B N 1
ATOM 2762 C CA . PHE B 1 110 ? -3.422 -1.538 -3.379 1 98.94 110 PHE B CA 1
ATOM 2763 C C . PHE B 1 110 ? -4.023 -0.146 -3.238 1 98.94 110 PHE B C 1
ATOM 2765 O O . PHE B 1 110 ? -3.5 0.691 -2.5 1 98.94 110 PHE B O 1
ATOM 2772 N N . PHE B 1 111 ? -5.188 0.143 -3.934 1 98.88 111 PHE B N 1
ATOM 2773 C CA . PHE B 1 111 ? -5.867 1.422 -3.771 1 98.88 111 PHE B CA 1
ATOM 2774 C C . PHE B 1 111 ? -6.191 1.68 -2.305 1 98.88 111 PHE B C 1
ATOM 2776 O O . PHE B 1 111 ? -6.012 2.795 -1.811 1 98.88 111 PHE B O 1
ATOM 2783 N N . GLN B 1 112 ? -6.609 0.625 -1.69 1 98.88 112 GLN B N 1
ATOM 2784 C CA . GLN B 1 112 ? -6.992 0.724 -0.286 1 98.88 112 GLN B CA 1
ATOM 2785 C C . GLN B 1 112 ? -5.781 1.026 0.594 1 98.88 112 GLN B C 1
ATOM 2787 O O . GLN B 1 112 ? -5.836 1.914 1.447 1 98.88 112 GLN B O 1
ATOM 2792 N N . VAL B 1 113 ? -4.672 0.324 0.419 1 98.44 113 VAL B N 1
ATOM 2793 C CA . VAL B 1 113 ? -3.588 0.398 1.393 1 98.44 113 VAL B CA 1
ATOM 2794 C C . VAL B 1 113 ? -2.705 1.606 1.092 1 98.44 113 VAL B C 1
ATOM 2796 O O . VAL B 1 113 ? -1.946 2.059 1.953 1 98.44 113 VAL B O 1
ATOM 2799 N N . THR B 1 114 ? -2.768 2.133 -0.148 1 97.75 114 THR B N 1
ATOM 2800 C CA . THR B 1 114 ? -1.875 3.234 -0.496 1 97.75 114 THR B CA 1
ATOM 2801 C C . THR B 1 114 ? -2.627 4.562 -0.493 1 97.75 114 THR B C 1
ATOM 2803 O O . THR B 1 114 ? -2.055 5.605 -0.171 1 97.75 114 THR B O 1
ATOM 2806 N N . GLY B 1 115 ? -3.836 4.551 -0.911 1 96.56 115 GLY B N 1
ATOM 2807 C CA . GLY B 1 115 ? -4.633 5.758 -1.073 1 96.56 115 GLY B CA 1
ATOM 2808 C C . GLY B 1 115 ? -5.562 6.02 0.094 1 96.56 115 GLY B C 1
ATOM 2809 O O . GLY B 1 115 ? -5.52 7.09 0.702 1 96.56 115 GLY B O 1
ATOM 2810 N N . HIS B 1 116 ? -6.266 5.039 0.491 1 98.38 116 HIS B N 1
ATOM 2811 C CA . HIS B 1 116 ? -7.32 5.188 1.488 1 98.38 116 HIS B CA 1
ATOM 2812 C C . HIS B 1 116 ? -6.746 5.191 2.9 1 98.38 116 HIS B C 1
ATOM 2814 O O . HIS B 1 116 ? -6.828 6.199 3.605 1 98.38 116 HIS B O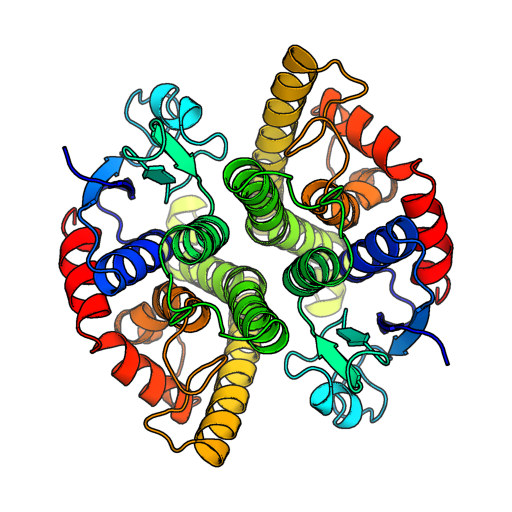 1
ATOM 2820 N N . SER B 1 117 ? -6.043 4.18 3.293 1 97.5 117 SER B N 1
ATOM 2821 C CA . SER B 1 117 ? -5.66 3.941 4.68 1 97.5 117 SER B CA 1
ATOM 2822 C C . SER B 1 117 ? -4.762 5.059 5.203 1 97.5 117 SER B C 1
ATOM 2824 O O . SER B 1 117 ? -4.992 5.59 6.289 1 97.5 117 SER B O 1
ATOM 2826 N N . PRO B 1 118 ? -3.727 5.473 4.469 1 96.75 118 PRO B N 1
ATOM 2827 C CA . PRO B 1 118 ? -2.854 6.512 5.02 1 96.75 118 PRO B CA 1
ATOM 2828 C C . PRO B 1 118 ? -3.582 7.836 5.242 1 96.75 118 PRO B C 1
ATOM 2830 O O . PRO B 1 118 ? -3.326 8.523 6.234 1 96.75 118 PRO B O 1
ATOM 2833 N N . VAL B 1 119 ? -4.516 8.18 4.391 1 97.19 119 VAL B N 1
ATOM 2834 C CA . VAL B 1 119 ? -5.207 9.461 4.484 1 97.19 119 VAL B CA 1
ATOM 2835 C C . VAL B 1 119 ? -6.18 9.438 5.664 1 97.19 119 VAL B C 1
ATOM 2837 O O . VAL B 1 119 ? -6.227 10.391 6.453 1 97.19 119 VAL B O 1
ATOM 2840 N N . GLN B 1 120 ? -6.918 8.391 5.766 1 97.25 120 GLN B N 1
ATOM 2841 C CA . GLN B 1 120 ? -7.832 8.281 6.898 1 97.25 120 GLN B CA 1
ATOM 2842 C C . GLN B 1 120 ? -7.066 8.188 8.219 1 97.25 120 GLN B C 1
ATOM 2844 O O . GLN B 1 120 ? -7.508 8.727 9.234 1 97.25 120 GLN B O 1
ATOM 2849 N N . GLY B 1 121 ? -5.934 7.457 8.203 1 95.81 121 GLY B N 1
ATOM 2850 C CA . GLY B 1 121 ? -5.086 7.387 9.375 1 95.81 121 GLY B CA 1
ATOM 2851 C C . GLY B 1 121 ? -4.57 8.742 9.82 1 95.81 121 GLY B C 1
ATOM 2852 O O . GLY B 1 121 ? -4.578 9.055 11.016 1 95.81 121 GLY B O 1
ATOM 2853 N N . ASN B 1 122 ? -4.117 9.562 8.883 1 96.38 122 ASN B N 1
ATOM 2854 C CA . ASN B 1 122 ? -3.611 10.898 9.203 1 96.38 122 ASN B CA 1
ATOM 2855 C C . ASN B 1 122 ? -4.719 11.805 9.734 1 96.38 122 ASN B C 1
ATOM 2857 O O . ASN B 1 122 ? -4.5 12.57 10.664 1 96.38 122 ASN B O 1
ATOM 2861 N N . LEU B 1 123 ? -5.902 11.711 9.109 1 97.25 123 LEU B N 1
ATOM 2862 C CA . LEU B 1 123 ? -7.02 12.516 9.594 1 97.25 123 LEU B CA 1
ATOM 2863 C C . LEU B 1 123 ? -7.402 12.109 11.016 1 97.25 123 LEU B C 1
ATOM 2865 O O . LEU B 1 123 ? -7.605 12.969 11.875 1 97.25 123 LEU B O 1
ATOM 2869 N N . TYR B 1 124 ? -7.484 10.82 11.219 1 96.25 124 TYR B N 1
ATOM 2870 C CA . TYR B 1 124 ? -7.82 10.305 12.539 1 96.25 124 TYR B CA 1
ATOM 2871 C C . TYR B 1 124 ? -6.805 10.773 13.578 1 96.25 124 TYR B C 1
ATOM 2873 O O . TYR B 1 124 ? -7.184 11.266 14.648 1 96.25 124 TYR B O 1
ATOM 2881 N N . PHE B 1 125 ? -5.551 10.68 13.289 1 95.12 125 PHE B N 1
ATOM 2882 C CA . PHE B 1 125 ? -4.5 11.125 14.195 1 95.12 125 PHE B CA 1
ATOM 2883 C C . PHE B 1 125 ? -4.621 12.617 14.469 1 95.12 125 PHE B C 1
ATOM 2885 O O . PHE B 1 125 ? -4.516 13.055 15.617 1 95.12 125 PHE B O 1
ATOM 2892 N N . ALA B 1 126 ? -4.816 13.359 13.414 1 96.56 126 ALA B N 1
ATOM 2893 C CA . ALA B 1 126 ? -4.91 14.812 13.547 1 96.56 126 ALA B CA 1
ATOM 2894 C C . ALA B 1 126 ? -6.047 15.203 14.492 1 96.56 126 ALA B C 1
ATOM 2896 O O . ALA B 1 126 ? -5.891 16.094 15.328 1 96.56 126 ALA B O 1
ATOM 2897 N N . LYS B 1 127 ? -7.094 14.492 14.398 1 96.62 127 LYS B N 1
ATOM 2898 C CA . LYS B 1 127 ? -8.289 14.844 15.156 1 96.62 127 LYS B CA 1
ATOM 2899 C C . LYS B 1 127 ? -8.211 14.305 16.578 1 96.62 127 LYS B C 1
ATOM 2901 O O . LYS B 1 127 ? -8.625 14.969 17.531 1 96.62 127 LYS B O 1
ATOM 2906 N N . MET B 1 128 ? -7.594 13.125 16.734 1 94.06 128 MET B N 1
ATOM 2907 C CA . MET B 1 128 ? -7.762 12.414 18 1 94.06 128 MET B CA 1
ATOM 2908 C C . MET B 1 128 ? -6.5 12.516 18.859 1 94.06 128 MET B C 1
ATOM 2910 O O . MET B 1 128 ? -6.57 12.453 20.078 1 94.06 128 MET B O 1
ATOM 2914 N N . TYR B 1 129 ? -5.352 12.703 18.203 1 94.44 129 TYR B N 1
ATOM 2915 C CA . TYR B 1 129 ? -4.137 12.484 18.969 1 94.44 129 TYR B CA 1
ATOM 2916 C C . TYR B 1 129 ? -3.17 13.648 18.812 1 94.44 129 TYR B C 1
ATOM 2918 O O . TYR B 1 129 ? -2.191 13.758 19.562 1 94.44 129 TYR B O 1
ATOM 2926 N N . TRP B 1 130 ? -3.379 14.539 17.906 1 96.06 130 TRP B N 1
ATOM 2927 C CA . TRP B 1 130 ? -2.43 15.602 17.578 1 96.06 130 TRP B CA 1
ATOM 2928 C C . TRP B 1 130 ? -2.139 16.469 18.797 1 96.06 130 TRP B C 1
ATOM 2930 O O . TRP B 1 130 ? -0.977 16.719 19.125 1 96.06 130 TRP B O 1
ATOM 2940 N N . LYS B 1 131 ? -3.129 16.953 19.516 1 96.38 131 LYS B N 1
ATOM 2941 C CA . LYS B 1 131 ? -2.957 17.828 20.672 1 96.38 131 LYS B CA 1
ATOM 2942 C C . LYS B 1 131 ? -2.17 17.125 21.781 1 96.38 131 LYS B C 1
ATOM 2944 O O . LYS B 1 131 ? -1.284 17.734 22.391 1 96.38 131 LYS B O 1
ATOM 2949 N N . THR B 1 132 ? -2.516 15.906 22.016 1 95.56 132 THR B N 1
ATOM 2950 C CA . THR B 1 132 ? -1.814 15.148 23.047 1 95.56 132 THR B CA 1
ATOM 2951 C C . THR B 1 132 ? -0.356 14.93 22.656 1 95.56 132 THR B C 1
ATOM 2953 O O . THR B 1 132 ? 0.54 15.039 23.5 1 95.56 132 THR B O 1
ATOM 2956 N N . ALA B 1 133 ? -0.086 14.742 21.406 1 94.19 133 ALA B N 1
ATOM 2957 C CA . ALA B 1 133 ? 1.247 14.383 20.922 1 94.19 133 ALA B CA 1
ATOM 2958 C C . ALA B 1 133 ? 2.145 15.609 20.828 1 94.19 133 ALA B C 1
ATOM 2960 O O . ALA B 1 133 ? 3.35 15.531 21.078 1 94.19 133 ALA B O 1
ATOM 2961 N N . TYR B 1 134 ? 1.514 16.734 20.516 1 95.94 134 TYR B N 1
ATOM 2962 C CA . TYR B 1 134 ? 2.381 17.844 20.141 1 95.94 134 TYR B CA 1
ATOM 2963 C C . TYR B 1 134 ? 2.109 19.062 21.016 1 95.94 134 TYR B C 1
ATOM 2965 O O . TYR B 1 134 ? 2.805 20.078 20.922 1 95.94 134 TYR B O 1
ATOM 2973 N N . GLY B 1 135 ? 1.119 19 21.797 1 96.5 135 GLY B N 1
ATOM 2974 C CA . GLY B 1 135 ? 0.826 20.078 22.734 1 96.5 135 GLY B CA 1
ATOM 2975 C C . GLY B 1 135 ? 0.055 21.219 22.094 1 96.5 135 GLY B C 1
ATOM 2976 O O . GLY B 1 135 ? -0.146 22.25 22.734 1 96.5 135 GLY B O 1
ATOM 2977 N N . GLU B 1 136 ? -0.268 21.062 20.859 1 96 136 GLU B N 1
ATOM 2978 C CA . GLU B 1 136 ? -1.079 22.047 20.156 1 96 136 GLU B CA 1
ATOM 2979 C C . GLU B 1 136 ? -2.043 21.375 19.172 1 96 136 GLU B C 1
ATOM 2981 O O . GLU B 1 136 ? -1.848 20.219 18.797 1 96 136 GLU B O 1
ATOM 2986 N N . ASP B 1 137 ? -3.086 22.172 18.859 1 96 137 ASP B N 1
ATOM 2987 C CA . ASP B 1 137 ? -4.047 21.656 17.891 1 96 137 ASP B CA 1
ATOM 2988 C C . ASP B 1 137 ? -3.477 21.688 16.469 1 96 137 ASP B C 1
ATOM 2990 O O . ASP B 1 137 ? -2.621 22.516 16.156 1 96 137 ASP B O 1
ATOM 2994 N N . PRO B 1 138 ? -3.916 20.719 15.617 1 95.81 138 PRO B N 1
ATOM 2995 C CA . PRO B 1 138 ? -3.547 20.859 14.203 1 95.81 138 PRO B CA 1
ATOM 2996 C C . PRO B 1 138 ? -4.145 22.109 13.555 1 95.81 138 PRO B C 1
ATOM 2998 O O . PRO B 1 138 ? -5.184 22.609 14 1 95.81 138 PRO B O 1
ATOM 3001 N N . THR B 1 139 ? -3.484 22.609 12.555 1 96.56 139 THR B N 1
ATOM 3002 C CA . THR B 1 139 ? -4.043 23.734 11.828 1 96.56 139 THR B CA 1
ATOM 3003 C C . THR B 1 139 ? -5.238 23.312 10.992 1 96.56 139 THR B C 1
ATOM 3005 O O . THR B 1 139 ? -5.383 22.125 10.656 1 96.56 139 THR B O 1
ATOM 3008 N N . GLN B 1 140 ? -6.035 24.297 10.664 1 96.06 140 GLN B N 1
ATOM 3009 C CA . GLN B 1 140 ? -7.172 24.016 9.797 1 96.06 140 GLN B CA 1
ATOM 3010 C C . GLN B 1 140 ? -6.707 23.531 8.43 1 96.06 140 GLN B C 1
ATOM 3012 O O . GLN B 1 140 ? -7.359 22.688 7.809 1 96.06 140 GLN B O 1
ATOM 3017 N N . VAL B 1 141 ? -5.609 24 7.957 1 96.44 141 VAL B N 1
ATOM 3018 C CA . VAL B 1 141 ? -5.066 23.609 6.664 1 96.44 141 VAL B CA 1
ATOM 3019 C C . VAL B 1 141 ? -4.68 22.125 6.695 1 96.44 141 VAL B C 1
ATOM 3021 O O . VAL B 1 141 ? -4.965 21.375 5.754 1 96.44 141 VAL B O 1
ATOM 3024 N N . THR B 1 142 ? -4.086 21.719 7.816 1 95.62 142 THR B N 1
ATOM 3025 C CA . THR B 1 142 ? -3.709 20.312 7.98 1 95.62 142 THR B CA 1
ATOM 3026 C C . THR B 1 142 ? -4.941 19.406 7.953 1 95.62 142 THR B C 1
ATOM 3028 O O . THR B 1 142 ? -4.965 18.406 7.25 1 95.62 142 THR B O 1
ATOM 3031 N N . LEU B 1 143 ? -5.93 19.812 8.625 1 96.81 143 LEU B N 1
ATOM 3032 C CA . LEU B 1 143 ? -7.164 19.031 8.656 1 96.81 143 LEU B CA 1
ATOM 3033 C C . LEU B 1 143 ? -7.805 18.984 7.27 1 96.81 143 LEU B C 1
ATOM 3035 O O . LEU B 1 143 ? -8.211 17.906 6.805 1 96.81 143 LEU B O 1
ATOM 3039 N N . ASN B 1 144 ? -7.867 20.109 6.625 1 96.12 144 ASN B N 1
ATOM 3040 C CA . ASN B 1 144 ? -8.516 20.188 5.32 1 96.12 144 ASN B CA 1
ATOM 3041 C C . ASN B 1 144 ? -7.797 19.344 4.277 1 96.12 144 ASN B C 1
ATOM 3043 O O . ASN B 1 144 ? -8.43 18.766 3.391 1 96.12 144 ASN B O 1
ATOM 3047 N N . ARG B 1 145 ? -6.516 19.344 4.328 1 95.19 145 ARG B N 1
ATOM 3048 C CA . ARG B 1 145 ? -5.758 18.531 3.381 1 95.19 145 ARG B CA 1
ATOM 3049 C C . ARG B 1 145 ? -6.207 17.062 3.43 1 95.19 145 ARG B C 1
ATOM 3051 O O . ARG B 1 145 ? -6.508 16.469 2.393 1 95.19 145 ARG B O 1
ATOM 3058 N N . PHE B 1 146 ? -6.305 16.516 4.645 1 96.88 146 PHE B N 1
ATOM 3059 C CA . PHE B 1 146 ? -6.633 15.102 4.777 1 96.88 146 PHE B CA 1
ATOM 3060 C C . PHE B 1 146 ? -8.117 14.867 4.547 1 96.88 146 PHE B C 1
ATOM 3062 O O . PHE B 1 146 ? -8.508 13.859 3.951 1 96.88 146 PHE B O 1
ATOM 3069 N N . LYS B 1 147 ? -8.906 15.797 4.973 1 97.38 147 LYS B N 1
ATOM 3070 C CA . LYS B 1 147 ? -10.344 15.672 4.746 1 97.38 147 LYS B CA 1
ATOM 3071 C C . LYS B 1 147 ? -10.664 15.695 3.256 1 97.38 147 LYS B C 1
ATOM 3073 O O . LYS B 1 147 ? -11.469 14.883 2.777 1 97.38 147 LYS B O 1
ATOM 3078 N N . ASN B 1 148 ? -10.062 16.609 2.561 1 96.81 148 ASN B N 1
ATOM 3079 C CA . ASN B 1 148 ? -10.32 16.734 1.13 1 96.81 148 ASN B CA 1
ATOM 3080 C C . ASN B 1 148 ? -9.844 15.5 0.366 1 96.81 148 ASN B C 1
ATOM 3082 O O . ASN B 1 148 ? -10.531 15.023 -0.536 1 96.81 148 ASN B O 1
ATOM 3086 N N . GLU B 1 149 ? -8.695 15.047 0.722 1 96.81 149 GLU B N 1
ATOM 3087 C CA . GLU B 1 149 ? -8.203 13.844 0.052 1 96.81 149 GLU B CA 1
ATOM 3088 C C . GLU B 1 149 ? -9.062 12.633 0.381 1 96.81 149 GLU B C 1
ATOM 3090 O O . GLU B 1 149 ? -9.312 11.781 -0.482 1 96.81 149 GLU B O 1
ATOM 3095 N N . LEU B 1 150 ? -9.477 12.523 1.61 1 98.06 150 LEU B N 1
ATOM 3096 C CA . LEU B 1 150 ? -10.344 11.414 1.98 1 98.06 150 LEU B CA 1
ATOM 3097 C C . LEU B 1 150 ? -11.672 11.484 1.236 1 98.06 150 LEU B C 1
ATOM 3099 O O . LEU B 1 150 ? -12.203 10.461 0.797 1 98.06 150 LEU B O 1
ATOM 3103 N N . ASP B 1 151 ? -12.172 12.703 1.139 1 98 151 ASP B N 1
ATOM 3104 C CA . ASP B 1 151 ? -13.375 12.914 0.345 1 98 151 ASP B CA 1
ATOM 3105 C C . ASP B 1 151 ? -13.188 12.414 -1.087 1 98 151 ASP B C 1
ATOM 3107 O O . ASP B 1 151 ? -14.055 11.734 -1.637 1 98 151 ASP B O 1
ATOM 3111 N N . ARG B 1 152 ? -12.086 12.727 -1.695 1 96.56 152 ARG B N 1
ATOM 3112 C CA . ARG B 1 152 ? -11.766 12.266 -3.041 1 96.56 152 ARG B CA 1
ATOM 3113 C C . ARG B 1 152 ? -11.742 10.742 -3.105 1 96.56 152 ARG B C 1
ATOM 3115 O O . ARG B 1 152 ? -12.328 10.141 -4.012 1 96.56 152 ARG B O 1
ATOM 3122 N N . VAL B 1 153 ? -11.156 10.117 -2.166 1 98.25 153 VAL B N 1
ATOM 3123 C CA . VAL B 1 153 ? -11.047 8.664 -2.102 1 98.25 153 VAL B CA 1
ATOM 3124 C C . VAL B 1 153 ? -12.43 8.047 -1.97 1 98.25 153 VAL B C 1
ATOM 3126 O O . VAL B 1 153 ? -12.75 7.062 -2.65 1 98.25 153 VAL B O 1
ATOM 3129 N N . PHE B 1 154 ? -13.258 8.602 -1.105 1 98.5 154 PHE B N 1
ATOM 3130 C CA . PHE B 1 154 ? -14.602 8.07 -0.897 1 98.5 154 PHE B CA 1
ATOM 3131 C C . PHE B 1 154 ? -15.438 8.211 -2.162 1 98.5 154 PHE B C 1
ATOM 3133 O O . PHE B 1 154 ? -16.281 7.359 -2.449 1 98.5 154 PHE B O 1
ATOM 3140 N N . HIS B 1 155 ? -15.164 9.219 -2.941 1 97.94 155 HIS B N 1
ATOM 3141 C CA . HIS B 1 155 ? -15.867 9.359 -4.211 1 97.94 155 HIS B CA 1
ATOM 3142 C C . HIS B 1 155 ? -15.445 8.281 -5.199 1 97.94 155 HIS B C 1
ATOM 3144 O O . HIS B 1 155 ? -16.25 7.797 -5.988 1 97.94 155 HIS B O 1
ATOM 3150 N N . VAL B 1 156 ? -14.203 7.941 -5.184 1 98.25 156 VAL B N 1
ATOM 3151 C CA . VAL B 1 156 ? -13.75 6.844 -6.031 1 98.25 156 VAL B CA 1
ATOM 3152 C C . VAL B 1 156 ? -14.484 5.559 -5.641 1 98.25 156 VAL B C 1
ATOM 3154 O O . VAL B 1 156 ? -15 4.844 -6.504 1 98.25 156 VAL B O 1
ATOM 3157 N N . TYR B 1 157 ? -14.555 5.273 -4.309 1 98.69 157 TYR B N 1
ATOM 3158 C CA . TYR B 1 157 ? -15.281 4.105 -3.834 1 98.69 157 TYR B CA 1
ATOM 3159 C C . TYR B 1 157 ? -16.75 4.164 -4.258 1 98.69 157 TYR B C 1
ATOM 3161 O O . TYR B 1 157 ? -17.297 3.174 -4.73 1 98.69 157 TYR B O 1
ATOM 3169 N N . GLU B 1 158 ? -17.328 5.332 -4.043 1 98.44 158 GLU B N 1
ATOM 3170 C CA . GLU B 1 158 ? -18.734 5.527 -4.363 1 98.44 158 GLU B CA 1
ATOM 3171 C C . GLU B 1 158 ? -19.016 5.219 -5.832 1 98.44 158 GLU B C 1
ATOM 3173 O O . GLU B 1 158 ? -19.953 4.473 -6.145 1 98.44 158 GLU B O 1
ATOM 3178 N N . HIS B 1 159 ? -18.219 5.742 -6.695 1 97.5 159 HIS B N 1
ATOM 3179 C CA . HIS B 1 159 ? -18.391 5.547 -8.125 1 97.5 159 HIS B CA 1
ATOM 3180 C C . HIS B 1 159 ? -18.141 4.094 -8.523 1 97.5 159 HIS B C 1
ATOM 3182 O O . HIS B 1 159 ? -18.875 3.531 -9.336 1 97.5 159 HIS B O 1
ATOM 3188 N N . ARG B 1 160 ? -17.156 3.504 -7.957 1 98.38 160 ARG B N 1
ATOM 3189 C CA . ARG B 1 160 ? -16.844 2.1 -8.219 1 98.38 160 ARG B CA 1
ATOM 3190 C C . ARG B 1 160 ? -18.016 1.205 -7.836 1 98.38 160 ARG B C 1
ATOM 3192 O O . ARG B 1 160 ? -18.422 0.341 -8.617 1 98.38 160 ARG B O 1
ATOM 3199 N N . LEU B 1 161 ? -18.531 1.41 -6.691 1 98.62 161 LEU B N 1
ATOM 3200 C CA . LEU B 1 161 ? -19.609 0.571 -6.172 1 98.62 161 LEU B CA 1
ATOM 3201 C C . LEU B 1 161 ? -20.891 0.795 -6.957 1 98.62 161 LEU B C 1
ATOM 3203 O O . LEU B 1 161 ? -21.672 -0.135 -7.145 1 98.62 161 LEU B O 1
ATOM 3207 N N . GLN B 1 162 ? -21.094 2.057 -7.391 1 98.12 162 GLN B N 1
ATOM 3208 C CA . GLN B 1 162 ? -22.234 2.328 -8.258 1 98.12 162 GLN B CA 1
ATOM 3209 C C . GLN B 1 162 ? -22.141 1.524 -9.555 1 98.12 162 GLN B C 1
ATOM 3211 O O . GLN B 1 162 ? -23.125 0.937 -10 1 98.12 162 GLN B O 1
ATOM 3216 N N . ARG B 1 163 ? -21 1.497 -10.109 1 97.25 163 ARG B N 1
ATOM 3217 C CA . ARG B 1 163 ? -20.797 0.736 -11.336 1 97.25 163 ARG B CA 1
ATOM 3218 C C . ARG B 1 163 ? -21 -0.756 -11.102 1 97.25 163 ARG B C 1
ATOM 3220 O O . ARG B 1 163 ? -21.656 -1.432 -11.898 1 97.25 163 ARG B O 1
ATOM 3227 N N . GLN B 1 164 ? -20.469 -1.252 -1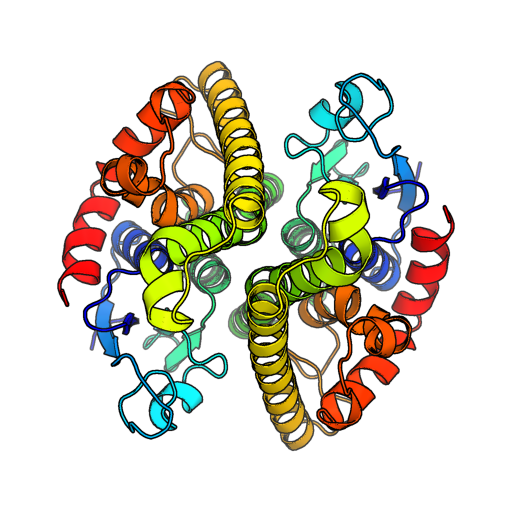0.016 1 98.06 164 GLN B N 1
ATOM 3228 C CA . GLN B 1 164 ? -20.609 -2.658 -9.656 1 98.06 164 GLN B CA 1
ATOM 3229 C C . GLN B 1 164 ? -22.078 -3.01 -9.43 1 98.06 164 GLN B C 1
ATOM 3231 O O . GLN B 1 164 ? -22.531 -4.09 -9.812 1 98.06 164 GLN B O 1
ATOM 3236 N N . ALA B 1 165 ? -22.781 -2.105 -8.797 1 98.06 165 ALA B N 1
ATOM 3237 C CA . ALA B 1 165 ? -24.203 -2.32 -8.539 1 98.06 165 ALA B CA 1
ATOM 3238 C C . ALA B 1 165 ? -24.984 -2.385 -9.852 1 98.06 165 ALA B C 1
ATOM 3240 O O . ALA B 1 165 ? -25.906 -3.195 -9.984 1 98.06 165 ALA B O 1
ATOM 3241 N N . SER B 1 166 ? -24.625 -1.561 -10.758 1 97.94 166 SER B N 1
ATOM 3242 C CA . SER B 1 166 ? -25.297 -1.539 -12.055 1 97.94 166 SER B CA 1
ATOM 3243 C C . SER B 1 166 ? -25.031 -2.822 -12.836 1 97.94 166 SER B C 1
ATOM 3245 O O . SER B 1 166 ? -25.891 -3.299 -13.57 1 97.94 166 SER B O 1
ATOM 3247 N N . LEU B 1 167 ? -23.922 -3.418 -12.664 1 96.88 167 LEU B N 1
ATOM 3248 C CA . LEU B 1 167 ? -23.516 -4.598 -13.414 1 96.88 167 LEU B CA 1
ATOM 3249 C C . LEU B 1 167 ? -24.047 -5.871 -12.758 1 96.88 167 LEU B C 1
ATOM 3251 O O . LEU B 1 167 ? -24.5 -6.789 -13.445 1 96.88 167 LEU B O 1
ATOM 3255 N N . ASN B 1 168 ? -23.984 -5.898 -11.43 1 96.81 168 ASN B N 1
ATOM 3256 C CA . ASN B 1 168 ? -24.188 -7.168 -10.734 1 96.81 168 ASN B CA 1
ATOM 3257 C C . ASN B 1 168 ? -25.391 -7.117 -9.797 1 96.81 168 ASN B C 1
ATOM 3259 O O . ASN B 1 168 ? -25.812 -8.148 -9.273 1 96.81 168 ASN B O 1
ATOM 3263 N N . GLY B 1 169 ? -25.984 -5.957 -9.547 1 96.25 169 GLY B N 1
ATOM 3264 C CA . GLY B 1 169 ? -26.969 -5.758 -8.484 1 96.25 169 GLY B CA 1
ATOM 3265 C C . GLY B 1 169 ? -26.344 -5.258 -7.191 1 96.25 169 GLY B C 1
ATOM 3266 O O . GLY B 1 169 ? -25.188 -5.531 -6.906 1 96.25 169 GLY B O 1
ATOM 3267 N N . GLU B 1 170 ? -27.078 -4.578 -6.391 1 93.19 170 GLU B N 1
ATOM 3268 C CA . GLU B 1 170 ? -26.578 -3.924 -5.184 1 93.19 170 GLU B CA 1
ATOM 3269 C C . GLU B 1 170 ? -26.031 -4.941 -4.191 1 93.19 170 GLU B C 1
ATOM 3271 O O . GLU B 1 170 ? -25.031 -4.676 -3.508 1 93.19 170 GLU B O 1
ATOM 3276 N N . ASP B 1 171 ? -26.672 -6.094 -4.18 1 93.81 171 ASP B N 1
ATOM 3277 C CA . ASP B 1 171 ? -26.281 -7.102 -3.199 1 93.81 171 ASP B CA 1
ATOM 3278 C C . ASP B 1 171 ? -24.984 -7.797 -3.607 1 93.81 171 ASP B C 1
ATOM 3280 O O . ASP B 1 171 ? -24.375 -8.508 -2.805 1 93.81 171 ASP B O 1
ATOM 3284 N N . LYS B 1 172 ? -24.562 -7.586 -4.832 1 96.25 172 LYS B N 1
ATOM 3285 C CA . LYS B 1 172 ? -23.328 -8.18 -5.344 1 96.25 172 LYS B CA 1
ATOM 3286 C C . LYS B 1 172 ? -22.344 -7.109 -5.809 1 96.25 172 LYS B C 1
ATOM 3288 O O . LYS B 1 172 ? -21.531 -7.352 -6.699 1 96.25 172 LYS B O 1
ATOM 3293 N N . ALA B 1 173 ? -22.516 -5.855 -5.223 1 97.5 173 ALA B N 1
ATOM 3294 C CA . ALA B 1 173 ? -21.625 -4.738 -5.531 1 97.5 173 ALA B CA 1
ATOM 3295 C C . ALA B 1 173 ? -20.438 -4.691 -4.562 1 97.5 173 ALA B C 1
ATOM 3297 O O . ALA B 1 173 ? -20.547 -4.125 -3.475 1 97.5 173 ALA B O 1
ATOM 3298 N N . PHE B 1 174 ? -19.375 -5.355 -5.004 1 98.56 174 PHE B N 1
ATOM 3299 C CA . PHE B 1 174 ? -18.125 -5.328 -4.262 1 98.56 174 PHE B CA 1
ATOM 3300 C C . PHE B 1 174 ? -17.047 -4.598 -5.051 1 98.56 174 PHE B C 1
ATOM 3302 O O . PHE B 1 174 ? -17.281 -4.18 -6.188 1 98.56 174 PHE B O 1
ATOM 3309 N N . LEU B 1 175 ? -15.945 -4.395 -4.5 1 98.62 175 LEU B N 1
ATOM 3310 C CA . LEU B 1 175 ? -14.961 -3.482 -5.066 1 98.62 175 LEU B CA 1
ATOM 3311 C C . LEU B 1 175 ? -14.359 -4.055 -6.344 1 98.62 175 LEU B C 1
ATOM 3313 O O . LEU B 1 175 ? -14.234 -3.352 -7.352 1 98.62 175 LEU B O 1
ATOM 3317 N N . ALA B 1 176 ? -13.977 -5.348 -6.277 1 98.44 176 ALA B N 1
ATOM 3318 C CA . ALA B 1 176 ? -13.219 -5.891 -7.402 1 98.44 176 ALA B CA 1
ATOM 3319 C C . ALA B 1 176 ? -14.094 -6.812 -8.25 1 98.44 176 ALA B C 1
ATOM 3321 O O . ALA B 1 176 ? -14.016 -6.793 -9.484 1 98.44 176 ALA B O 1
ATOM 3322 N N . LEU B 1 177 ? -14.828 -7.676 -7.586 1 97.88 177 LEU B N 1
ATOM 3323 C CA . LEU B 1 177 ? -15.602 -8.719 -8.25 1 97.88 177 LEU B CA 1
ATOM 3324 C C . LEU B 1 177 ? -17.047 -8.727 -7.742 1 97.88 177 LEU B C 1
ATOM 3326 O O . LEU B 1 177 ? -17.484 -7.77 -7.109 1 97.88 177 LEU B O 1
ATOM 3330 N N . ASP B 1 178 ? -17.812 -9.773 -8.109 1 97.56 178 ASP B N 1
ATOM 3331 C CA . ASP B 1 178 ? -19.219 -9.859 -7.723 1 97.56 178 ASP B CA 1
ATOM 3332 C C . ASP B 1 178 ? -19.375 -10.617 -6.402 1 97.56 178 ASP B C 1
ATOM 3334 O O . ASP B 1 178 ? -20.453 -11.172 -6.129 1 97.56 178 ASP B O 1
ATOM 3338 N N . ARG B 1 179 ? -18.297 -10.719 -5.68 1 96.81 179 ARG B N 1
ATOM 3339 C CA . ARG B 1 179 ? -18.219 -11.359 -4.375 1 96.81 179 ARG B CA 1
ATOM 3340 C C . ARG B 1 179 ? -17.125 -10.711 -3.516 1 96.81 179 ARG B C 1
ATOM 3342 O O . ARG B 1 179 ? -16.234 -10.039 -4.035 1 96.81 179 ARG B O 1
ATOM 3349 N N . PRO B 1 180 ? -17.234 -10.93 -2.203 1 97.75 180 PRO B N 1
ATOM 3350 C CA . PRO B 1 180 ? -16.156 -10.375 -1.37 1 97.75 180 PRO B CA 1
ATOM 3351 C C . PRO B 1 180 ? -14.789 -10.953 -1.712 1 97.75 180 PRO B C 1
ATOM 3353 O O . PRO B 1 180 ? -14.664 -12.156 -1.952 1 97.75 180 PRO B O 1
ATOM 3356 N N . THR B 1 181 ? -13.844 -10.125 -1.814 1 98.69 181 THR B N 1
ATOM 3357 C CA . THR B 1 181 ? -12.445 -10.508 -1.99 1 98.69 181 THR B CA 1
ATOM 3358 C C . THR B 1 181 ? -11.57 -9.875 -0.913 1 98.69 181 THR B C 1
ATOM 3360 O O . THR B 1 181 ? -12.07 -9.148 -0.048 1 98.69 181 THR B O 1
ATOM 3363 N N . ILE B 1 182 ? -10.312 -10.07 -0.97 1 98.81 182 ILE B N 1
ATOM 3364 C CA . ILE B 1 182 ? -9.391 -9.5 0.005 1 98.81 182 ILE B CA 1
ATOM 3365 C C . ILE B 1 182 ? -9.352 -7.98 -0.158 1 98.81 182 ILE B C 1
ATOM 3367 O O . ILE B 1 182 ? -8.969 -7.258 0.767 1 98.81 182 ILE B O 1
ATOM 3371 N N . ALA B 1 183 ? -9.719 -7.48 -1.323 1 98.88 183 ALA B N 1
ATOM 3372 C CA . ALA B 1 183 ? -9.844 -6.031 -1.476 1 98.88 183 ALA B CA 1
ATOM 3373 C C . ALA B 1 183 ? -10.93 -5.473 -0.562 1 98.88 183 ALA B C 1
ATOM 3375 O O . ALA B 1 183 ? -10.75 -4.43 0.065 1 98.88 183 ALA B O 1
ATOM 3376 N N . ASP B 1 184 ? -12.039 -6.188 -0.48 1 98.88 184 ASP B N 1
ATOM 3377 C CA . ASP B 1 184 ? -13.148 -5.758 0.361 1 98.88 184 ASP B CA 1
ATOM 3378 C C . ASP B 1 184 ? -12.805 -5.891 1.842 1 98.88 184 ASP B C 1
ATOM 3380 O O . ASP B 1 184 ? -13.141 -5.016 2.645 1 98.88 184 ASP B O 1
ATOM 3384 N N . TYR B 1 185 ? -12.141 -6.992 2.18 1 98.69 185 TYR B N 1
ATOM 3385 C CA . TYR B 1 185 ? -11.742 -7.195 3.566 1 98.69 185 TYR B CA 1
ATOM 3386 C C . TYR B 1 185 ? -10.758 -6.121 4.012 1 98.69 185 TYR B C 1
ATOM 3388 O O . TYR B 1 185 ? -10.828 -5.633 5.145 1 98.69 185 TYR B O 1
ATOM 3396 N N . SER B 1 186 ? -9.852 -5.801 3.152 1 98.81 186 SER B N 1
ATOM 3397 C CA . SER B 1 186 ? -8.906 -4.73 3.445 1 98.81 186 SER B CA 1
ATOM 3398 C C . SER B 1 186 ? -9.625 -3.404 3.668 1 98.81 186 SER B C 1
ATOM 3400 O O . SER B 1 186 ? -9.328 -2.689 4.629 1 98.81 186 SER B O 1
ATOM 3402 N N . ALA B 1 187 ? -10.547 -3.088 2.803 1 98.75 187 ALA B N 1
ATOM 3403 C CA . ALA B 1 187 ? -11.273 -1.828 2.912 1 98.75 187 ALA B CA 1
ATOM 3404 C C . ALA B 1 187 ? -12.102 -1.784 4.195 1 98.75 187 ALA B C 1
ATOM 3406 O O . ALA B 1 187 ? -12.195 -0.739 4.844 1 98.75 187 ALA B O 1
ATOM 3407 N N . LEU B 1 188 ? -12.648 -2.877 4.539 1 98.06 188 LEU B N 1
ATOM 3408 C CA . LEU B 1 188 ? -13.523 -2.957 5.699 1 98.06 188 LEU B CA 1
ATOM 3409 C C . LEU B 1 188 ? -12.758 -2.639 6.98 1 98.06 188 LEU B C 1
ATOM 3411 O O . LEU B 1 188 ? -13.328 -2.084 7.926 1 98.06 188 LEU B O 1
ATOM 3415 N N . GLY B 1 189 ? -11.469 -2.959 7.043 1 96.38 189 GLY B N 1
ATOM 3416 C CA . GLY B 1 189 ? -10.672 -2.613 8.211 1 96.38 189 GLY B CA 1
ATOM 3417 C C . GLY B 1 189 ? -10.758 -1.145 8.578 1 96.38 189 GLY B C 1
ATOM 3418 O O . GLY B 1 189 ? -10.82 -0.8 9.766 1 96.38 189 GLY B O 1
ATOM 3419 N N . TRP B 1 190 ? -10.859 -0.303 7.598 1 97.25 190 TRP B N 1
ATOM 3420 C CA . TRP B 1 190 ? -10.883 1.142 7.809 1 97.25 190 TRP B CA 1
ATOM 3421 C C . TRP B 1 190 ? -12.289 1.696 7.652 1 97.25 190 TRP B C 1
ATOM 3423 O O . TRP B 1 190 ? -12.75 2.49 8.477 1 97.25 190 TRP B O 1
ATOM 3433 N N . LEU B 1 191 ? -12.984 1.256 6.621 1 98 191 LEU B N 1
ATOM 3434 C CA . LEU B 1 191 ? -14.352 1.721 6.379 1 98 191 LEU B CA 1
ATOM 3435 C C . LEU B 1 191 ? -15.273 1.31 7.52 1 98 191 LEU B C 1
ATOM 3437 O O . LEU B 1 191 ? -16.188 2.053 7.879 1 98 191 LEU B O 1
ATOM 3441 N N . GLY B 1 192 ? -15.031 0.154 8.062 1 95.5 192 GLY B N 1
ATOM 3442 C CA . GLY B 1 192 ? -15.898 -0.397 9.086 1 95.5 192 GLY B CA 1
ATOM 3443 C C . GLY B 1 192 ? -15.914 0.426 10.359 1 95.5 192 GLY B C 1
ATOM 3444 O O . GLY B 1 192 ? -16.844 0.308 11.172 1 95.5 192 GLY B O 1
ATOM 3445 N N . MET B 1 193 ? -14.953 1.244 10.539 1 93.31 193 MET B N 1
ATOM 3446 C CA . MET B 1 193 ? -14.891 2.057 11.75 1 93.31 193 MET B CA 1
ATOM 3447 C C . MET B 1 193 ? -15.719 3.328 11.594 1 93.31 193 MET B C 1
ATOM 3449 O O . MET B 1 193 ? -16.016 4.008 12.586 1 93.31 193 MET B O 1
ATOM 3453 N N . LEU B 1 194 ? -16.062 3.709 10.406 1 95.88 194 LEU B N 1
ATOM 3454 C CA . LEU B 1 194 ? -16.609 5.035 10.109 1 95.88 194 LEU B CA 1
ATOM 3455 C C . LEU B 1 194 ? -17.938 5.246 10.82 1 95.88 194 LEU B C 1
ATOM 3457 O O . LEU B 1 194 ? -18.188 6.312 11.391 1 95.88 194 LEU B O 1
ATOM 3461 N N . PRO B 1 195 ? -18.828 4.273 10.844 1 94.44 195 PRO B N 1
ATOM 3462 C CA . PRO B 1 195 ? -20.078 4.496 11.562 1 94.44 195 PRO B CA 1
ATOM 3463 C C . PRO B 1 195 ? -19.875 4.926 13.016 1 94.44 195 PRO B C 1
ATOM 3465 O O . PRO B 1 195 ? -20.688 5.664 13.57 1 94.44 195 PRO B O 1
ATOM 3468 N N . ASP B 1 196 ? -18.75 4.594 13.562 1 92.56 196 ASP B N 1
ATOM 3469 C CA . ASP B 1 196 ? -18.484 4.867 14.969 1 92.56 196 ASP B CA 1
ATOM 3470 C C . ASP B 1 196 ? -17.703 6.164 15.141 1 92.56 196 ASP B C 1
ATOM 3472 O O . ASP B 1 196 ? -17.75 6.789 16.203 1 92.56 196 ASP B O 1
ATOM 3476 N N . VAL B 1 197 ? -17.031 6.602 14.07 1 94.25 197 VAL B N 1
ATOM 3477 C CA . VAL B 1 197 ? -16.078 7.676 14.336 1 94.25 197 VAL B CA 1
ATOM 3478 C C . VAL B 1 197 ? -16.312 8.82 13.352 1 94.25 197 VAL B C 1
ATOM 3480 O O . VAL B 1 197 ? -15.656 9.867 13.445 1 94.25 197 VAL B O 1
ATOM 3483 N N . ALA B 1 198 ? -17.156 8.695 12.398 1 94.94 198 ALA B N 1
ATOM 3484 C CA . ALA B 1 198 ? -17.344 9.695 11.359 1 94.94 198 ALA B CA 1
ATOM 3485 C C . ALA B 1 198 ? -17.688 11.055 11.961 1 94.94 198 ALA B C 1
ATOM 3487 O O . ALA B 1 198 ? -17.25 12.094 11.461 1 94.94 198 ALA B O 1
ATOM 3488 N N . GLY B 1 199 ? -18.547 11.078 12.984 1 95 199 GLY B N 1
ATOM 3489 C CA . GLY B 1 199 ? -18.875 12.328 13.664 1 95 199 GLY B CA 1
ATOM 3490 C C . GLY B 1 199 ? -17.672 13.039 14.234 1 95 199 GLY B C 1
ATOM 3491 O O . GLY B 1 199 ? -17.516 14.25 14.055 1 95 199 GLY B O 1
ATOM 3492 N N . LYS B 1 200 ? -16.75 12.336 14.875 1 94.56 200 LYS B N 1
ATOM 3493 C CA . LYS B 1 200 ? -15.539 12.891 15.461 1 94.56 200 LYS B CA 1
ATOM 3494 C C . LYS B 1 200 ? -14.602 13.414 14.375 1 94.56 200 LYS B C 1
ATOM 3496 O O . LYS B 1 200 ? -13.875 14.391 14.594 1 94.56 200 LYS B O 1
ATOM 3501 N N . LEU B 1 201 ? -14.664 12.758 13.203 1 95.44 201 LEU B N 1
ATOM 3502 C CA . LEU B 1 201 ? -13.805 13.141 12.086 1 95.44 201 LEU B CA 1
ATOM 3503 C C . LEU B 1 201 ? -14.477 14.203 11.219 1 95.44 201 LEU B C 1
ATOM 3505 O O . LEU B 1 201 ? -13.875 14.703 10.266 1 95.44 201 LEU B O 1
ATOM 3509 N N . GLU B 1 202 ? -15.703 14.484 11.562 1 95.5 202 GLU B N 1
ATOM 3510 C CA . GLU B 1 202 ? -16.484 15.469 10.82 1 95.5 202 GLU B CA 1
ATOM 3511 C C . GLU B 1 202 ? -16.672 15.039 9.367 1 95.5 202 GLU B C 1
ATOM 3513 O O . GLU B 1 202 ? -16.484 15.836 8.453 1 95.5 202 GLU B O 1
ATOM 3518 N N . ILE B 1 203 ? -16.875 13.789 9.188 1 95.94 203 ILE B N 1
ATOM 3519 C CA . ILE B 1 203 ? -17.188 13.234 7.875 1 95.94 203 ILE B CA 1
ATOM 3520 C C . ILE B 1 203 ? -18.703 13.023 7.746 1 95.94 203 ILE B C 1
ATOM 3522 O O . ILE B 1 203 ? -19.312 12.367 8.586 1 95.94 203 ILE B O 1
ATOM 3526 N N . ASP B 1 204 ? -19.297 13.578 6.719 1 95.31 204 ASP B N 1
ATOM 3527 C CA . ASP B 1 204 ? -20.719 13.383 6.43 1 95.31 204 ASP B CA 1
ATOM 3528 C C . ASP B 1 204 ? -20.922 12.156 5.547 1 95.31 204 ASP B C 1
ATOM 3530 O O . ASP B 1 204 ? -20.906 12.258 4.316 1 95.31 204 ASP B O 1
ATOM 3534 N N . MET B 1 205 ? -21.219 11.078 6.152 1 95.38 205 MET B N 1
ATOM 3535 C CA . MET B 1 205 ? -21.344 9.805 5.445 1 95.38 205 MET B CA 1
ATOM 3536 C C . MET B 1 205 ? -22.531 9.82 4.5 1 95.38 205 MET B C 1
ATOM 3538 O O . MET B 1 205 ? -22.625 8.984 3.596 1 95.38 205 MET B O 1
ATOM 3542 N N . GLN B 1 206 ? -23.469 10.695 4.648 1 94.5 206 GLN B N 1
ATOM 3543 C CA . GLN B 1 206 ? -24.672 10.773 3.807 1 94.5 206 GLN B CA 1
ATOM 3544 C C . GLN B 1 206 ? -24.312 11.18 2.381 1 94.5 206 GLN B C 1
ATOM 3546 O O . GLN B 1 206 ? -25.094 10.961 1.452 1 94.5 206 GLN B O 1
ATOM 3551 N N . LYS B 1 207 ? -23.203 11.758 2.264 1 96.06 207 LYS B N 1
ATOM 3552 C CA . LYS B 1 207 ? -22.703 12.172 0.952 1 96.06 207 LYS B CA 1
ATOM 3553 C C . LYS B 1 207 ? -22.406 10.961 0.071 1 96.06 207 LYS B C 1
ATOM 3555 O O . LYS B 1 207 ? -22.359 11.078 -1.155 1 96.06 207 LYS B O 1
ATOM 3560 N N . TYR B 1 208 ? -22.188 9.82 0.733 1 97.19 208 TYR B N 1
ATOM 3561 C CA . TYR B 1 208 ? -21.797 8.594 0.042 1 97.19 208 TYR B CA 1
ATOM 3562 C C . TYR B 1 208 ? -22.844 7.504 0.233 1 97.19 208 TYR B C 1
ATOM 3564 O O . TYR B 1 208 ? -22.656 6.594 1.045 1 97.19 208 TYR B O 1
ATOM 3572 N N . GLY B 1 209 ? -23.859 7.531 -0.598 1 96.44 209 GLY B N 1
ATOM 3573 C CA . GLY B 1 209 ? -25.031 6.68 -0.411 1 96.44 209 GLY B CA 1
ATOM 3574 C C . GLY B 1 209 ? -24.703 5.203 -0.556 1 96.44 209 GLY B C 1
ATOM 3575 O O . GLY B 1 209 ? -24.844 4.438 0.401 1 96.44 209 GLY B O 1
ATOM 3576 N N . ILE B 1 210 ? -24.172 4.828 -1.645 1 97.75 210 ILE B N 1
ATOM 3577 C CA . ILE B 1 210 ? -23.953 3.412 -1.908 1 97.75 210 ILE B CA 1
ATOM 3578 C C . ILE B 1 210 ? -22.797 2.906 -1.051 1 97.75 210 ILE B C 1
ATOM 3580 O O . ILE B 1 210 ? -22.797 1.755 -0.608 1 97.75 210 ILE B O 1
ATOM 3584 N N . LEU B 1 211 ? -21.797 3.734 -0.807 1 98.19 211 LEU B N 1
ATOM 3585 C CA . LEU B 1 211 ? -20.688 3.357 0.051 1 98.19 211 LEU B CA 1
ATOM 3586 C C . LEU B 1 211 ? -21.172 3.027 1.46 1 98.19 211 LEU B C 1
ATOM 3588 O O . LEU B 1 211 ? -20.719 2.053 2.064 1 98.19 211 LEU B O 1
ATOM 3592 N N . ASN B 1 212 ? -22.047 3.881 1.918 1 97.19 212 ASN B N 1
ATOM 3593 C CA . ASN B 1 212 ? -22.594 3.645 3.254 1 97.19 212 ASN B CA 1
ATOM 3594 C C . ASN B 1 212 ? -23.328 2.311 3.332 1 97.19 212 ASN B C 1
ATOM 3596 O O . ASN B 1 212 ? -23.172 1.567 4.301 1 97.19 212 ASN B O 1
ATOM 3600 N N . LYS B 1 213 ? -24.125 1.976 2.355 1 97.19 213 LYS B N 1
ATOM 3601 C CA . LYS B 1 213 ? -24.812 0.693 2.299 1 97.19 213 LYS B CA 1
ATOM 3602 C C . LYS B 1 213 ? -23.828 -0.467 2.227 1 97.19 213 LYS B C 1
ATOM 3604 O O . LYS B 1 213 ? -24.031 -1.501 2.867 1 97.19 213 LYS B O 1
ATOM 3609 N N . TYR B 1 214 ? -22.844 -0.274 1.474 1 98.44 214 TYR B N 1
ATOM 3610 C CA . TYR B 1 214 ? -21.781 -1.26 1.332 1 98.44 214 TYR B CA 1
ATOM 3611 C C . TYR B 1 214 ? -21.109 -1.531 2.672 1 98.44 214 TYR B C 1
ATOM 3613 O O . TYR B 1 214 ? -20.906 -2.688 3.051 1 98.44 214 TYR B O 1
ATOM 3621 N N . ILE B 1 215 ? -20.766 -0.466 3.404 1 98.12 215 ILE B N 1
ATOM 3622 C CA . ILE B 1 215 ? -20.109 -0.597 4.703 1 98.12 215 ILE B CA 1
ATOM 3623 C C . ILE B 1 215 ? -21 -1.395 5.648 1 98.12 215 ILE B C 1
ATOM 3625 O O . ILE B 1 215 ? -20.531 -2.305 6.336 1 98.12 215 ILE B O 1
ATOM 3629 N N . GLU B 1 216 ? -22.219 -1.08 5.652 1 97.19 216 GLU B N 1
ATOM 3630 C CA . GLU B 1 216 ? -23.172 -1.785 6.512 1 97.19 216 GLU B CA 1
ATOM 3631 C C . GLU B 1 216 ? -23.234 -3.268 6.156 1 97.19 216 GLU B C 1
ATOM 3633 O O . GLU B 1 216 ? -23.219 -4.125 7.039 1 97.19 216 GLU B O 1
ATOM 3638 N N . ARG B 1 217 ? -23.344 -3.553 4.902 1 97.69 217 ARG B N 1
ATOM 3639 C CA . ARG B 1 217 ? -23.391 -4.938 4.449 1 97.69 217 ARG B CA 1
ATOM 3640 C C . ARG B 1 217 ? -22.125 -5.688 4.844 1 97.69 217 ARG B C 1
ATOM 3642 O O . ARG B 1 217 ? -22.188 -6.801 5.363 1 97.69 217 ARG B O 1
ATOM 3649 N N . MET B 1 218 ? -21.047 -5.07 4.641 1 98.19 218 MET B N 1
ATOM 3650 C CA . MET B 1 218 ? -19.766 -5.707 4.918 1 98.19 218 MET B CA 1
ATOM 3651 C C . MET B 1 218 ? -19.578 -5.949 6.414 1 98.19 218 MET B C 1
ATOM 3653 O O . MET B 1 218 ? -19.047 -6.984 6.82 1 98.19 218 MET B O 1
ATOM 3657 N N . ARG B 1 219 ? -19.984 -5.02 7.215 1 97.25 219 ARG B N 1
ATOM 3658 C CA . ARG B 1 219 ? -19.859 -5.145 8.664 1 97.25 219 ARG B CA 1
ATOM 3659 C C . ARG B 1 219 ? -20.688 -6.324 9.18 1 97.25 219 ARG B C 1
ATOM 3661 O O . ARG B 1 219 ? -20.391 -6.879 10.242 1 97.25 219 ARG B O 1
ATOM 3668 N N . ASN B 1 220 ? -21.688 -6.672 8.477 1 97.44 220 ASN B N 1
ATOM 3669 C CA . ASN B 1 220 ? -22.609 -7.691 8.953 1 97.44 220 ASN B CA 1
ATOM 3670 C C . ASN B 1 220 ? -22.234 -9.078 8.445 1 97.44 220 ASN B C 1
ATOM 3672 O O . ASN B 1 220 ? -22.875 -10.07 8.797 1 97.44 220 ASN B O 1
ATOM 3676 N N . LEU B 1 221 ? -21.234 -9.18 7.633 1 97.56 221 LEU B N 1
ATOM 3677 C CA . LEU B 1 221 ? -20.75 -10.5 7.25 1 97.56 221 LEU B CA 1
ATOM 3678 C C . LEU B 1 221 ? -20.375 -11.32 8.477 1 97.56 221 LEU B C 1
ATOM 3680 O O . LEU B 1 221 ? -19.797 -10.789 9.43 1 97.56 221 LEU B O 1
ATOM 3684 N N . PRO B 1 222 ? -20.672 -12.648 8.43 1 98 222 PRO B N 1
ATOM 3685 C CA . PRO B 1 222 ? -20.359 -13.492 9.586 1 98 222 PRO B CA 1
ATOM 3686 C C . PRO B 1 222 ? -18.875 -13.477 9.938 1 98 222 PRO B C 1
ATOM 3688 O O . PRO B 1 222 ? -18.516 -13.391 11.117 1 98 222 PRO B O 1
ATOM 3691 N N . GLU B 1 223 ? -18.031 -13.539 8.992 1 98.12 223 GLU B N 1
ATOM 3692 C CA . GLU B 1 223 ? -16.594 -13.555 9.242 1 98.12 223 GLU B CA 1
ATOM 3693 C C . GLU B 1 223 ? -16.125 -12.211 9.797 1 98.12 223 GLU B C 1
ATOM 3695 O O . GLU B 1 223 ? -15.188 -12.164 10.602 1 98.12 223 GLU B O 1
ATOM 3700 N N . ALA B 1 224 ? -16.75 -11.094 9.375 1 97.44 224 ALA B N 1
ATOM 3701 C CA . ALA B 1 224 ? -16.406 -9.781 9.906 1 97.44 224 ALA B CA 1
ATOM 3702 C C . ALA B 1 224 ? -16.797 -9.664 11.375 1 97.44 224 ALA B C 1
ATOM 3704 O O . ALA B 1 224 ? -16.016 -9.18 12.195 1 97.44 224 ALA B O 1
ATOM 3705 N N . GLN B 1 225 ? -17.938 -10.133 11.695 1 97.19 225 GLN B N 1
ATOM 3706 C CA . GLN B 1 225 ? -18.406 -10.094 13.078 1 97.19 225 GLN B CA 1
ATOM 3707 C C . GLN B 1 225 ? -17.547 -10.992 13.969 1 97.19 225 GLN B C 1
ATOM 3709 O O . GLN B 1 225 ? -17.172 -10.594 15.078 1 97.19 225 GLN B O 1
ATOM 3714 N N . ALA B 1 226 ? -17.266 -12.164 13.461 1 97 226 ALA B N 1
ATOM 3715 C CA . ALA B 1 226 ? -16.453 -13.094 14.227 1 97 226 ALA B CA 1
ATOM 3716 C C . ALA B 1 226 ? -15.062 -12.516 14.484 1 97 226 ALA B C 1
ATOM 3718 O O . ALA B 1 226 ? -14.547 -12.594 15.602 1 97 226 ALA B O 1
ATOM 3719 N N . ALA B 1 227 ? -14.492 -11.906 13.492 1 96.19 227 ALA B N 1
ATOM 3720 C CA . ALA B 1 227 ? -13.164 -11.312 13.609 1 96.19 227 ALA B CA 1
ATOM 3721 C C . ALA B 1 227 ? -13.172 -10.148 14.594 1 96.19 227 ALA B C 1
ATOM 3723 O O . ALA B 1 227 ? -12.234 -9.992 15.383 1 96.19 227 ALA B O 1
ATOM 3724 N N . THR B 1 228 ? -14.203 -9.32 14.508 1 93.81 228 THR B N 1
ATOM 3725 C CA . THR B 1 228 ? -14.312 -8.164 15.398 1 93.81 228 THR B CA 1
ATOM 3726 C C . THR B 1 228 ? -14.359 -8.609 16.859 1 93.81 228 THR B C 1
ATOM 3728 O O . THR B 1 228 ? -13.711 -8.016 17.719 1 93.81 228 THR B O 1
ATOM 3731 N N . ARG B 1 229 ? -14.992 -9.672 17.141 1 92 229 ARG B N 1
ATOM 3732 C CA . ARG B 1 229 ? -15.078 -10.195 18.5 1 92 229 ARG B CA 1
ATOM 3733 C C . ARG B 1 229 ? -13.727 -10.719 18.969 1 92 229 ARG B C 1
ATOM 3735 O O . ARG B 1 229 ? -13.344 -10.508 20.125 1 92 229 ARG B O 1
ATOM 3742 N N . ARG B 1 230 ? -13.031 -11.305 18.078 1 91.88 230 ARG B N 1
ATOM 3743 C CA . ARG B 1 230 ? -11.805 -12 18.453 1 91.88 230 ARG B CA 1
ATOM 3744 C C . ARG B 1 230 ? -10.617 -11.039 18.484 1 91.88 230 ARG B C 1
ATOM 3746 O O . ARG B 1 230 ? -9.797 -11.086 19.406 1 91.88 230 ARG B O 1
ATOM 3753 N N . VAL B 1 231 ? -10.523 -10.203 17.484 1 90.12 231 VAL B N 1
ATOM 3754 C CA . VAL B 1 231 ? -9.352 -9.344 17.312 1 90.12 231 VAL B CA 1
ATOM 3755 C C . VAL B 1 231 ? -9.492 -8.102 18.188 1 90.12 231 VAL B C 1
ATOM 3757 O O . VAL B 1 231 ? -8.5 -7.555 18.656 1 90.12 231 VAL B O 1
ATOM 3760 N N . ALA B 1 232 ? -10.766 -7.691 18.422 1 75.31 232 ALA B N 1
ATOM 3761 C CA . ALA B 1 232 ? -11.008 -6.496 19.234 1 75.31 232 ALA B CA 1
ATOM 3762 C C . ALA B 1 232 ? -11.148 -6.844 20.703 1 75.31 232 ALA B C 1
ATOM 3764 O O . ALA B 1 232 ? -11.305 -5.957 21.547 1 75.31 232 ALA B O 1
ATOM 3765 N N . SER B 1 233 ? -11.141 -8.117 21.016 1 66.62 233 SER B N 1
ATOM 3766 C CA . SER B 1 233 ? -11.43 -8.57 22.375 1 66.62 233 SER B CA 1
ATOM 3767 C C . SER B 1 233 ? -10.328 -8.164 23.344 1 66.62 233 SER B C 1
ATOM 3769 O O . SER B 1 233 ? -10.531 -8.172 24.562 1 66.62 233 SER B O 1
ATOM 3771 N N . GLY B 1 234 ? -9.164 -8.008 22.828 1 59.22 234 GLY B N 1
ATOM 3772 C CA . GLY B 1 234 ? -8.141 -7.602 23.781 1 59.22 234 GLY B CA 1
ATOM 3773 C C . GLY B 1 234 ? -8.359 -6.207 24.328 1 59.22 234 GLY B C 1
ATOM 3774 O O . GLY B 1 234 ? -7.457 -5.621 24.922 1 59.22 234 GLY B O 1
ATOM 3775 N N . HIS B 1 235 ? -9.539 -5.57 23.922 1 51.91 235 HIS B N 1
ATOM 3776 C CA . HIS B 1 235 ? -9.898 -4.262 24.469 1 51.91 235 HIS B CA 1
ATOM 3777 C C . HIS B 1 235 ? -10.734 -4.395 25.734 1 51.91 235 HIS B C 1
ATOM 3779 O O . HIS B 1 235 ? -11.461 -5.375 25.906 1 51.91 235 HIS B O 1
#

Nearest PDB structures (foldseek):
  4zb6-assembly2_C  TM=8.894E-01  e=6.402E-15  Phanerodontia chrysosporium
  4f0c-assembly1_A-2  TM=8.923E-01  e=2.099E-14  Phanerodontia chrysosporium
  1k0d-assembly1_A  TM=8.967E-01  e=4.196E-14  Saccharomyces cerevisiae
  1k0c-assembly2_D  TM=8.725E-01  e=3.443E-14  Saccharomyces cerevisiae
  5o00-assembly1_A-2  TM=8.976E-01  e=1.022E-13  Phanerodontia chrysosporium

Radius of gyration: 21.17 Å; Cα contacts (8 Å, |Δi|>4): 813; chains: 2; bounding box: 54×56×59 Å

Secondary structure (DSSP, 8-state):
--SEEEEEETT---HHHHHHHHHHHHHT--EEEEEEB---TT-TTBTTSHHHHHH-TT--S-EEEEGGGTTEEEESHHHHHHHHHHHH-TT-TTT-SSHHHHHHHHHHHHIIIIIIHHHHHHHHHHHHTHHHHHSSPPPHHHHHHHHHHHHHHHHHHHHHHHHHHHHH-GGG--SSSSS--HHHHHHHHHHTTHHHHHHHHT--GGG-HHHHHHHHHHHTSHHHHHHHHHHSTT-/--SEEEEEETT---HHHHHHHHHHHHHT--EEEEEEB---TT-TTBTTSHHHHHH-TT--S-EEEEGGGTTEEEESHHHHHHHHHHHH-TT-TTT-SSHHHHHHHHHHHHIIIIIIHHHHHHHHHHHHTHHHHHSSPPPHHHHHHHHHHHHHHHHHHHHHHHHHHHHH-GGG--SSSSS--HHHHHHHHHHTTHHHHHHHHT--GGG-HHHHHHHHHHHTSHHHHHHHHHHSTT-

pLDDT: mean 94.54, std 7.43, range [51.91, 98.94]

InterPro domains:
  IPR004045 Glutathione S-transferase, N-terminal [PF02798] (13-84)
  IPR004045 Glutathione S-transferase, N-terminal [PS50404] (4-92)
  IPR004046 Glutathione S-transferase, C-terminal [PF00043] (147-222)
  IPR010987 Glutathione S-transferase, C-terminal-like [PS50405] (98-235)
  IPR036249 Thioredoxin-like superfamily [SSF52833] (7-92)
  IPR036282 Glutathione S-transferase, C-terminal domain superfamily [SSF47616] (91-228)
  IPR040079 Glutathione transferase family [SFLDS00019] (14-219)

Solvent-accessible surface area (backbone atoms only — not comparable to full-atom values): 24063 Å² total; per-residue (Å²): 129,59,44,27,43,38,34,32,51,45,59,43,78,49,42,52,37,40,23,50,35,25,52,38,44,67,68,68,55,54,63,43,78,42,72,31,37,76,58,54,58,84,31,63,66,8,35,48,2,67,66,40,32,72,70,32,73,81,40,63,69,24,34,38,32,33,54,83,59,82,53,38,67,42,39,43,54,69,24,41,52,54,40,49,38,73,75,66,34,87,78,27,69,46,45,38,84,43,75,66,44,28,38,42,23,38,21,46,34,41,43,32,50,47,56,42,47,55,32,51,50,51,40,49,39,47,71,74,40,30,37,81,75,67,74,42,75,65,51,70,66,60,51,46,54,29,49,53,52,39,51,54,48,51,49,40,51,30,53,48,33,51,52,27,20,72,75,60,35,70,94,27,33,28,83,60,45,70,47,72,30,52,28,44,40,51,40,39,24,56,55,55,47,37,91,80,40,25,74,79,69,69,49,69,61,80,81,34,60,66,43,50,53,45,40,54,55,53,54,64,34,68,32,40,45,55,18,50,56,60,65,41,50,65,87,127,59,46,27,44,38,35,32,51,44,61,43,77,48,41,52,38,41,23,51,35,24,53,38,46,67,68,68,55,53,64,43,79,42,72,29,37,75,57,53,57,84,31,64,65,9,36,46,1,66,66,40,33,74,70,32,73,80,41,63,67,24,34,38,32,34,53,81,60,81,55,39,69,42,41,42,55,68,22,40,50,52,40,51,40,73,75,65,35,89,78,29,69,44,44,36,84,42,73,66,45,30,38,42,22,38,21,46,33,41,43,34,48,47,56,42,48,52,33,51,50,49,40,48,39,46,68,74,40,30,38,80,74,67,74,43,74,66,52,69,65,61,51,46,55,27,50,53,51,39,49,53,48,51,48,40,50,30,52,49,32,51,52,27,20,72,74,58,34,70,93,25,34,28,83,60,45,70,48,74,30,52,28,43,39,49,40,41,23,56,54,54,46,36,90,79,40,24,76,80,69,68,49,71,62,78,81,33,60,66,43,50,54,45,40,56,55,53,53,65,33,68,30,40,46,53,18,50,56,61,64,41,50,64,89

Foldseek 3Di:
DFQKEWEDAFPDQFLLSLLLLLLCLVLVGGYAYHHAYDDDCPDCRHLNDPVNCVQPVVSHDTWMFGVVVVRDIDGDSLVSQVVCCVPRVVVSQAQDDDPVLNVLLVVLLCCCVPQAVVLLVQLCCLLPPVCVVPVDHDDPVSNCVSLVSNVVSLVVVLVQQVVQCVVQNLLQRDNRGSDHHSSRSSNLSRLLCCVPCVVSSVHDCVVRVSSVVSNVSSCPDPSSVVSCCRNVVSD/DFQKEWEDAFPDQFLLSLLLLLLCLVLVGGYAYHHAYDDDCVDCRHLNDPVNCVQPVVSHDTWMFGVVVVRDIDDDSLVSQVVCCVPRVVVSQAQDDDPVLNVLLVVLLCCCVPQAVVLLVQLCCLLPPVCVVPVDHDDPVSNCVSLVSNVVSLVVVLVQQVVQCVVQNLLQRDNRGSHHHSSRSSNLSRLLCCVPCVVSSVHDCVVRVSSVVSNVSSCPDPSSVVSCCRNVVSD